Protein 5CTT (pdb70)

Foldseek 3Di:
DLEPDDLVCLLVQLPPPPVVSPLSSLLSLLNLLPDDPDRPLVSNVVSVCLLSLLVQCPVLVCVSSVLSSLSNLLSQLLDALVSVVSNVVSVNLLSLLVQCPPPDLSNVLSSLSSLLSQLLNADVSLQVSVVSPNQVSLVVVCPDPDNVVDDPSSLLSSLSSLLSNQAHPPPGHDPVSCLSCQVVLLVLCPDPDVSSVLSSLSSLLSQLQDAQVSLCSNVVVVCLLSLLVQCPPPDPSNVVSSLSNLLSQLLHALVSVVSNVVSPNLLSLVCQCVPPDQSSVQSSLLSLLSQLLHAQVSLVSCVVSVNLLSLLVQLQDGDVSSVLSSLSSLLSNLVRYDLVSLVVSVVSPNQLSLLVCLPPPDPVSVLSSLSNLVSSCVSCVVVVNLPVSVVVCVVSPSLVSLVVQCPPPDDSSVVSSVVVCVVRVD/DPDDDDDPDPDDDDDD

Organism: Mus musculus (NCBI:txid10090)

Nearest PDB structures (foldseek):
  6p6e-assembly1_A  TM=1.001E+00  e=8.088E-53  Mus musculus
  6d7n-assembly1_B  TM=1.001E+00  e=7.451E-53  Panicum virgatum
  6d7m-assembly1_B  TM=1.001E+00  e=3.265E-52  Mus musculus
  5gxw-assembly1_A  TM=9.998E-01  e=5.568E-52  Mus musculus
  3tpo-assembly1_A  TM=1.001E+00  e=4.903E-51  Mus musculus

Secondary structure (DSSP, 8-state):
--TT--HHHHHHHHTTS-HHHHHHHHHHHHHHHTSSS---HHHHHHTT-HHHHHHHTT-TT-HHHHHHHHHHHHHHHTS-HHHHHHHHHTTHHHHHHHHTT-S-HHHHHHHHHHHHHHHTT-HHHHHHHHHTT-HHHHHHTT-SS-GGGS-HHHHHHHHHHHHHHH---SSPPPHHHHHHHHHHHHHHTT-S-HHHHHHHHHHHHHHTSS-HHHHHHHHTTT-HHHHHHHHT-S-HHHHHHHHHHHHHHTTS-HHHHHHHHHTTGGGGHHHHTT-SSHHHHHHHHHHHHHHTTS-HHHHHHHHHTTHHHHHHHHHHSS-HHHHHHHHHHHHHHHHHS-HHHHHHHHHTT-HHHHHHGGGSS-HHHHHHHHHHHHHHHHHHHHHT-HHHHHHHHHHTT-HHHHHHHTT-SSHHHHHHHHHHIIIII-/---------S------

Radius of gyration: 27.83 Å; Cα contacts (8 Å, |Δi|>4): 670; chains: 2; bounding box: 37×77×73 Å

CATH classification: 1.25.10.10

GO terms:
  GO:0010494 cytoplasmic stress granule (C, IDA)
  GO:0005515 protein binding (F, IPI)
  GO:0061608 nuclear import signal receptor activity (F, IDA)
  GO:0006606 protein import into nucleus (P, IDA)
  GO:1903902 positive regulation of viral life cycle (P, IMP)
  GO:0075506 entry of viral genome into host nucleus through nuclear pore complex via importin (P, IMP)
  GO:0005654 nucleoplasm (C, TAS)
  GO:0005829 cytosol (C, TAS)
  GO:0140297 DNA-binding transcription factor binding (F, IPI)
  GO:0098978 glutamatergic synapse (C, IDA)
  GO:0098978 glutamatergic synapse (C, IMP)
  GO:0014069 postsynaptic density (C, IDA)
  GO:0099527 postsynapse to nucleus signaling pathway (P, IDA)
  GO:0099527 postsynapse to nucleus signaling pathway (P, IMP)
  GO:0014069 postsynaptic density (C, IEP)

B-factor: mean 30.04, std 14.83, range [11.12, 87.08]

Sequence (442 aa):
GTVNWSVEDIVKGINSNNLESQLQATQAARKLLSREKQPPIDNIIRAGLIPKFVSFLGKTDCSPIQFESAWALTNIASGTSEQTKAVVDGGAIPAFISLLASPHAHISEQAVWALGNIAGDGSAFRDLVIKHGAIDPLLALLAVPDLSTLACGYLRNLTWTLSNLCRNKNNPAPPLDAVEQILPTLVRRLLHHNDPEVLADSCWAISYLTDGPNERIEMVVKKGVVPQLVKLLGATELPIVTPALRAIGNIVTGTDEQTQKVIDAGALAVFPSLLTNPKTNIQKEATWTMSNITAGRQDQIQQVVNHGLVPFLVGVLSKADFKTQKEAAWAITNYTSGGTVEQIVYLVHCGIIEPLMNLLSAKDTKIIQVILDAISNIFQAAEKLGETEKLSIMIEECGGLDKIEALQRHENESVYKASLNLIEKYFSSRKRAREQPSKRRRVE

Solvent-accessible surface area: 18714 Å² total; per-residue (Å²): 111,5,99,118,65,55,34,139,75,0,38,158,11,0,91,50,131,77,69,104,40,13,18,65,0,0,44,0,0,29,66,11,0,4,98,129,149,155,29,21,14,66,72,0,46,177,37,45,5,8,84,70,0,20,59,3,3,59,84,109,151,16,24,71,0,10,27,9,0,0,15,0,0,0,0,0,0,20,21,82,66,141,21,0,109,23,0,18,93,24,32,0,2,65,24,0,24,85,9,2,88,21,127,73,66,83,0,3,33,0,0,0,25,0,0,0,0,0,0,4,42,17,16,81,33,0,31,61,1,28,176,79,36,0,5,96,38,0,26,65,40,0,76,43,150,76,11,80,105,37,72,73,33,24,2,72,12,0,0,6,0,0,0,0,1,1,29,56,111,147,81,32,6,44,100,108,2,3,78,71,3,0,78,10,0,30,89,0,0,110,25,141,14,61,91,0,15,11,23,0,0,22,0,0,4,40,10,1,46,27,82,58,128,39,0,55,23,0,15,154,72,49,0,4,84,20,0,14,146,10,3,50,26,136,66,66,82,4,10,4,0,0,0,63,0,0,0,6,0,0,36,5,48,55,113,9,0,31,112,0,10,102,31,30,0,0,71,28,0,40,67,4,3,82,31,116,99,75,62,1,34,46,12,0,0,8,0,0,0,0,0,0,10,8,80,89,73,0,0,68,53,0,22,101,71,30,0,0,67,64,0,20,35,5,2,64,177,27,70,74,132,1,23,49,29,0,0,54,0,0,14,3,0,6,55,14,13,39,28,126,12,10,44,72,0,21,147,34,33,0,4,101,12,0,0,78,15,6,74,19,204,36,46,101,0,6,41,4,0,3,80,0,0,39,31,4,0,92,6,9,82,156,91,49,66,31,91,130,9,15,96,74,0,96,130,32,21,0,44,104,50,0,74,60,14,39,213,44,158,46,100,57,0,89,118,38,0,64,78,7,21,102,122,36,45,121,144,89,34,51,86,101,152,7,72,46,39,65,59,64,68,177

Structure (mmCIF, N/CA/C/O backbone):
data_5CTT
#
_entry.id   5CTT
#
_cell.length_a   79.149
_cell.length_b   89.992
_cell.length_c   97.818
_cell.angle_alpha   90.00
_cell.angle_beta   90.00
_cell.angle_gamma   90.00
#
_symmetry.space_group_name_H-M   'P 21 21 21'
#
loop_
_entity.id
_entity.type
_entity.pdbx_description
1 polymer 'Importin subunit alpha-1'
2 polymer 'Squamous cell carcinoma antigen recognized by T-cells 3'
3 water water
#
loop_
_atom_site.group_PDB
_atom_site.id
_atom_site.type_symbol
_atom_site.label_atom_id
_atom_site.label_alt_id
_atom_site.label_comp_id
_atom_site.label_asym_id
_atom_site.label_entity_id
_atom_site.label_seq_id
_atom_site.pdbx_PDB_ins_code
_atom_site.Cartn_x
_atom_site.Cartn_y
_atom_site.Cartn_z
_atom_site.occupancy
_atom_site.B_iso_or_equiv
_atom_site.auth_seq_id
_atom_site.auth_comp_id
_atom_site.auth_asym_id
_atom_site.auth_atom_id
_atom_site.pdbx_PDB_model_num
ATOM 1 N N . GLY A 1 22 ? -6.109 -18.740 -18.704 1.00 54.15 72 GLY A N 1
ATOM 2 C CA . GLY A 1 22 ? -4.983 -18.123 -19.383 1.00 44.50 72 GLY A CA 1
ATOM 3 C C . GLY A 1 22 ? -3.918 -17.628 -18.418 1.00 42.97 72 GLY A C 1
ATOM 4 O O . GLY A 1 22 ? -3.067 -18.398 -17.965 1.00 36.05 72 GLY A O 1
ATOM 5 N N . THR A 1 23 ? -3.980 -16.340 -18.093 1.00 41.89 73 THR A N 1
ATOM 6 C CA . THR A 1 23 ? -2.935 -15.686 -17.309 1.00 39.73 73 THR A CA 1
ATOM 7 C C . THR A 1 23 ? -3.412 -15.287 -15.908 1.00 42.06 73 THR A C 1
ATOM 8 O O . THR A 1 23 ? -2.788 -14.460 -15.238 1.00 38.02 73 THR A O 1
ATOM 12 N N . VAL A 1 24 ? -4.516 -15.887 -15.467 1.00 43.83 74 VAL A N 1
ATOM 13 C CA . VAL A 1 24 ? -5.073 -15.584 -14.150 1.00 46.05 74 VAL A CA 1
ATOM 14 C C . VAL A 1 24 ? -4.446 -16.458 -13.054 1.00 48.65 74 VAL A C 1
ATOM 15 O O . VAL A 1 24 ? -4.364 -17.685 -13.191 1.00 43.48 74 VAL A O 1
ATOM 19 N N . ASN A 1 25 ? -3.978 -15.805 -11.989 1.00 43.90 75 ASN A N 1
ATOM 20 C CA . ASN A 1 25 ? -3.449 -16.474 -10.800 1.00 42.29 75 ASN A CA 1
ATOM 21 C C . ASN A 1 25 ? -2.275 -17.427 -11.029 1.00 42.23 75 ASN A C 1
ATOM 22 O O . ASN A 1 25 ? -2.210 -18.495 -10.416 1.00 43.07 75 ASN A O 1
ATOM 27 N N . TRP A 1 26 ? -1.349 -17.043 -11.907 1.00 32.61 76 TRP A N 1
ATOM 28 C CA . TRP A 1 26 ? -0.085 -17.761 -12.023 1.00 30.40 76 TRP A CA 1
ATOM 29 C C . TRP A 1 26 ? 0.682 -17.617 -10.725 1.00 33.08 76 TRP A C 1
ATOM 30 O O . TRP A 1 26 ? 0.533 -16.617 -10.013 1.00 35.05 76 TRP A O 1
ATOM 41 N N . SER A 1 27 ? 1.518 -18.603 -10.422 1.00 31.48 77 SER A N 1
ATOM 42 C CA . SER A 1 27 ? 2.468 -18.462 -9.332 1.00 34.04 77 SER A CA 1
ATOM 43 C C . SER A 1 27 ? 3.639 -17.633 -9.845 1.00 31.52 77 SER A C 1
ATOM 44 O O . SER A 1 27 ? 3.859 -17.543 -11.058 1.00 26.62 77 SER A O 1
ATOM 47 N N . VAL A 1 28 ? 4.389 -17.025 -8.932 1.00 30.03 78 VAL A N 1
ATOM 48 C CA . VAL A 1 28 ? 5.578 -16.268 -9.315 1.00 26.84 78 VAL A CA 1
ATOM 49 C C . VAL A 1 28 ? 6.599 -17.188 -9.991 1.00 28.94 78 VAL A C 1
ATOM 50 O O . VAL A 1 28 ? 7.263 -16.812 -10.961 1.00 25.75 78 VAL A O 1
ATOM 54 N N . GLU A 1 29 ? 6.695 -18.413 -9.487 1.00 30.82 79 GLU A N 1
ATOM 55 C CA . GLU A 1 29 ? 7.565 -19.425 -10.068 1.00 29.53 79 GLU A CA 1
ATOM 56 C C . GLU A 1 29 ? 7.279 -19.662 -11.564 1.00 22.78 79 GLU A C 1
ATOM 57 O O . GLU A 1 29 ? 8.203 -19.752 -12.378 1.00 27.25 79 GLU A O 1
ATOM 63 N N . ASP A 1 30 ? 6.000 -19.773 -11.915 1.00 28.59 80 ASP A N 1
ATOM 64 C CA . ASP A 1 30 ? 5.609 -19.956 -13.313 1.00 27.17 80 ASP A CA 1
ATOM 65 C C . ASP A 1 30 ? 5.874 -18.707 -14.148 1.00 25.02 80 ASP A C 1
ATOM 66 O O . ASP A 1 30 ? 6.278 -18.804 -15.307 1.00 24.40 80 ASP A O 1
ATOM 71 N N . ILE A 1 31 ? 5.655 -17.537 -13.555 1.00 24.29 81 ILE A N 1
ATOM 72 C CA . ILE A 1 31 ? 5.979 -16.286 -14.235 1.00 24.02 81 ILE A CA 1
ATOM 73 C C . ILE A 1 31 ? 7.466 -16.260 -14.561 1.00 22.66 81 ILE A C 1
ATOM 74 O O . ILE A 1 31 ? 7.848 -15.928 -15.678 1.00 20.84 81 ILE A O 1
ATOM 79 N N . VAL A 1 32 ? 8.308 -16.623 -13.589 1.00 22.18 82 VAL A N 1
ATOM 80 C CA . VAL A 1 32 ? 9.754 -16.662 -13.817 1.00 23.25 82 VAL A CA 1
ATOM 81 C C . VAL A 1 32 ? 10.116 -17.628 -14.948 1.00 22.41 82 VAL A C 1
ATOM 82 O O . VAL A 1 32 ? 10.942 -17.314 -15.804 1.00 22.09 82 VAL A O 1
ATOM 86 N N . LYS A 1 33 ? 9.490 -18.801 -14.949 1.00 23.01 83 LYS A N 1
ATOM 87 C CA . LYS A 1 33 ? 9.726 -19.784 -16.007 1.00 22.18 83 LYS A CA 1
ATOM 88 C C . LYS A 1 33 ? 9.393 -19.222 -17.401 1.00 20.08 83 LYS A C 1
ATOM 89 O O . LYS A 1 33 ? 10.170 -19.382 -18.357 1.00 21.68 83 LYS A O 1
ATOM 95 N N . GLY A 1 34 ? 8.253 -18.548 -17.523 1.00 21.91 84 GLY A N 1
ATOM 96 C CA . GLY A 1 34 ? 7.853 -17.996 -18.811 1.00 19.95 84 GLY A CA 1
ATOM 97 C C . GLY A 1 34 ? 8.770 -16.866 -19.266 1.00 21.07 84 GLY A C 1
ATOM 98 O O . GLY A 1 34 ? 9.129 -16.766 -20.442 1.00 23.09 84 GLY A O 1
ATOM 99 N N . ILE A 1 35 ? 9.153 -16.011 -18.320 1.00 22.39 85 ILE A N 1
ATOM 100 C CA . ILE A 1 35 ? 10.047 -14.888 -18.607 1.00 22.35 85 ILE A CA 1
ATOM 101 C C . ILE A 1 35 ? 11.441 -15.352 -19.043 1.00 24.70 85 ILE A C 1
ATOM 102 O O . ILE A 1 35 ? 12.082 -14.736 -19.912 1.00 29.31 85 ILE A O 1
ATOM 107 N N . ASN A 1 36 ? 11.903 -16.448 -18.449 1.00 26.49 86 ASN A N 1
ATOM 108 C CA . ASN A 1 36 ? 13.225 -16.993 -18.765 1.00 29.04 86 ASN A CA 1
ATOM 109 C C . ASN A 1 36 ? 13.264 -17.870 -20.020 1.00 28.44 86 ASN A C 1
ATOM 110 O O . ASN A 1 36 ? 14.301 -18.444 -20.347 1.00 30.99 86 ASN A O 1
ATOM 115 N N . SER A 1 37 ? 12.144 -17.955 -20.736 1.00 27.58 87 SER A N 1
ATOM 116 C CA . SER A 1 37 ? 12.022 -18.894 -21.852 1.00 24.89 87 SER A CA 1
ATOM 117 C C . SER A 1 37 ? 12.720 -18.487 -23.164 1.00 26.19 87 SER A C 1
ATOM 118 O O . SER A 1 37 ? 12.919 -19.331 -24.033 1.00 31.16 87 SER A O 1
ATOM 121 N N . ASN A 1 38 ? 13.080 -17.216 -23.325 1.00 30.31 88 ASN A N 1
ATOM 122 C CA . ASN A 1 38 ? 13.615 -16.738 -24.619 1.00 36.68 88 ASN A CA 1
ATOM 123 C C . ASN A 1 38 ? 12.631 -16.944 -25.779 1.00 30.02 88 ASN A C 1
ATOM 124 O O . ASN A 1 38 ? 13.033 -17.023 -26.941 1.00 33.80 88 ASN A O 1
ATOM 129 N N . ASN A 1 39 ? 11.353 -17.068 -25.450 1.00 21.98 89 ASN A N 1
ATOM 130 C CA . ASN A 1 39 ? 10.290 -17.079 -26.447 1.00 20.64 89 ASN A CA 1
ATOM 131 C C . ASN A 1 39 ? 9.459 -15.841 -26.159 1.00 18.36 89 ASN A C 1
ATOM 132 O O . ASN A 1 39 ? 8.817 -15.767 -25.122 1.00 19.92 89 ASN A O 1
ATOM 137 N N . LEU A 1 40 ? 9.482 -14.862 -27.065 1.00 20.94 90 LEU A N 1
ATOM 138 C CA . LEU A 1 40 ? 8.853 -13.567 -26.789 1.00 22.30 90 LEU A CA 1
ATOM 139 C C . LEU A 1 40 ? 7.370 -13.688 -26.442 1.00 20.74 90 LEU A C 1
ATOM 140 O O . LEU A 1 40 ? 6.868 -12.998 -25.548 1.00 19.72 90 LEU A O 1
ATOM 145 N N . GLU A 1 41 ? 6.669 -14.584 -27.128 1.00 19.17 91 GLU A N 1
ATOM 146 C CA . GLU A 1 41 ? 5.245 -14.770 -26.854 1.00 18.18 91 GLU A CA 1
ATOM 147 C C . GLU A 1 41 ? 5.030 -15.400 -25.476 1.00 17.91 91 GLU A C 1
ATOM 148 O O . GLU A 1 41 ? 4.141 -14.973 -24.729 1.00 18.20 91 GLU A O 1
ATOM 154 N N . SER A 1 42 ? 5.856 -16.390 -25.117 1.00 16.57 92 SER A N 1
ATOM 155 C CA . SER A 1 42 ? 5.818 -16.936 -23.753 1.00 16.52 92 SER A CA 1
ATOM 156 C C . SER A 1 42 ? 6.125 -15.850 -22.724 1.00 19.31 92 SER A C 1
ATOM 157 O O . SER A 1 42 ? 5.501 -15.786 -21.649 1.00 18.00 92 SER A O 1
ATOM 160 N N . GLN A 1 43 ? 7.116 -15.021 -23.031 1.00 18.97 93 GLN A N 1
ATOM 161 C CA . GLN A 1 43 ? 7.445 -13.900 -22.146 1.00 19.24 93 GLN A CA 1
ATOM 162 C C . GLN A 1 43 ? 6.280 -12.918 -22.014 1.00 20.03 93 GLN A C 1
ATOM 163 O O . GLN A 1 43 ? 6.019 -12.393 -20.928 1.00 21.36 93 GLN A O 1
ATOM 169 N N . LEU A 1 44 ? 5.583 -12.659 -23.119 1.00 17.60 94 LEU A N 1
ATOM 170 C CA . LEU A 1 44 ? 4.405 -11.792 -23.077 1.00 17.85 94 LEU A CA 1
ATOM 171 C C . LEU A 1 44 ? 3.314 -12.368 -22.177 1.00 22.43 94 LEU A C 1
ATOM 172 O O . LEU A 1 44 ? 2.736 -11.660 -21.336 1.00 18.10 94 LEU A O 1
ATOM 177 N N . GLN A 1 45 ? 3.030 -13.660 -22.323 1.00 20.26 95 GLN A N 1
ATOM 178 C CA . GLN A 1 45 ? 2.011 -14.277 -21.477 1.00 20.41 95 GLN A CA 1
ATOM 179 C C . GLN A 1 45 ? 2.376 -14.182 -20.001 1.00 20.03 95 GLN A C 1
ATOM 180 O O . GLN A 1 45 ? 1.531 -13.881 -19.156 1.00 20.54 95 GLN A O 1
ATOM 186 N N . ALA A 1 46 ? 3.645 -14.425 -19.700 1.00 18.48 96 ALA A N 1
ATOM 187 C CA . ALA A 1 46 ? 4.121 -14.375 -18.321 1.00 20.25 96 ALA A CA 1
ATOM 188 C C . ALA A 1 46 ? 4.111 -12.950 -17.759 1.00 19.95 96 ALA A C 1
ATOM 189 O O . ALA A 1 46 ? 3.849 -12.748 -16.570 1.00 20.00 96 ALA A O 1
ATOM 191 N N . THR A 1 47 ? 4.407 -11.968 -18.607 1.00 19.53 97 THR A N 1
ATOM 192 C CA . THR A 1 47 ? 4.403 -10.567 -18.173 1.00 19.20 97 THR A CA 1
ATOM 193 C C . THR A 1 47 ? 2.972 -10.128 -17.890 1.00 20.14 97 THR A C 1
ATOM 194 O O . THR A 1 47 ? 2.706 -9.445 -16.897 1.00 21.91 97 THR A O 1
ATOM 198 N N . GLN A 1 48 ? 2.046 -10.516 -18.767 1.00 20.05 98 GLN A N 1
ATOM 199 C CA . GLN A 1 48 ? 0.631 -10.274 -18.507 1.00 19.54 98 GLN A CA 1
ATOM 200 C C . GLN A 1 48 ? 0.189 -10.920 -17.199 1.00 23.12 98 GLN A C 1
ATOM 201 O O . GLN A 1 48 ? -0.545 -10.300 -16.424 1.00 23.16 98 GLN A O 1
ATOM 207 N N . ALA A 1 49 ? 0.627 -12.159 -16.955 1.00 19.78 99 ALA A N 1
ATOM 208 C CA . ALA A 1 49 ? 0.304 -12.848 -15.702 1.00 22.10 99 ALA A CA 1
ATOM 209 C C . ALA A 1 49 ? 0.814 -12.066 -14.488 1.00 24.79 99 ALA A C 1
ATOM 210 O O . ALA A 1 49 ? 0.131 -11.978 -13.457 1.00 20.51 99 ALA A O 1
ATOM 212 N N . ALA A 1 50 ? 2.024 -11.524 -14.613 1.00 21.99 100 ALA A N 1
ATOM 213 C CA . ALA A 1 50 ? 2.609 -10.686 -13.567 1.00 20.41 100 ALA A CA 1
ATOM 214 C C . ALA A 1 50 ? 1.790 -9.421 -13.360 1.00 22.63 100 ALA A C 1
ATOM 215 O O . ALA A 1 50 ? 1.569 -8.990 -12.226 1.00 19.50 100 ALA A O 1
ATOM 217 N N . ARG A 1 51 ? 1.348 -8.820 -14.458 1.00 18.86 101 ARG A N 1
ATOM 218 C CA . ARG A 1 51 ? 0.531 -7.614 -14.395 1.00 22.10 101 ARG A CA 1
ATOM 219 C C . ARG A 1 51 ? -0.758 -7.891 -13.627 1.00 22.76 101 ARG A C 1
ATOM 220 O O . ARG A 1 51 ? -1.211 -7.067 -12.838 1.00 19.65 101 ARG A O 1
ATOM 228 N N . LYS A 1 52 ? -1.361 -9.053 -13.866 1.00 22.31 102 LYS A N 1
ATOM 229 C CA . LYS A 1 52 ? -2.597 -9.395 -13.180 1.00 21.50 102 LYS A CA 1
ATOM 230 C C . LYS A 1 52 ? -2.406 -9.621 -11.684 1.00 21.12 102 LYS A C 1
ATOM 231 O O . LYS A 1 52 ? -3.224 -9.160 -10.886 1.00 28.18 102 LYS A O 1
ATOM 237 N N . LEU A 1 53 ? -1.335 -10.311 -11.293 1.00 23.71 103 LEU A N 1
ATOM 238 C CA . LEU A 1 53 ? -0.992 -10.400 -9.868 1.00 22.08 103 LEU A CA 1
ATOM 239 C C . LEU A 1 53 ? -0.824 -9.011 -9.250 1.00 23.32 103 LEU A C 1
ATOM 240 O O . LEU A 1 53 ? -1.298 -8.750 -8.144 1.00 24.52 103 LEU A O 1
ATOM 245 N N . LEU A 1 54 ? -0.142 -8.122 -9.971 1.00 22.93 104 LEU A N 1
ATOM 246 C CA . LEU A 1 54 ? 0.222 -6.810 -9.424 1.00 20.94 104 LEU A CA 1
ATOM 247 C C . LEU A 1 54 ? -0.940 -5.820 -9.421 1.00 24.73 104 LEU A C 1
ATOM 248 O O . LEU A 1 54 ? -0.873 -4.780 -8.768 1.00 24.89 104 LEU A O 1
ATOM 253 N N . SER A 1 55 ? -1.980 -6.143 -10.185 1.00 22.74 105 SER A N 1
ATOM 254 C CA . SER A 1 55 ? -3.170 -5.312 -10.331 1.00 24.01 105 SER A CA 1
ATOM 255 C C . SER A 1 55 ? -4.368 -5.773 -9.525 1.00 30.10 105 SER A C 1
ATOM 256 O O . SER A 1 55 ? -5.421 -5.174 -9.566 1.00 32.52 105 SER A O 1
ATOM 259 N N . ARG A 1 56 ? -4.202 -6.862 -8.814 1.00 30.76 106 ARG A N 1
ATOM 260 C CA . ARG A 1 56 ? -5.309 -7.433 -8.058 1.00 38.28 106 ARG A CA 1
ATOM 261 C C . ARG A 1 56 ? -5.661 -6.521 -6.892 1.00 41.63 106 ARG A C 1
ATOM 262 O O . ARG A 1 56 ? -4.839 -5.717 -6.433 1.00 37.08 106 ARG A O 1
ATOM 270 N N . GLU A 1 57 ? -6.893 -6.651 -6.422 1.00 41.70 107 GLU A N 1
ATOM 271 C CA . GLU A 1 57 ? -7.448 -5.737 -5.436 1.00 46.93 107 GLU A CA 1
ATOM 272 C C . GLU A 1 57 ? -6.679 -5.751 -4.115 1.00 44.24 107 GLU A C 1
ATOM 273 O O . GLU A 1 57 ? -6.442 -4.699 -3.512 1.00 42.43 107 GLU A O 1
ATOM 279 N N . LYS A 1 58 ? -6.272 -6.938 -3.678 1.00 38.55 108 LYS A N 1
ATOM 280 C CA . LYS A 1 58 ? -5.717 -7.094 -2.337 1.00 41.54 108 LYS A CA 1
ATOM 281 C C . LYS A 1 58 ? -4.288 -7.613 -2.306 1.00 42.13 108 LYS A C 1
ATOM 282 O O . LYS A 1 58 ? -3.983 -8.658 -2.884 1.00 42.88 108 LYS A O 1
ATOM 288 N N . GLN A 1 59 ? -3.425 -6.873 -1.605 1.00 39.84 109 GLN A N 1
ATOM 289 C CA . GLN A 1 59 ? -2.041 -7.269 -1.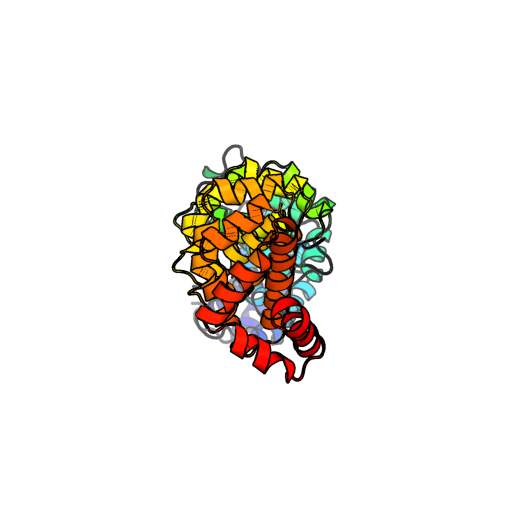306 1.00 35.65 109 GLN A CA 1
ATOM 290 C C . GLN A 1 59 ? -1.115 -7.705 -2.447 1.00 36.11 109 GLN A C 1
ATOM 291 O O . GLN A 1 59 ? -0.510 -8.773 -2.360 1.00 34.44 109 GLN A O 1
ATOM 297 N N . PRO A 1 60 ? -0.999 -6.920 -3.514 1.00 32.90 110 PRO A N 1
ATOM 298 C CA . PRO A 1 60 ? -0.154 -7.368 -4.632 1.00 31.08 110 PRO A CA 1
ATOM 299 C C . PRO A 1 60 ? 1.211 -7.820 -4.128 1.00 28.18 110 PRO A C 1
ATOM 300 O O . PRO A 1 60 ? 1.781 -7.169 -3.242 1.00 27.54 110 PRO A O 1
ATOM 304 N N . PRO A 1 61 ? 1.703 -8.931 -4.667 1.00 27.96 111 PRO A N 1
ATOM 305 C CA . PRO A 1 61 ? 2.974 -9.495 -4.217 1.00 27.00 111 PRO A CA 1
ATOM 306 C C . PRO A 1 61 ? 4.111 -8.776 -4.905 1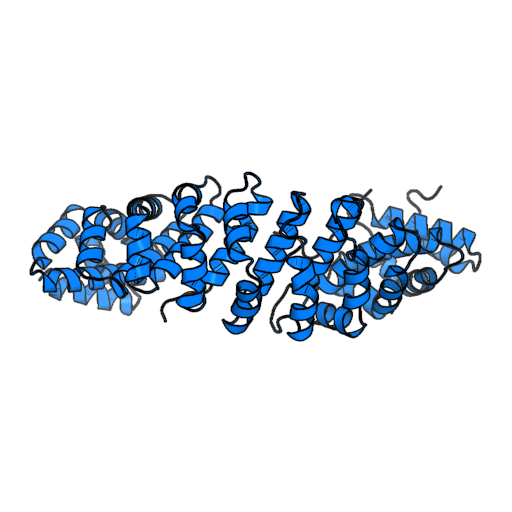.00 26.21 111 PRO A C 1
ATOM 307 O O . PRO A 1 61 ? 4.793 -9.323 -5.772 1.00 24.02 111 PRO A O 1
ATOM 311 N N . ILE A 1 62 ? 4.301 -7.529 -4.496 1.00 26.74 112 ILE A N 1
ATOM 312 C CA . ILE A 1 62 ? 5.359 -6.687 -5.043 1.00 23.00 112 ILE A CA 1
ATOM 313 C C . ILE A 1 62 ? 6.753 -7.158 -4.641 1.00 21.32 112 ILE A C 1
ATOM 314 O O . ILE A 1 62 ? 7.622 -7.314 -5.491 1.00 19.93 112 ILE A O 1
ATOM 319 N N . ASP A 1 63 ? 6.981 -7.387 -3.349 1.00 23.39 113 ASP A N 1
ATOM 320 C CA . ASP A 1 63 ? 8.289 -7.872 -2.904 1.00 22.75 113 ASP A CA 1
ATOM 321 C C . ASP A 1 63 ? 8.664 -9.230 -3.508 1.00 22.62 113 ASP A C 1
ATOM 322 O O . ASP A 1 63 ? 9.811 -9.449 -3.882 1.00 24.01 113 ASP A O 1
ATOM 327 N N . ASN A 1 64 ? 7.698 -10.134 -3.613 1.00 25.52 114 ASN A N 1
ATOM 328 C CA . ASN A 1 64 ? 7.959 -11.429 -4.255 1.00 26.61 114 ASN A CA 1
ATOM 329 C C . ASN A 1 64 ? 8.411 -11.295 -5.711 1.00 24.09 114 ASN A C 1
ATOM 330 O O . ASN A 1 64 ? 9.331 -11.993 -6.153 1.00 21.20 114 ASN A O 1
ATOM 335 N N . ILE A 1 65 ? 7.758 -10.395 -6.444 1.00 22.27 115 ILE A N 1
ATOM 336 C CA . ILE A 1 65 ? 8.122 -10.107 -7.829 1.00 20.82 115 ILE A CA 1
ATOM 337 C C . ILE A 1 65 ? 9.518 -9.489 -7.920 1.00 20.27 115 ILE A C 1
ATOM 338 O O . ILE A 1 65 ? 10.329 -9.879 -8.766 1.00 21.68 115 ILE A O 1
ATOM 343 N N . ILE A 1 66 ? 9.806 -8.525 -7.048 1.00 22.00 116 ILE A N 1
ATOM 344 C CA . ILE A 1 66 ? 11.159 -7.958 -6.987 1.00 19.34 116 ILE A CA 1
ATOM 345 C C . ILE A 1 66 ? 12.215 -9.009 -6.647 1.00 18.89 116 ILE A C 1
ATOM 346 O O . ILE A 1 66 ? 13.267 -9.071 -7.294 1.00 20.34 116 ILE A O 1
ATOM 351 N N . ARG A 1 67 ? 11.941 -9.829 -5.632 1.00 20.89 117 ARG A N 1
ATOM 352 C CA . ARG A 1 67 ? 12.902 -10.859 -5.204 1.00 23.57 117 ARG A CA 1
ATOM 353 C C . ARG A 1 67 ? 13.206 -11.866 -6.301 1.00 24.54 117 ARG A C 1
ATOM 354 O O . ARG A 1 67 ? 14.299 -12.428 -6.350 1.00 27.28 117 ARG A O 1
ATOM 362 N N . ALA A 1 68 ? 12.233 -12.091 -7.178 1.00 25.33 118 ALA A N 1
ATOM 363 C CA . ALA A 1 68 ? 12.401 -13.045 -8.274 1.00 23.68 118 ALA A CA 1
ATOM 364 C C . ALA A 1 68 ? 13.313 -12.502 -9.377 1.00 26.56 118 ALA A C 1
ATOM 365 O O . ALA A 1 68 ? 13.645 -13.220 -10.321 1.00 25.33 118 ALA A O 1
ATOM 367 N N . GLY A 1 69 ? 13.708 -11.231 -9.269 1.00 24.69 119 GLY A N 1
ATOM 368 C CA . GLY A 1 69 ? 14.652 -10.644 -10.206 1.00 20.19 119 GLY A CA 1
ATOM 369 C C . GLY A 1 69 ? 14.016 -10.230 -11.527 1.00 21.75 119 GLY A C 1
ATOM 370 O O . GLY A 1 69 ? 14.696 -10.147 -12.554 1.00 23.95 119 GLY A O 1
ATOM 371 N N . LEU A 1 70 ? 12.718 -9.950 -11.496 1.00 17.56 120 LEU A N 1
ATOM 372 C CA . LEU A 1 70 ? 11.959 -9.721 -12.722 1.00 21.01 120 LEU A CA 1
ATOM 373 C C . LEU A 1 70 ? 12.061 -8.296 -13.266 1.00 21.81 120 LEU A C 1
ATOM 374 O O . LEU A 1 70 ? 11.773 -8.050 -14.436 1.00 18.95 120 LEU A O 1
ATOM 379 N N . ILE A 1 71 ? 12.464 -7.351 -12.426 1.00 19.17 121 ILE A N 1
ATOM 380 C CA . ILE A 1 71 ? 12.507 -5.961 -12.887 1.00 18.66 121 ILE A CA 1
ATOM 381 C C . ILE A 1 71 ? 13.371 -5.718 -14.142 1.00 17.02 121 ILE A C 1
ATOM 382 O O . ILE A 1 71 ? 12.890 -5.092 -15.096 1.00 18.61 121 ILE A O 1
ATOM 387 N N . PRO A 1 72 ? 14.625 -6.215 -14.166 1.00 20.80 122 PRO A N 1
ATOM 388 C CA . PRO A 1 72 ? 15.424 -5.994 -15.381 1.00 20.98 122 PRO A CA 1
ATOM 389 C C . PRO A 1 72 ? 14.790 -6.539 -16.662 1.00 20.26 122 PRO A C 1
ATOM 390 O O . PRO A 1 72 ? 14.938 -5.912 -17.718 1.00 20.15 122 PRO A O 1
ATOM 394 N N . LYS A 1 73 ? 14.117 -7.685 -16.580 1.00 19.80 123 LYS A N 1
ATOM 395 C CA . LYS A 1 73 ? 13.419 -8.231 -17.739 1.00 20.68 123 LYS A CA 1
ATOM 396 C C . LYS A 1 73 ? 12.297 -7.294 -18.176 1.00 17.28 123 LYS A C 1
ATOM 397 O O . LYS A 1 73 ? 12.204 -6.954 -19.355 1.00 17.19 123 LYS A O 1
ATOM 403 N N . PHE A 1 74 ? 11.458 -6.878 -17.226 1.00 19.33 124 PHE A N 1
ATOM 404 C CA . PHE A 1 74 ? 10.388 -5.910 -17.513 1.00 17.44 124 PHE A CA 1
ATOM 405 C C . PHE A 1 74 ? 10.940 -4.656 -18.172 1.00 17.24 124 PHE A C 1
ATOM 406 O O . PHE A 1 74 ? 10.399 -4.183 -19.165 1.00 17.66 124 PHE A O 1
ATOM 414 N N . VAL A 1 75 ? 12.020 -4.110 -17.624 1.00 15.47 125 VAL A N 1
ATOM 415 C CA . VAL A 1 75 ? 12.600 -2.912 -18.213 1.00 16.14 125 VAL A CA 1
ATOM 416 C C . VAL A 1 75 ? 13.079 -3.172 -19.642 1.00 17.53 125 VAL A C 1
ATOM 417 O O . VAL A 1 75 ? 12.866 -2.338 -20.521 1.00 17.34 125 VAL A O 1
ATOM 421 N N . SER A 1 76 ? 13.691 -4.331 -19.890 1.00 18.38 126 SER A N 1
ATOM 422 C CA . SER A 1 76 ? 14.102 -4.660 -21.261 1.00 21.01 126 SER A CA 1
ATOM 423 C C . SER A 1 76 ? 12.892 -4.736 -22.214 1.00 17.74 126 SER A C 1
ATOM 424 O O . SER A 1 76 ? 12.982 -4.319 -23.376 1.00 20.85 126 SER A O 1
ATOM 427 N N . PHE A 1 77 ? 11.759 -5.221 -21.712 1.00 16.66 127 PHE A N 1
ATOM 428 C CA . PHE A 1 77 ? 10.544 -5.356 -22.523 1.00 16.97 127 PHE A CA 1
ATOM 429 C C . PHE A 1 77 ? 9.959 -4.003 -22.933 1.00 21.65 127 PHE A C 1
ATOM 430 O O . PHE A 1 77 ? 9.232 -3.908 -23.922 1.00 18.90 127 PHE A O 1
ATOM 438 N N . LEU A 1 78 ? 10.264 -2.958 -22.163 1.00 19.83 128 LEU A N 1
ATOM 439 C CA . LEU A 1 78 ? 9.808 -1.613 -22.503 1.00 19.14 128 LEU A CA 1
ATOM 440 C C . LEU A 1 78 ? 10.351 -1.173 -23.865 1.00 17.95 128 LEU A C 1
ATOM 441 O O . LEU A 1 78 ? 9.727 -0.359 -24.554 1.00 21.49 128 LEU A O 1
ATOM 446 N N . GLY A 1 79 ? 11.501 -1.715 -24.253 1.00 19.04 129 GLY A N 1
ATOM 447 C CA . GLY A 1 79 ? 12.118 -1.352 -25.522 1.00 26.71 129 GLY A CA 1
ATOM 448 C C . GLY A 1 79 ? 11.713 -2.199 -26.723 1.00 28.81 129 GLY A C 1
ATOM 449 O O . GLY A 1 79 ? 12.213 -1.973 -27.835 1.00 29.81 129 GLY A O 1
ATOM 450 N N . LYS A 1 80 ? 10.809 -3.158 -26.514 1.00 25.19 130 LYS A N 1
ATOM 451 C CA . LYS A 1 80 ? 10.365 -4.065 -27.584 1.00 24.16 130 LYS A CA 1
ATOM 452 C C . LYS A 1 80 ? 9.356 -3.424 -28.531 1.00 22.30 130 LYS A C 1
ATOM 453 O O . LYS A 1 80 ? 8.171 -3.743 -28.470 1.00 25.26 130 LYS A O 1
ATOM 459 N N . THR A 1 81 ? 9.822 -2.561 -29.427 1.00 25.69 131 THR A N 1
ATOM 460 C CA . THR A 1 81 ? 8.935 -1.806 -30.317 1.00 30.46 131 THR A CA 1
ATOM 461 C C . THR A 1 81 ? 8.067 -2.702 -31.219 1.00 32.89 131 THR A C 1
ATOM 462 O O . THR A 1 81 ? 6.941 -2.341 -31.566 1.00 29.85 131 THR A O 1
ATOM 466 N N . ASP A 1 82 ? 8.579 -3.876 -31.580 1.00 30.39 132 ASP A N 1
ATOM 467 C CA . ASP A 1 82 ? 7.821 -4.784 -32.445 1.00 32.54 132 ASP A CA 1
ATOM 468 C C . ASP A 1 82 ? 6.770 -5.575 -31.691 1.00 36.19 132 ASP A C 1
ATOM 469 O O . ASP A 1 82 ? 5.944 -6.255 -32.298 1.00 40.39 132 ASP A O 1
ATOM 474 N N . CYS A 1 83 ? 6.800 -5.495 -30.365 1.00 25.03 133 CYS A N 1
ATOM 475 C CA . CYS A 1 83 ? 5.796 -6.168 -29.560 1.00 26.51 133 CYS A CA 1
ATOM 476 C C . CYS A 1 83 ? 5.167 -5.160 -28.605 1.00 28.94 133 CYS A C 1
ATOM 477 O O . CYS A 1 83 ? 5.462 -5.158 -27.413 1.00 23.44 133 CYS A O 1
ATOM 480 N N . SER A 1 84 ? 4.314 -4.292 -29.138 1.00 26.42 134 SER A N 1
ATOM 481 C CA . SER A 1 84 ? 3.632 -3.315 -28.296 1.00 25.16 134 SER A CA 1
ATOM 482 C C . SER A 1 84 ? 2.842 -3.929 -27.114 1.00 21.80 134 SER A C 1
ATOM 483 O O . SER A 1 84 ? 2.801 -3.328 -26.036 1.00 21.46 134 SER A O 1
ATOM 486 N N . PRO A 1 85 ? 2.239 -5.133 -27.282 1.00 21.83 135 PRO A N 1
ATOM 487 C CA . PRO A 1 85 ? 1.602 -5.706 -26.085 1.00 23.53 135 PRO A CA 1
ATOM 488 C C . PRO A 1 85 ? 2.544 -5.946 -24.891 1.00 21.20 135 PRO A C 1
ATOM 489 O O . PRO A 1 85 ? 2.125 -5.759 -23.751 1.00 21.16 135 PRO A O 1
ATOM 493 N N . ILE A 1 86 ? 3.778 -6.376 -25.128 1.00 18.98 136 ILE A N 1
ATOM 494 C CA . ILE A 1 86 ? 4.667 -6.617 -23.994 1.00 16.53 136 ILE A CA 1
ATOM 495 C C . ILE A 1 86 ? 5.200 -5.297 -23.436 1.00 18.51 136 ILE A C 1
ATOM 496 O O . ILE A 1 86 ? 5.508 -5.202 -22.243 1.00 18.76 136 ILE A O 1
ATOM 501 N N . GLN A 1 87 ? 5.304 -4.282 -24.290 1.00 16.96 137 GLN A N 1
ATOM 502 C CA . GLN A 1 87 ? 5.619 -2.937 -23.804 1.00 17.53 137 GLN A CA 1
ATOM 503 C C . GLN A 1 87 ? 4.555 -2.455 -22.825 1.00 17.98 137 GLN A C 1
ATOM 504 O O . GLN A 1 87 ? 4.873 -1.906 -21.770 1.00 18.67 137 GLN A O 1
ATOM 510 N N . PHE A 1 88 ? 3.293 -2.652 -23.186 1.00 16.75 138 PHE A N 1
ATOM 511 C CA . PHE A 1 88 ? 2.178 -2.237 -22.339 1.00 18.36 138 PHE A CA 1
ATOM 512 C C . PHE A 1 88 ? 2.094 -3.030 -21.038 1.00 19.24 138 PHE A C 1
ATOM 513 O O . PHE A 1 88 ? 1.938 -2.456 -19.949 1.00 18.39 138 PHE A O 1
ATOM 521 N N . GLU A 1 89 ? 2.187 -4.354 -21.142 1.00 17.26 139 GLU A N 1
ATOM 522 C CA . GLU A 1 89 ? 2.107 -5.200 -19.952 1.00 15.45 139 GLU A CA 1
ATOM 523 C C . GLU A 1 89 ? 3.259 -4.929 -18.991 1.00 16.69 139 GLU A C 1
ATOM 524 O O . GLU A 1 89 ? 3.056 -4.871 -17.779 1.00 18.34 139 GLU A O 1
ATOM 530 N N . SER A 1 90 ? 4.466 -4.766 -19.517 1.00 15.86 140 SER A N 1
ATOM 531 C CA . SER A 1 90 ? 5.595 -4.497 -18.628 1.00 18.65 140 SER A CA 1
ATOM 532 C C . SER A 1 90 ? 5.499 -3.088 -18.043 1.00 16.06 140 SER A C 1
ATOM 533 O O . SER A 1 90 ? 5.879 -2.864 -16.892 1.00 16.42 140 SER A O 1
ATOM 536 N N . ALA A 1 91 ? 4.985 -2.143 -18.827 1.00 15.15 141 ALA A N 1
ATOM 537 C CA . ALA A 1 91 ? 4.814 -0.777 -18.330 1.00 17.37 141 ALA A CA 1
ATOM 538 C C . ALA A 1 91 ? 3.828 -0.750 -17.159 1.00 17.23 141 ALA A C 1
ATOM 539 O O . ALA A 1 91 ? 4.027 -0.041 -16.165 1.00 16.64 141 ALA A O 1
ATOM 541 N N . TRP A 1 92 ? 2.760 -1.527 -17.277 1.00 15.71 142 TRP A N 1
ATOM 542 C CA . TRP A 1 92 ? 1.740 -1.598 -16.236 1.00 18.24 142 TRP A CA 1
ATOM 543 C C . TRP A 1 92 ? 2.303 -2.313 -15.004 1.00 19.02 142 TRP A C 1
ATOM 544 O O . TRP A 1 92 ? 2.123 -1.856 -13.857 1.00 16.56 142 TRP A O 1
ATOM 555 N N . ALA A 1 93 ? 2.995 -3.429 -15.230 1.00 15.81 143 ALA A N 1
ATOM 556 C CA . ALA A 1 93 ? 3.619 -4.149 -14.123 1.00 16.66 143 ALA A CA 1
ATOM 557 C C . ALA A 1 93 ? 4.571 -3.231 -13.351 1.00 17.45 143 ALA A C 1
ATOM 558 O O . ALA A 1 93 ? 4.502 -3.146 -12.124 1.00 16.65 143 ALA A O 1
ATOM 560 N N . LEU A 1 94 ? 5.443 -2.533 -14.069 1.00 15.24 144 LEU A N 1
ATOM 561 C CA . LEU A 1 94 ? 6.423 -1.658 -13.418 1.00 16.44 144 LEU A CA 1
ATOM 562 C C . LEU A 1 94 ? 5.785 -0.459 -12.736 1.00 15.64 144 LEU A C 1
ATOM 563 O O . LEU A 1 94 ? 6.263 -0.008 -11.690 1.00 16.32 144 LEU A O 1
ATOM 568 N N . THR A 1 95 ? 4.712 0.066 -13.326 1.00 16.10 145 THR A N 1
ATOM 569 C CA . THR A 1 95 ? 3.969 1.163 -12.708 1.00 14.43 145 THR A CA 1
ATOM 570 C C . THR A 1 95 ? 3.510 0.744 -11.326 1.00 16.38 145 THR A C 1
ATOM 571 O O . THR A 1 95 ? 3.615 1.509 -10.368 1.00 15.30 145 THR A O 1
ATOM 575 N N . ASN A 1 96 ? 2.997 -0.476 -11.225 1.00 15.32 146 ASN A N 1
ATOM 576 C CA . ASN A 1 96 ? 2.441 -0.951 -9.969 1.00 18.02 146 ASN A CA 1
ATOM 577 C C . ASN A 1 96 ? 3.501 -1.283 -8.934 1.00 17.80 146 ASN A C 1
ATOM 578 O O . ASN A 1 96 ? 3.304 -1.028 -7.743 1.00 20.02 146 ASN A O 1
ATOM 583 N N . ILE A 1 97 ? 4.637 -1.808 -9.378 1.00 15.30 147 ILE A N 1
ATOM 584 C CA . ILE A 1 97 ? 5.753 -1.987 -8.449 1.00 18.77 147 ILE A CA 1
ATOM 585 C C . ILE A 1 97 ? 6.185 -0.615 -7.903 1.00 16.90 147 ILE A C 1
ATOM 586 O O . ILE A 1 97 ? 6.419 -0.446 -6.693 1.00 18.17 147 ILE A O 1
ATOM 591 N N . ALA A 1 98 ? 6.267 0.373 -8.789 1.00 15.38 148 ALA A N 1
ATOM 592 C CA . ALA A 1 98 ? 6.704 1.726 -8.408 1.00 16.35 148 ALA A CA 1
ATOM 593 C C . ALA A 1 98 ? 5.676 2.495 -7.576 1.00 17.54 148 ALA A C 1
ATOM 594 O O . ALA A 1 98 ? 5.985 3.561 -7.039 1.00 17.15 148 ALA A O 1
ATOM 596 N N . SER A 1 99 ? 4.458 1.966 -7.481 1.00 15.51 149 SER A N 1
ATOM 597 C CA . SER A 1 99 ? 3.397 2.602 -6.710 1.00 16.85 149 SER A CA 1
ATOM 598 C C . SER A 1 99 ? 3.541 2.306 -5.212 1.00 18.42 149 SER A C 1
ATOM 599 O O . SER A 1 99 ? 2.770 2.822 -4.402 1.00 18.38 149 SER A O 1
ATOM 602 N N . GLY A 1 100 ? 4.511 1.465 -4.861 1.00 20.23 150 GLY A N 1
ATOM 603 C CA . GLY A 1 100 ? 4.631 0.950 -3.503 1.00 20.77 150 GLY A CA 1
ATOM 604 C C . GLY A 1 100 ? 5.516 1.811 -2.615 1.00 23.75 150 GLY A C 1
ATOM 605 O O . GLY A 1 100 ? 5.513 3.039 -2.731 1.00 22.51 150 GLY A O 1
ATOM 606 N N . THR A 1 101 ? 6.273 1.170 -1.725 1.00 19.11 151 THR A N 1
ATOM 607 C CA . THR A 1 101 ? 7.149 1.897 -0.807 1.00 20.01 151 THR A CA 1
ATOM 608 C C . THR A 1 101 ? 8.305 2.557 -1.560 1.00 19.03 151 THR A C 1
ATOM 609 O O . THR A 1 101 ? 8.538 2.268 -2.740 1.00 19.60 151 THR A O 1
ATOM 613 N N . SER A 1 102 ? 9.052 3.420 -0.880 1.00 20.31 152 SER A N 1
ATOM 614 C CA . SER A 1 102 ? 10.242 4.012 -1.490 1.00 20.96 152 SER A CA 1
ATOM 615 C C . SER A 1 102 ? 11.249 2.964 -1.934 1.00 20.27 152 SER A C 1
ATOM 616 O O . SER A 1 102 ? 11.912 3.139 -2.954 1.00 17.31 152 SER A O 1
ATOM 619 N N . GLU A 1 103 ? 11.388 1.880 -1.171 1.00 20.08 153 GLU A N 1
ATOM 620 C CA . GLU A 1 103 ? 12.323 0.821 -1.551 1.00 20.29 153 GLU A CA 1
ATOM 621 C C . GLU A 1 103 ? 11.852 0.137 -2.842 1.00 16.63 153 GLU A C 1
ATOM 622 O O . GLU A 1 103 ? 12.655 -0.229 -3.701 1.00 18.41 153 GLU A O 1
ATOM 628 N N . GLN A 1 104 ? 10.544 -0.031 -2.966 1.00 17.49 154 GLN A N 1
ATOM 629 C CA . GLN A 1 104 ? 9.969 -0.671 -4.150 1.00 18.49 154 GLN A CA 1
ATOM 630 C C . GLN A 1 104 ? 10.127 0.236 -5.365 1.00 17.79 154 GLN A C 1
ATOM 631 O O . GLN A 1 104 ? 10.518 -0.220 -6.438 1.00 14.49 154 GLN A O 1
ATOM 637 N N . THR A 1 105 ? 9.867 1.522 -5.182 1.00 16.27 155 THR A N 1
ATOM 638 C CA . THR A 1 105 ? 10.083 2.494 -6.259 1.00 17.38 155 THR A CA 1
ATOM 639 C C . THR A 1 105 ? 11.557 2.527 -6.675 1.00 14.98 155 THR A C 1
ATOM 640 O O . THR A 1 105 ? 11.895 2.562 -7.877 1.00 14.61 155 THR A O 1
ATOM 644 N N . LYS A 1 106 ? 12.445 2.479 -5.683 1.00 15.68 156 LYS A N 1
ATOM 645 C CA . LYS A 1 106 ? 13.878 2.490 -5.948 1.00 15.72 156 LYS A CA 1
ATOM 646 C C . LYS A 1 106 ? 14.293 1.287 -6.796 1.00 14.06 156 LYS A C 1
ATOM 647 O O . LYS A 1 106 ? 15.141 1.404 -7.675 1.00 16.07 156 LYS A O 1
ATOM 653 N N . ALA A 1 107 ? 13.691 0.131 -6.543 1.00 16.54 157 ALA A N 1
ATOM 654 C CA . ALA A 1 107 ? 14.027 -1.065 -7.323 1.00 16.70 157 ALA A CA 1
ATOM 655 C C . ALA A 1 107 ? 13.750 -0.839 -8.814 1.00 15.94 157 ALA A C 1
ATOM 656 O O . ALA A 1 107 ? 14.529 -1.258 -9.686 1.00 17.44 157 ALA A O 1
ATOM 658 N N . VAL A 1 108 ? 12.635 -0.175 -9.097 1.00 14.98 158 VAL A N 1
ATOM 659 C CA . VAL A 1 108 ? 12.265 0.157 -10.474 1.00 14.82 158 VAL A CA 1
ATOM 660 C C . VAL A 1 108 ? 13.264 1.141 -11.082 1.00 16.09 158 VAL A C 1
ATOM 661 O O . VAL A 1 108 ? 13.744 0.935 -12.194 1.00 15.42 158 VAL A O 1
ATOM 665 N N . VAL A 1 109 ? 13.602 2.200 -10.349 1.00 13.57 159 VAL A N 1
ATOM 666 C CA . VAL A 1 109 ? 14.598 3.148 -10.835 1.00 14.73 159 VAL A CA 1
ATOM 667 C C . VAL A 1 109 ? 15.957 2.465 -11.028 1.00 16.17 159 VAL A C 1
ATOM 668 O O . VAL A 1 109 ? 16.632 2.678 -12.035 1.00 14.58 159 VAL A O 1
ATOM 672 N N . ASP A 1 110 ? 16.346 1.633 -10.072 1.00 16.07 160 ASP A N 1
ATOM 673 C CA . ASP A 1 110 ? 17.638 0.959 -10.144 1.00 17.86 160 ASP A CA 1
ATOM 674 C C . ASP A 1 110 ? 17.743 0.017 -11.337 1.00 20.88 160 ASP A C 1
ATOM 675 O O . ASP A 1 110 ? 18.845 -0.322 -11.759 1.00 19.46 160 ASP A O 1
ATOM 680 N N . GLY A 1 111 ? 16.602 -0.406 -11.872 1.00 20.84 161 GLY A N 1
ATOM 681 C CA . GLY A 1 111 ? 16.580 -1.293 -13.026 1.00 20.67 161 GLY A CA 1
ATOM 682 C C . GLY A 1 111 ? 16.685 -0.556 -14.353 1.00 22.26 161 GLY A C 1
ATOM 683 O O . GLY A 1 111 ? 16.623 -1.176 -15.419 1.00 22.15 161 GLY A O 1
ATOM 684 N N . GLY A 1 112 ? 16.834 0.769 -14.296 1.00 16.44 162 GLY A N 1
ATOM 685 C CA . GLY A 1 112 ? 16.985 1.575 -15.498 1.00 17.55 162 GLY A CA 1
ATOM 686 C C . GLY A 1 112 ? 15.666 2.045 -16.110 1.00 14.35 162 GLY A C 1
ATOM 687 O O . GLY A 1 112 ? 15.627 2.476 -17.263 1.00 17.56 162 GLY A O 1
ATOM 688 N N . ALA A 1 113 ? 14.589 1.997 -15.336 1.00 14.44 163 ALA A N 1
ATOM 689 C CA . ALA A 1 113 ? 13.258 2.308 -15.888 1.00 14.20 163 ALA A CA 1
ATOM 690 C C . ALA A 1 113 ? 13.045 3.754 -16.342 1.00 16.21 163 ALA A C 1
ATOM 691 O O . ALA A 1 113 ? 12.242 4.000 -17.245 1.00 14.82 163 ALA A O 1
ATOM 693 N N . ILE A 1 114 ? 13.711 4.725 -15.713 1.00 12.94 164 ILE A N 1
ATOM 694 C CA . ILE A 1 114 ? 13.413 6.117 -16.043 1.00 13.76 164 ILE A CA 1
ATOM 695 C C . ILE A 1 114 ? 13.617 6.448 -17.540 1.00 15.21 164 ILE A C 1
ATOM 696 O O . ILE A 1 114 ? 12.679 6.940 -18.201 1.00 15.83 164 ILE A O 1
ATOM 701 N N . PRO A 1 115 ? 14.830 6.199 -18.084 1.00 16.38 165 PRO A N 1
ATOM 702 C CA . PRO A 1 115 ? 14.948 6.557 -19.500 1.00 13.04 165 PRO A CA 1
ATOM 703 C C . PRO A 1 115 ? 14.097 5.669 -20.412 1.00 15.45 165 PRO A C 1
ATOM 704 O O . PRO A 1 115 ? 13.653 6.143 -21.462 1.00 16.14 165 PRO A O 1
ATOM 708 N N . ALA A 1 116 ? 13.869 4.416 -20.021 1.00 16.09 166 ALA A N 1
ATOM 709 C CA . ALA A 1 116 ? 13.036 3.537 -20.828 1.00 16.49 166 ALA A CA 1
ATOM 710 C C . ALA A 1 116 ? 11.607 4.070 -20.900 1.00 20.56 166 ALA A C 1
ATOM 711 O O . ALA A 1 116 ? 10.977 4.014 -21.956 1.00 19.52 166 ALA A O 1
ATOM 713 N N . PHE A 1 117 ? 11.089 4.582 -19.781 1.00 14.66 167 PHE A N 1
ATOM 714 C CA . PHE A 1 117 ? 9.733 5.153 -19.780 1.00 16.24 167 PHE A CA 1
ATOM 715 C C . PHE A 1 117 ? 9.649 6.463 -20.555 1.00 16.45 167 PHE A C 1
ATOM 716 O O . PHE A 1 117 ? 8.657 6.720 -21.256 1.00 16.81 167 PHE A O 1
ATOM 724 N N . ILE A 1 118 ? 10.677 7.295 -20.430 1.00 14.43 168 ILE A N 1
ATOM 725 C CA . ILE A 1 118 ? 10.731 8.539 -21.206 1.00 15.89 168 ILE A CA 1
ATOM 726 C C . ILE A 1 118 ? 10.705 8.257 -22.720 1.00 19.34 168 ILE A C 1
ATOM 727 O O . ILE A 1 118 ? 10.006 8.948 -23.484 1.00 18.13 168 ILE A O 1
ATOM 732 N N . SER A 1 119 ? 11.414 7.219 -23.153 1.00 18.36 169 SER A N 1
ATOM 733 C CA . SER A 1 119 ? 11.369 6.830 -24.563 1.00 21.49 169 SER A CA 1
ATOM 734 C C . SER A 1 119 ? 9.964 6.408 -24.990 1.00 21.13 169 SER A C 1
ATOM 735 O O . SER A 1 119 ? 9.550 6.646 -26.127 1.00 24.07 169 SER A O 1
ATOM 738 N N . LEU A 1 120 ? 9.229 5.787 -24.076 1.00 17.50 170 LEU A N 1
ATOM 739 C CA . LEU A 1 120 ? 7.870 5.334 -24.376 1.00 20.13 170 LEU A CA 1
ATOM 740 C C . LEU A 1 120 ? 6.843 6.467 -24.469 1.00 20.97 170 LEU A C 1
ATOM 741 O O . LEU A 1 120 ? 5.713 6.242 -24.915 1.00 23.08 170 LEU A O 1
ATOM 746 N N . LEU A 1 121 ? 7.207 7.666 -24.030 1.00 17.82 171 LEU A N 1
ATOM 747 C CA . LEU A 1 121 ? 6.284 8.805 -24.133 1.00 20.51 171 LEU A CA 1
ATOM 748 C C . LEU A 1 121 ? 5.965 9.111 -25.599 1.00 27.49 171 LEU A C 1
ATOM 749 O O . LEU A 1 121 ? 4.911 9.670 -25.910 1.00 23.61 171 LEU A O 1
ATOM 754 N N . ALA A 1 122 ? 6.883 8.722 -26.484 1.00 27.40 172 ALA A N 1
ATOM 755 C CA . ALA A 1 122 ? 6.754 8.952 -27.926 1.00 32.86 172 ALA A CA 1
ATOM 756 C C . ALA A 1 122 ? 6.037 7.817 -28.666 1.00 31.19 172 ALA A C 1
ATOM 757 O O . ALA A 1 122 ? 5.933 7.842 -29.897 1.00 31.14 172 ALA A O 1
ATOM 759 N N . SER A 1 123 ? 5.549 6.826 -27.926 1.00 26.88 173 SER A N 1
ATOM 760 C CA . SER A 1 123 ? 4.866 5.696 -28.545 1.00 27.12 173 SER A CA 1
ATOM 761 C C . SER A 1 123 ? 3.628 6.132 -29.333 1.00 29.95 173 SER A C 1
ATOM 762 O O . SER A 1 123 ? 2.868 6.999 -28.888 1.00 25.41 173 SER A O 1
ATOM 765 N N . PRO A 1 124 ? 3.427 5.524 -30.512 1.00 28.69 174 PRO A N 1
ATOM 766 C CA . PRO A 1 124 ? 2.271 5.800 -31.372 1.00 26.52 174 PRO A CA 1
ATOM 767 C C . PRO A 1 124 ? 0.998 5.295 -30.728 1.00 29.49 174 PRO A C 1
ATOM 768 O O . PRO A 1 124 ? -0.098 5.655 -31.165 1.00 32.17 174 PRO A O 1
ATOM 772 N N . HIS A 1 125 ? 1.147 4.439 -29.717 1.00 25.34 175 HIS A N 1
ATOM 773 C CA . HIS A 1 125 ? 0.011 3.834 -29.032 1.00 26.18 175 HIS A CA 1
ATOM 774 C C . HIS A 1 125 ? -0.332 4.636 -27.788 1.00 28.41 175 HIS A C 1
ATOM 775 O O . HIS A 1 125 ? 0.462 4.683 -26.845 1.00 24.03 175 HIS A O 1
ATOM 782 N N . ALA A 1 126 ? -1.505 5.262 -27.784 1.00 25.02 176 ALA A N 1
ATOM 783 C CA . ALA A 1 126 ? -1.896 6.139 -26.684 1.00 26.86 176 ALA A CA 1
ATOM 784 C C . ALA A 1 126 ? -1.878 5.416 -25.339 1.00 24.22 176 ALA A C 1
ATOM 785 O O . ALA A 1 126 ? -1.464 5.991 -24.325 1.00 23.90 176 ALA A O 1
ATOM 787 N N . HIS A 1 127 ? -2.317 4.160 -25.322 1.00 22.01 177 HIS A N 1
ATOM 788 C CA . HIS A 1 127 ? -2.443 3.455 -24.050 1.00 23.65 177 HIS A CA 1
ATOM 789 C C . HIS A 1 127 ? -1.070 3.141 -23.454 1.00 23.01 177 HIS A C 1
ATOM 790 O O . HIS A 1 127 ? -0.926 3.018 -22.239 1.00 22.21 177 HIS A O 1
ATOM 797 N N . ILE A 1 128 ? -0.064 3.046 -24.314 1.00 19.15 178 ILE A N 1
ATOM 798 C CA . ILE A 1 128 ? 1.309 2.822 -23.876 1.00 21.28 178 ILE A CA 1
ATOM 799 C C . ILE A 1 128 ? 1.972 4.112 -23.410 1.00 21.47 178 ILE A C 1
ATOM 800 O O . ILE A 1 128 ? 2.617 4.130 -22.370 1.00 17.55 178 ILE A O 1
ATOM 805 N N . SER A 1 129 ? 1.814 5.194 -24.163 1.00 18.36 179 SER A N 1
ATOM 806 C CA . SER A 1 129 ? 2.394 6.459 -23.739 1.00 19.04 179 SER A CA 1
ATOM 807 C C . SER A 1 129 ? 1.741 6.867 -22.423 1.00 17.81 179 SER A C 1
ATOM 808 O O . SER A 1 129 ? 2.415 7.356 -21.514 1.00 19.51 179 SER A O 1
ATOM 811 N N . GLU A 1 130 ? 0.436 6.635 -22.312 1.00 17.64 180 GLU A N 1
ATOM 812 C CA . GLU A 1 130 ? -0.285 6.918 -21.072 1.00 19.44 180 GLU A CA 1
ATOM 813 C C . GLU A 1 130 ? 0.265 6.135 -19.874 1.00 17.38 180 GLU A C 1
ATOM 814 O O . GLU A 1 130 ? 0.425 6.684 -18.781 1.00 17.45 180 GLU A O 1
ATOM 820 N N . GLN A 1 131 ? 0.554 4.849 -20.072 1.00 15.55 181 GLN A N 1
ATOM 821 C CA . GLN A 1 131 ? 1.118 4.049 -18.981 1.00 16.34 181 GLN A CA 1
ATOM 822 C C . GLN A 1 131 ? 2.503 4.548 -18.560 1.00 15.68 181 GLN A C 1
ATOM 823 O O . GLN A 1 131 ? 2.830 4.548 -17.372 1.00 17.11 181 GLN A O 1
ATOM 829 N N . ALA A 1 132 ? 3.300 4.996 -19.526 1.00 14.95 182 ALA A N 1
ATOM 830 C CA . ALA A 1 132 ? 4.611 5.564 -19.234 1.00 14.12 182 ALA A CA 1
ATOM 831 C C . ALA A 1 132 ? 4.473 6.865 -18.437 1.00 17.80 182 ALA A C 1
ATOM 832 O O . ALA A 1 132 ? 5.246 7.109 -17.504 1.00 14.77 182 ALA A O 1
ATOM 834 N N . VAL A 1 133 ? 3.504 7.700 -18.813 1.00 12.90 183 VAL A N 1
ATOM 835 C CA . VAL A 1 133 ? 3.214 8.939 -18.063 1.00 15.56 183 VAL A CA 1
ATOM 836 C C . VAL A 1 133 ? 2.929 8.592 -16.602 1.00 13.73 183 VAL A C 1
ATOM 837 O O . VAL A 1 133 ? 3.480 9.203 -15.676 1.00 15.24 183 VAL A O 1
ATOM 841 N N . TRP A 1 134 ? 2.073 7.594 -16.408 1.00 14.96 184 TRP A N 1
ATOM 842 C CA . TRP A 1 134 ? 1.675 7.156 -15.075 1.00 14.30 184 TRP A CA 1
ATOM 843 C C . TRP A 1 134 ? 2.869 6.639 -14.264 1.00 16.11 184 TRP A C 1
ATOM 844 O O . TRP A 1 134 ? 3.058 7.032 -13.107 1.00 15.03 184 TRP A O 1
ATOM 855 N N . ALA A 1 135 ? 3.682 5.766 -14.866 1.00 14.33 185 ALA A N 1
ATOM 856 C CA . ALA A 1 135 ? 4.853 5.227 -14.174 1.00 14.91 185 ALA A CA 1
ATOM 857 C C . ALA A 1 135 ? 5.807 6.338 -13.744 1.00 15.45 185 ALA A C 1
ATOM 858 O O . ALA A 1 135 ? 6.347 6.316 -12.635 1.00 13.83 185 ALA A O 1
ATOM 860 N N . LEU A 1 136 ? 6.046 7.302 -14.626 1.00 13.50 186 LEU A N 1
ATOM 861 C CA . LEU A 1 136 ? 6.948 8.407 -14.274 1.00 12.62 186 LEU A CA 1
ATOM 862 C C . LEU A 1 136 ? 6.356 9.249 -13.144 1.00 14.59 186 LEU A C 1
ATOM 863 O O . LEU A 1 136 ? 7.091 9.765 -12.295 1.00 13.08 186 LEU A O 1
ATOM 868 N N . GLY A 1 137 ? 5.032 9.382 -13.121 1.00 12.17 187 GLY A N 1
ATOM 869 C CA . GLY A 1 137 ? 4.361 10.058 -12.014 1.00 14.22 187 GLY A CA 1
ATOM 870 C C . GLY A 1 137 ? 4.618 9.357 -10.679 1.00 15.30 187 GLY A C 1
ATOM 871 O O . GLY A 1 137 ? 4.866 10.012 -9.667 1.00 14.95 187 GLY A O 1
ATOM 872 N N . ASN A 1 138 ? 4.528 8.031 -10.658 1.00 12.22 188 ASN A N 1
ATOM 873 C CA . ASN A 1 138 ? 4.809 7.284 -9.424 1.00 12.98 188 ASN A CA 1
ATOM 874 C C . ASN A 1 138 ? 6.260 7.460 -8.989 1.00 15.37 188 ASN A C 1
ATOM 875 O O . ASN A 1 138 ? 6.555 7.583 -7.801 1.00 15.31 188 ASN A O 1
ATOM 880 N N . ILE A 1 139 ? 7.175 7.459 -9.949 1.00 11.21 189 ILE A N 1
ATOM 881 C CA . ILE A 1 139 ? 8.587 7.601 -9.599 1.00 12.85 189 ILE A CA 1
ATOM 882 C C . ILE A 1 139 ? 8.868 9.004 -9.046 1.00 15.05 189 ILE A C 1
ATOM 883 O O . ILE A 1 139 ? 9.469 9.147 -7.968 1.00 15.18 189 ILE A O 1
ATOM 888 N N . ALA A 1 140 ? 8.435 10.040 -9.769 1.00 11.12 190 ALA A N 1
ATOM 889 C CA . ALA A 1 140 ? 8.576 11.416 -9.270 1.00 12.13 190 ALA A CA 1
ATOM 890 C C . ALA A 1 140 ? 7.850 11.627 -7.940 1.00 15.98 190 ALA A C 1
ATOM 891 O O . ALA A 1 140 ? 8.330 12.385 -7.086 1.00 16.42 190 ALA A O 1
ATOM 893 N N . GLY A 1 141 ? 6.714 10.953 -7.747 1.00 16.24 191 GLY A N 1
ATOM 894 C CA . GLY A 1 141 ? 5.960 11.086 -6.501 1.00 16.56 191 GLY A CA 1
ATOM 895 C C . GLY A 1 141 ? 6.677 10.570 -5.264 1.00 19.06 191 GLY A C 1
ATOM 896 O O . GLY A 1 141 ? 6.235 10.792 -4.122 1.00 18.59 191 GLY A O 1
ATOM 897 N N . ASP A 1 142 ? 7.779 9.858 -5.461 1.00 15.59 192 ASP A N 1
ATOM 898 C CA . ASP A 1 142 ? 8.482 9.318 -4.305 1.00 17.00 192 ASP A CA 1
ATOM 899 C C . ASP A 1 142 ? 9.078 10.409 -3.402 1.00 18.74 192 ASP A C 1
ATOM 900 O O . ASP A 1 142 ? 9.138 10.251 -2.180 1.00 20.09 192 ASP A O 1
ATOM 905 N N . GLY A 1 143 ? 9.527 11.506 -3.995 1.00 16.81 193 GLY A N 1
ATOM 906 C CA . GLY A 1 143 ? 10.181 12.552 -3.224 1.00 16.67 193 GLY A CA 1
ATOM 907 C C . GLY A 1 143 ? 11.050 13.402 -4.122 1.00 19.48 193 GLY A C 1
ATOM 908 O O . GLY A 1 143 ? 11.121 13.157 -5.322 1.00 15.19 193 GLY A O 1
ATOM 909 N N . SER A 1 144 ? 11.726 14.384 -3.544 1.00 14.42 194 SER A N 1
ATOM 910 C CA . SER A 1 144 ? 12.474 15.356 -4.326 1.00 15.41 194 SER A CA 1
ATOM 911 C C . SER A 1 144 ? 13.577 14.737 -5.174 1.00 15.37 194 SER A C 1
ATOM 912 O O . SER A 1 144 ? 13.818 15.177 -6.299 1.00 15.71 194 SER A O 1
ATOM 915 N N . ALA A 1 145 ? 14.261 13.734 -4.638 1.00 14.90 195 ALA A N 1
ATOM 916 C CA . ALA A 1 145 ? 15.419 13.165 -5.341 1.00 16.84 195 ALA A CA 1
ATOM 917 C C . ALA A 1 145 ? 14.997 12.491 -6.647 1.00 15.08 195 ALA A C 1
ATOM 918 O O . ALA A 1 145 ? 15.569 12.770 -7.713 1.00 14.36 195 ALA A O 1
ATOM 920 N N . PHE A 1 146 ? 13.987 11.628 -6.579 1.00 14.76 196 PHE A N 1
ATOM 921 C CA . PHE A 1 146 ? 13.521 10.956 -7.799 1.00 13.88 196 PHE A CA 1
ATOM 922 C C . PHE A 1 146 ? 12.781 11.909 -8.739 1.00 14.12 196 PHE A C 1
ATOM 923 O O . PHE A 1 146 ? 12.844 11.748 -9.957 1.00 14.54 196 PHE A O 1
ATOM 931 N N . ARG A 1 147 ? 12.063 12.885 -8.179 1.00 14.99 197 ARG A N 1
ATOM 932 C CA . ARG A 1 147 ? 11.468 13.949 -8.984 1.00 13.33 197 ARG A CA 1
ATOM 933 C C . ARG A 1 147 ? 12.551 14.614 -9.828 1.00 13.49 197 ARG A C 1
ATOM 934 O O . ARG A 1 147 ? 12.437 14.756 -11.044 1.00 12.56 197 ARG A O 1
ATOM 942 N N . ASP A 1 148 ? 13.623 15.023 -9.175 1.00 12.17 198 ASP A N 1
ATOM 943 C CA . ASP A 1 148 ? 14.674 15.752 -9.873 1.00 13.88 198 ASP A CA 1
ATOM 944 C C . ASP A 1 148 ? 15.432 14.830 -10.829 1.00 13.52 198 ASP A C 1
ATOM 945 O O . ASP A 1 148 ? 15.910 15.268 -11.872 1.00 15.75 198 ASP A O 1
ATOM 950 N N . LEU A 1 149 ? 15.510 13.545 -10.501 1.00 13.06 199 LEU A N 1
ATOM 951 C CA . LEU A 1 149 ? 16.176 12.605 -11.416 1.00 12.97 199 LEU A CA 1
ATOM 952 C C . LEU A 1 149 ? 15.359 12.384 -12.693 1.00 14.55 199 LEU A C 1
ATOM 953 O O . LEU A 1 149 ? 15.903 12.299 -13.797 1.00 14.37 199 LEU A O 1
ATOM 958 N N . VAL A 1 150 ? 14.048 12.281 -12.536 1.00 14.60 200 VAL A N 1
ATOM 959 C CA . VAL A 1 150 ? 13.148 12.202 -13.689 1.00 13.51 200 VAL A CA 1
ATOM 960 C C . VAL A 1 150 ? 13.306 13.454 -14.564 1.00 15.42 200 VAL A C 1
ATOM 961 O O . VAL A 1 150 ? 13.358 13.366 -15.791 1.00 14.12 200 VAL A O 1
ATOM 965 N N . ILE A 1 151 ? 13.424 14.612 -13.930 1.00 13.01 201 ILE A N 1
ATOM 966 C CA . ILE A 1 151 ? 13.654 15.851 -14.658 1.00 14.81 201 ILE A CA 1
ATOM 967 C C . ILE A 1 151 ? 15.008 15.852 -15.382 1.00 15.44 201 ILE A C 1
ATOM 968 O O . ILE A 1 151 ? 15.096 16.273 -16.541 1.00 16.08 201 ILE A O 1
ATOM 973 N N . LYS A 1 152 ? 16.063 15.382 -14.713 1.00 14.45 202 LYS A N 1
ATOM 974 C CA . LYS A 1 152 ? 17.382 15.336 -15.356 1.00 15.32 202 LYS A CA 1
ATOM 975 C C . LYS A 1 152 ? 17.434 14.427 -16.589 1.00 15.00 202 LYS A C 1
ATOM 976 O O . LYS A 1 152 ? 18.186 14.704 -17.535 1.00 18.25 202 LYS A O 1
ATOM 982 N N . HIS A 1 153 ? 16.659 13.343 -16.576 1.00 14.51 203 HIS A N 1
ATOM 983 C CA . HIS A 1 153 ? 16.621 12.412 -17.705 1.00 16.01 203 HIS A CA 1
ATOM 984 C C . HIS A 1 153 ? 15.817 13.006 -18.864 1.00 17.50 203 HIS A C 1
ATOM 985 O O . HIS A 1 153 ? 15.687 12.382 -19.919 1.00 19.45 203 HIS A O 1
ATOM 992 N N . GLY A 1 154 ? 15.259 14.196 -18.662 1.00 15.96 204 GLY A N 1
ATOM 993 C CA . GLY A 1 154 ? 14.604 14.927 -19.738 1.00 19.23 204 GLY A CA 1
ATOM 994 C C . GLY A 1 154 ? 13.136 14.609 -19.959 1.00 19.36 204 GLY A C 1
ATOM 995 O O . GLY A 1 154 ? 12.656 14.649 -21.091 1.00 18.74 204 GLY A O 1
ATOM 996 N N . ALA A 1 155 ? 12.403 14.322 -18.888 1.00 12.81 205 ALA A N 1
ATOM 997 C CA . ALA A 1 155 ? 10.985 13.955 -19.016 1.00 15.45 205 ALA A CA 1
ATOM 998 C C . ALA A 1 155 ? 10.048 15.120 -19.407 1.00 15.28 205 ALA A C 1
ATOM 999 O O . ALA A 1 155 ? 8.979 14.898 -19.975 1.00 16.16 205 ALA A O 1
ATOM 1001 N N . ILE A 1 156 ? 10.417 16.346 -19.061 1.00 14.84 206 ILE A N 1
ATOM 1002 C CA . ILE A 1 156 ? 9.476 17.460 -19.187 1.00 14.68 206 ILE A CA 1
ATOM 1003 C C . ILE A 1 156 ? 9.127 17.771 -20.642 1.00 17.62 206 ILE A C 1
ATOM 1004 O O . ILE A 1 156 ? 7.941 17.892 -20.973 1.00 19.85 206 ILE A O 1
ATOM 1009 N N . ASP A 1 157 ? 10.126 17.847 -21.512 1.00 20.28 207 ASP A N 1
ATOM 1010 C CA . ASP A 1 157 ? 9.841 18.184 -22.903 1.00 19.38 207 ASP A CA 1
ATOM 1011 C C . ASP A 1 157 ? 8.890 17.202 -23.587 1.00 19.50 207 ASP A C 1
ATOM 1012 O O . ASP A 1 157 ? 7.916 17.637 -24.163 1.00 21.18 207 ASP A O 1
ATOM 1017 N N . PRO A 1 158 ? 9.108 15.895 -23.490 1.00 20.39 208 PRO A N 1
ATOM 1018 C CA . PRO A 1 158 ? 8.129 14.997 -24.117 1.00 19.19 208 PRO A CA 1
ATOM 1019 C C . PRO A 1 158 ? 6.777 14.942 -23.398 1.00 18.90 208 PRO A C 1
ATOM 1020 O O . PRO A 1 158 ? 5.770 14.703 -24.063 1.00 23.52 208 PRO A O 1
ATOM 1024 N N . LEU A 1 159 ? 6.743 15.148 -22.083 1.00 17.64 209 LEU A N 1
ATOM 1025 C CA . LEU A 1 159 ? 5.455 15.234 -21.382 1.00 20.19 209 LEU A CA 1
ATOM 1026 C C . LEU A 1 159 ? 4.642 16.434 -21.889 1.00 18.74 209 LEU A C 1
ATOM 1027 O O . LEU A 1 159 ? 3.453 16.308 -22.199 1.00 19.52 209 LEU A O 1
ATOM 1032 N N . LEU A 1 160 ? 5.285 17.596 -21.973 1.00 16.44 210 LEU A N 1
ATOM 1033 C CA . LEU A 1 160 ? 4.588 18.803 -22.396 1.00 19.94 210 LEU A CA 1
ATOM 1034 C C . LEU A 1 160 ? 4.169 18.693 -23.859 1.00 23.29 210 LEU A C 1
ATOM 1035 O O . LEU A 1 160 ? 3.138 19.230 -24.260 1.00 23.03 210 LEU A O 1
ATOM 1040 N N . ALA A 1 161 ? 4.965 17.985 -24.652 1.00 19.71 211 ALA A N 1
ATOM 1041 C CA . ALA A 1 161 ? 4.662 17.804 -26.071 1.00 20.38 211 ALA A CA 1
ATOM 1042 C C . ALA A 1 161 ? 3.342 17.059 -26.279 1.00 23.53 211 ALA A C 1
ATOM 1043 O O . ALA A 1 161 ? 2.629 17.302 -27.256 1.00 21.49 211 ALA A O 1
ATOM 1045 N N . LEU A 1 162 ? 3.006 16.157 -25.360 1.00 17.82 212 LEU A N 1
ATOM 1046 C CA . LEU A 1 162 ? 1.743 15.428 -25.447 1.00 19.72 212 LEU A CA 1
ATOM 1047 C C . LEU A 1 162 ? 0.526 16.334 -25.269 1.00 22.71 212 LEU A C 1
ATOM 1048 O O . LEU A 1 162 ? -0.582 15.961 -25.649 1.00 24.29 212 LEU A O 1
ATOM 1053 N N . LEU A 1 163 ? 0.737 17.515 -24.690 1.00 19.23 213 LEU A N 1
ATOM 1054 C CA . LEU A 1 163 ? -0.371 18.437 -24.407 1.00 23.18 213 LEU A CA 1
ATOM 1055 C C . LEU A 1 163 ? -0.371 19.616 -25.367 1.00 24.38 213 LEU A C 1
ATOM 1056 O O . LEU A 1 163 ? -1.164 20.553 -25.218 1.00 24.62 213 LEU A O 1
ATOM 1061 N N . ALA A 1 164 ? 0.534 19.582 -26.340 1.00 24.23 214 ALA A N 1
ATOM 1062 C CA . ALA A 1 164 ? 0.662 20.685 -27.291 1.00 30.77 214 ALA A CA 1
ATOM 1063 C C . ALA A 1 164 ? -0.363 20.551 -28.414 1.00 34.00 214 ALA A C 1
ATOM 1064 O O . ALA A 1 164 ? -0.014 20.275 -29.567 1.00 31.04 214 ALA A O 1
ATOM 1066 N N . VAL A 1 165 ? -1.633 20.729 -28.057 1.00 28.56 215 VAL A N 1
ATOM 1067 C CA . VAL A 1 165 ? -2.728 20.687 -29.016 1.00 27.06 215 VAL A CA 1
ATOM 1068 C C . VAL A 1 165 ? -3.505 21.996 -28.886 1.00 22.74 215 VAL A C 1
ATOM 1069 O O . VAL A 1 165 ? -3.491 22.618 -27.820 1.00 22.43 215 VAL A O 1
ATOM 1073 N N . PRO A 1 166 ? -4.178 22.428 -29.971 1.00 22.35 216 PRO A N 1
ATOM 1074 C CA . PRO A 1 166 ? -4.904 23.704 -29.885 1.00 22.98 216 PRO A CA 1
ATOM 1075 C C . PRO A 1 166 ? -6.027 23.669 -28.853 1.00 20.56 216 PRO A C 1
ATOM 1076 O O . PRO A 1 166 ? -6.323 24.699 -28.233 1.00 20.14 216 PRO A O 1
ATOM 1080 N N . ASP A 1 167 ? -6.664 22.513 -28.683 1.00 19.08 217 ASP A N 1
ATOM 1081 C CA . ASP A 1 167 ? -7.744 22.398 -27.700 1.00 19.81 217 ASP A CA 1
ATOM 1082 C C . ASP A 1 167 ? -7.623 21.099 -26.905 1.00 21.27 217 ASP A C 1
ATOM 1083 O O . ASP A 1 167 ? -7.703 20.005 -27.471 1.00 21.44 217 ASP A O 1
ATOM 1088 N N . LEU A 1 168 ? -7.455 21.229 -25.590 1.00 19.12 218 LEU A N 1
ATOM 1089 C CA . LEU A 1 168 ? -7.278 20.067 -24.713 1.00 22.56 218 LEU A CA 1
ATOM 1090 C C . LEU A 1 168 ? -8.451 19.093 -24.794 1.00 24.16 218 LEU A C 1
ATOM 1091 O O . LEU A 1 168 ? -8.302 17.906 -24.512 1.00 23.34 218 LEU A O 1
ATOM 1096 N N . SER A 1 169 ? -9.615 19.605 -25.180 1.00 22.72 219 SER A N 1
ATOM 1097 C CA . SER A 1 169 ? -10.823 18.794 -25.284 1.00 23.39 219 SER A CA 1
ATOM 1098 C C . SER A 1 169 ? -10.736 17.668 -26.314 1.00 27.03 219 SER A C 1
ATOM 1099 O O . SER A 1 169 ? -11.542 16.734 -26.282 1.00 27.06 219 SER A O 1
ATOM 1102 N N . THR A 1 170 ? -9.764 17.746 -27.217 1.00 22.08 220 THR A N 1
ATOM 1103 C CA . THR A 1 170 ? -9.589 16.691 -28.218 1.00 29.10 220 THR A CA 1
ATOM 1104 C C . THR A 1 170 ? -8.882 15.454 -27.663 1.00 29.17 220 THR A C 1
ATOM 1105 O O . THR A 1 170 ? -8.912 14.384 -28.276 1.00 26.76 220 THR A O 1
ATOM 1109 N N . LEU A 1 171 ? -8.246 15.600 -26.505 1.00 22.67 221 LEU A N 1
ATOM 1110 C CA . LEU A 1 171 ? -7.571 14.467 -25.858 1.00 22.55 221 LEU A CA 1
ATOM 1111 C C . LEU A 1 171 ? -8.547 13.605 -25.050 1.00 19.59 221 LEU A C 1
ATOM 1112 O O . LEU A 1 171 ? -9.532 14.105 -24.509 1.00 20.03 221 LEU A O 1
ATOM 1117 N N . ALA A 1 172 ? -8.281 12.300 -24.968 1.00 21.57 222 ALA A N 1
ATOM 1118 C CA . ALA A 1 172 ? -9.103 11.428 -24.136 1.00 23.92 222 ALA A CA 1
ATOM 1119 C C . ALA A 1 172 ? -9.020 11.912 -22.686 1.00 20.46 222 ALA A C 1
ATOM 1120 O O . ALA A 1 172 ? -7.932 12.261 -22.217 1.00 21.11 222 ALA A O 1
ATOM 1122 N N . CYS A 1 173 ? -10.143 11.931 -21.968 1.00 23.27 223 CYS A N 1
ATOM 1123 C CA . CYS A 1 173 ? -10.123 12.522 -20.626 1.00 24.95 223 CYS A CA 1
ATOM 1124 C C . CYS A 1 173 ? -9.253 11.748 -19.630 1.00 25.11 223 CYS A C 1
ATOM 1125 O O . CYS A 1 173 ? -8.572 12.362 -18.809 1.00 20.68 223 CYS A O 1
ATOM 1128 N N . GLY A 1 174 ? -9.271 10.416 -19.696 1.00 23.94 224 GLY A N 1
ATOM 1129 C CA . GLY A 1 174 ? -8.416 9.622 -18.822 1.00 23.53 224 GLY A CA 1
ATOM 1130 C C . GLY A 1 174 ? -6.945 9.925 -19.063 1.00 21.34 224 GLY A C 1
ATOM 1131 O O . GLY A 1 174 ? -6.144 10.036 -18.123 1.00 21.12 224 GLY A O 1
ATOM 1132 N N . TYR A 1 175 ? -6.597 10.071 -20.338 1.00 18.76 225 TYR A N 1
ATOM 1133 C CA . TYR A 1 175 ? -5.243 10.394 -20.770 1.00 20.14 225 TYR A CA 1
ATOM 1134 C C . TYR A 1 175 ? -4.822 11.754 -20.206 1.00 18.85 225 TYR A C 1
ATOM 1135 O O . TYR A 1 175 ? -3.733 11.915 -19.639 1.00 16.80 225 TYR A O 1
ATOM 1144 N N . LEU A 1 176 ? -5.698 12.739 -20.368 1.00 15.32 226 LEU A N 1
ATOM 1145 C CA . LEU A 1 176 ? -5.423 14.088 -19.878 1.00 17.37 226 LEU A CA 1
ATOM 1146 C C . LEU A 1 176 ? -5.281 14.137 -18.347 1.00 17.24 226 LEU A C 1
ATOM 1147 O O . LEU A 1 176 ? -4.456 14.889 -17.804 1.00 17.73 226 LEU A O 1
ATOM 1152 N N . ARG A 1 177 ? -6.090 13.347 -17.648 1.00 17.51 227 ARG A N 1
ATOM 1153 C CA . ARG A 1 177 ? -6.028 13.314 -16.187 1.00 17.85 227 ARG A CA 1
ATOM 1154 C C . ARG A 1 177 ? -4.705 12.733 -15.696 1.00 17.94 227 ARG A C 1
ATOM 1155 O O . ARG A 1 177 ? -4.127 13.221 -14.716 1.00 15.45 227 ARG A O 1
ATOM 1163 N N . ASN A 1 178 ? -4.227 11.685 -16.363 1.00 16.04 228 ASN A N 1
ATOM 1164 C CA . ASN A 1 178 ? -2.944 11.092 -15.982 1.00 15.52 228 ASN A CA 1
ATOM 1165 C C . ASN A 1 178 ? -1.791 12.052 -16.244 1.00 18.24 228 ASN A C 1
ATOM 1166 O O . ASN A 1 178 ? -0.879 12.184 -15.422 1.00 15.79 228 ASN A O 1
ATOM 1171 N N . LEU A 1 179 ? -1.823 12.743 -17.381 1.00 15.04 229 LEU A N 1
ATOM 1172 C CA . LEU A 1 179 ? -0.786 13.738 -17.651 1.00 15.63 229 LEU A CA 1
ATOM 1173 C C . LEU A 1 179 ? -0.781 14.861 -16.619 1.00 17.23 229 LEU A C 1
ATOM 1174 O O . LEU A 1 179 ? 0.279 15.309 -16.177 1.00 16.03 229 LEU A O 1
ATOM 1179 N N . THR A 1 180 ? -1.969 15.335 -16.248 1.00 14.91 230 THR A N 1
ATOM 1180 C CA . THR A 1 180 ? -2.066 16.416 -15.266 1.00 15.40 230 THR A CA 1
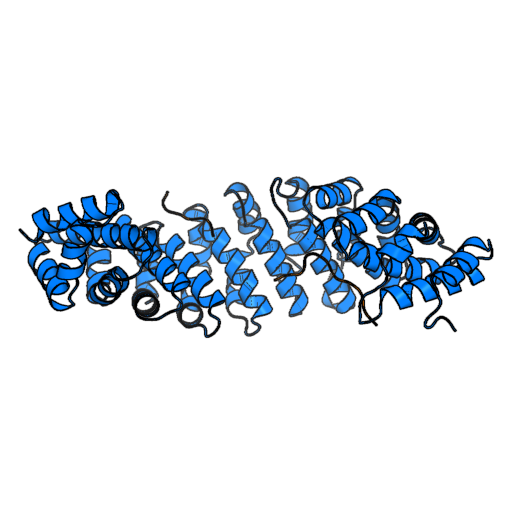ATOM 1181 C C . THR A 1 180 ? -1.525 15.968 -13.902 1.00 16.60 230 THR A C 1
ATOM 1182 O O . THR A 1 180 ? -0.811 16.718 -13.216 1.00 13.68 230 THR A O 1
ATOM 1186 N N . TRP A 1 181 ? -1.872 14.748 -13.505 1.00 15.31 231 TRP A N 1
ATOM 1187 C CA . TRP A 1 181 ? -1.415 14.224 -12.224 1.00 16.44 231 TRP A CA 1
ATOM 1188 C C . TRP A 1 181 ? 0.108 14.077 -12.189 1.00 14.91 231 TRP A C 1
ATOM 1189 O O . TRP A 1 181 ? 0.774 14.470 -11.214 1.00 15.64 231 TRP A O 1
ATOM 1200 N N . THR A 1 182 ? 0.671 13.511 -13.247 1.00 14.15 232 THR A N 1
ATOM 1201 C CA . THR A 1 182 ? 2.129 13.379 -13.325 1.00 14.19 232 THR A CA 1
ATOM 1202 C C . THR A 1 182 ? 2.833 14.741 -13.305 1.00 15.97 232 THR A C 1
ATOM 1203 O O . THR A 1 182 ? 3.825 14.932 -12.588 1.00 14.89 232 THR A O 1
ATOM 1207 N N . LEU A 1 183 ? 2.318 15.707 -14.064 1.00 14.11 233 LEU A N 1
ATOM 1208 C CA . LEU A 1 183 ? 2.880 17.054 -14.003 1.00 14.67 233 LEU A CA 1
ATOM 1209 C C . LEU A 1 183 ? 2.797 17.627 -12.587 1.00 14.43 233 LEU A C 1
ATOM 1210 O O . LEU A 1 183 ? 3.729 18.290 -12.144 1.00 16.35 233 LEU A O 1
ATOM 1215 N N . SER A 1 184 ? 1.708 17.357 -11.867 1.00 16.87 234 SER A N 1
ATOM 1216 C CA . SER A 1 184 ? 1.597 17.869 -10.495 1.00 14.20 234 SER A CA 1
ATOM 1217 C C . SER A 1 184 ? 2.671 17.270 -9.573 1.00 16.06 234 SER A C 1
ATOM 1218 O O . SER A 1 184 ? 3.187 17.963 -8.697 1.00 13.07 234 SER A O 1
ATOM 1221 N N . ASN A 1 185 ? 3.027 16.003 -9.773 1.00 16.29 235 ASN A N 1
ATOM 1222 C CA . ASN A 1 185 ? 4.131 15.417 -8.999 1.00 14.54 235 ASN A CA 1
ATOM 1223 C C . ASN A 1 185 ? 5.491 16.027 -9.323 1.00 14.19 235 ASN A C 1
ATOM 1224 O O . ASN A 1 185 ? 6.384 16.061 -8.471 1.00 15.82 235 ASN A O 1
ATOM 1229 N N . LEU A 1 186 ? 5.664 16.520 -10.545 1.00 14.23 236 LEU A N 1
ATOM 1230 C CA . LEU A 1 186 ? 6.904 17.239 -10.867 1.00 13.85 236 LEU A CA 1
ATOM 1231 C C . LEU A 1 186 ? 6.973 18.602 -10.153 1.00 17.12 236 LEU A C 1
ATOM 1232 O O . LEU A 1 186 ? 8.047 19.146 -9.944 1.00 15.99 236 LEU A O 1
ATOM 1237 N N . CYS A 1 187 ? 5.819 19.117 -9.744 1.00 14.55 237 CYS A N 1
ATOM 1238 C CA . CYS A 1 187 ? 5.732 20.372 -9.000 1.00 16.04 237 CYS A CA 1
ATOM 1239 C C . CYS A 1 187 ? 5.762 20.201 -7.489 1.00 16.26 237 CYS A C 1
ATOM 1240 O O . CYS A 1 187 ? 5.858 21.165 -6.763 1.00 18.07 237 CYS A O 1
ATOM 1243 N N . ARG A 1 188 ? 5.631 18.962 -7.049 1.00 14.98 238 ARG A N 1
ATOM 1244 C CA . ARG A 1 188 ? 5.530 18.611 -5.639 1.00 16.56 238 ARG A CA 1
ATOM 1245 C C . ARG A 1 188 ? 6.834 18.446 -4.873 1.00 18.48 238 ARG A C 1
ATOM 1246 O O . ARG A 1 188 ? 7.873 18.211 -5.442 1.00 15.97 238 ARG A O 1
ATOM 1254 N N . ASN A 1 189 ? 6.731 18.596 -3.563 1.00 30.00 239 ASN A N 1
ATOM 1255 C CA . ASN A 1 189 ? 7.814 18.338 -2.637 1.00 30.00 239 ASN A CA 1
ATOM 1256 C C . ASN A 1 189 ? 8.780 19.501 -2.457 1.00 30.00 239 ASN A C 1
ATOM 1257 O O . ASN A 1 189 ? 8.903 20.354 -3.312 1.00 30.00 239 ASN A O 1
ATOM 1262 N N . LYS A 1 190 ? 9.476 19.474 -1.332 1.00 22.36 240 LYS A N 1
ATOM 1263 C CA . LYS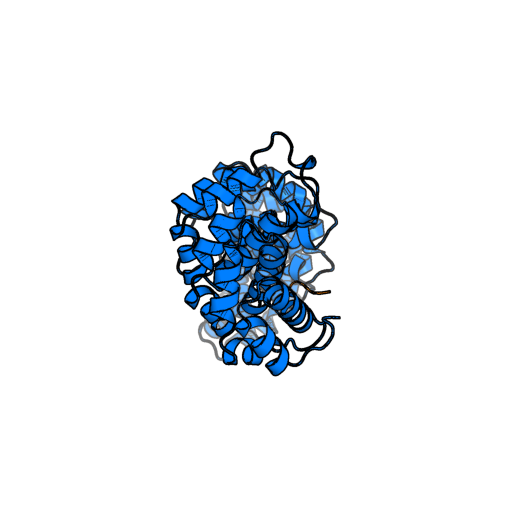 A 1 190 ? 10.373 20.530 -0.903 1.00 27.59 240 LYS A CA 1
ATOM 1264 C C . LYS A 1 190 ? 11.688 19.971 -0.385 1.00 25.18 240 LYS A C 1
ATOM 1265 O O . LYS A 1 190 ? 11.888 18.776 -0.354 1.00 26.35 240 LYS A O 1
ATOM 1271 N N . ASN A 1 191 ? 12.618 20.855 -0.070 1.00 26.69 241 ASN A N 1
ATOM 1272 C CA A ASN A 1 191 ? 13.923 20.430 0.445 0.48 27.65 241 ASN A CA 1
ATOM 1273 C CA B ASN A 1 191 ? 13.924 20.446 0.430 0.52 27.64 241 ASN A CA 1
ATOM 1274 C C . ASN A 1 191 ? 14.652 19.471 -0.505 1.00 25.03 241 ASN A C 1
ATOM 1275 O O . ASN A 1 191 ? 15.007 18.363 -0.115 1.00 23.81 241 ASN A O 1
ATOM 1284 N N . PRO A 1 192 ? 14.902 19.900 -1.759 1.00 19.88 242 PRO A N 1
ATOM 1285 C CA . PRO A 1 192 ? 14.606 21.223 -2.329 1.00 21.09 242 PRO A CA 1
ATOM 1286 C C . PRO A 1 192 ? 13.278 21.258 -3.067 1.00 19.16 242 PRO A C 1
ATOM 1287 O O . PRO A 1 192 ? 12.720 20.207 -3.391 1.00 18.62 242 PRO A O 1
ATOM 1291 N N . ALA A 1 193 ? 12.795 22.466 -3.340 1.00 18.71 243 ALA A N 1
ATOM 1292 C CA . ALA A 1 193 ? 11.685 22.665 -4.260 1.00 20.25 243 ALA A CA 1
ATOM 1293 C C . ALA A 1 193 ? 12.174 22.289 -5.655 1.00 18.40 243 ALA A C 1
ATOM 1294 O O . ALA A 1 193 ? 13.396 22.178 -5.880 1.00 17.78 243 ALA A O 1
ATOM 1296 N N . PRO A 1 194 ? 11.242 22.114 -6.612 1.00 19.04 244 PRO A N 1
ATOM 1297 C CA . PRO A 1 194 ? 11.673 21.754 -7.965 1.00 15.63 244 PRO A CA 1
ATOM 1298 C C . PRO A 1 194 ? 12.562 22.833 -8.586 1.00 20.03 244 PRO A C 1
ATOM 1299 O O . PRO A 1 194 ? 12.486 24.014 -8.184 1.00 18.81 244 PRO A O 1
ATOM 1303 N N . PRO A 1 195 ? 13.402 22.441 -9.559 1.00 18.12 245 PRO A N 1
ATOM 1304 C CA . PRO A 1 195 ? 14.303 23.406 -10.194 1.00 21.21 245 PRO A CA 1
ATOM 1305 C C . PRO A 1 195 ? 13.506 24.575 -10.775 1.00 21.50 245 PRO A C 1
ATOM 1306 O O . PRO A 1 195 ? 12.454 24.366 -11.393 1.00 17.17 245 PRO A O 1
ATOM 1310 N N . LEU A 1 196 ? 14.000 25.792 -10.578 1.00 21.37 246 LEU A N 1
ATOM 1311 C CA . LEU A 1 196 ? 13.309 26.976 -11.074 1.00 22.00 246 LEU A CA 1
ATOM 1312 C C . LEU A 1 196 ? 13.032 26.889 -12.566 1.00 17.13 246 LEU A C 1
ATOM 1313 O O . LEU A 1 196 ? 11.948 27.256 -13.019 1.00 22.50 246 LEU A O 1
ATOM 1318 N N . ASP A 1 197 ? 14.000 26.398 -13.339 1.00 18.94 247 ASP A N 1
ATOM 1319 C CA . ASP A 1 197 ? 13.813 26.342 -14.785 1.00 21.78 247 ASP A CA 1
ATOM 1320 C C . ASP A 1 197 ? 12.759 25.325 -15.170 1.00 23.39 247 ASP A C 1
ATOM 1321 O O . ASP A 1 197 ? 12.048 25.516 -16.156 1.00 20.66 247 ASP A O 1
ATOM 1326 N N . ALA A 1 198 ? 12.666 24.239 -14.402 1.00 18.10 248 ALA A N 1
ATOM 1327 C CA . ALA A 1 198 ? 11.627 23.239 -14.639 1.00 17.54 248 ALA A CA 1
ATOM 1328 C C . ALA A 1 198 ? 10.249 23.833 -14.350 1.00 17.39 248 ALA A C 1
ATOM 1329 O O . ALA A 1 198 ? 9.292 23.599 -15.095 1.00 19.57 248 ALA A O 1
ATOM 1331 N N . VAL A 1 199 ? 10.146 24.587 -13.260 1.00 17.26 249 VAL A N 1
ATOM 1332 C CA . VAL A 1 199 ? 8.880 25.243 -12.934 1.00 19.39 249 VAL A CA 1
ATOM 1333 C C . VAL A 1 199 ? 8.458 26.211 -14.041 1.00 18.30 249 VAL A C 1
ATOM 1334 O O . VAL A 1 199 ? 7.303 26.205 -14.473 1.00 17.55 249 VAL A O 1
ATOM 1338 N N . GLU A 1 200 ? 9.384 27.020 -14.530 1.00 19.49 250 GLU A N 1
ATOM 1339 C CA . GLU A 1 200 ? 9.053 27.961 -15.587 1.00 20.72 250 GLU A CA 1
ATOM 1340 C C . GLU A 1 200 ? 8.608 27.247 -16.853 1.00 21.92 250 GLU A C 1
ATOM 1341 O O . GLU A 1 200 ? 7.751 27.716 -17.560 1.00 20.25 250 GLU A O 1
ATOM 1347 N N . GLN A 1 201 ? 9.241 26.121 -17.137 1.00 19.73 251 GLN A N 1
ATOM 1348 C CA . GLN A 1 201 ? 8.936 25.334 -18.322 1.00 17.90 251 GLN A CA 1
ATOM 1349 C C . GLN A 1 201 ? 7.528 24.743 -18.248 1.00 16.90 251 GLN A C 1
ATOM 1350 O O . GLN A 1 201 ? 6.792 24.718 -19.246 1.00 18.85 251 GLN A O 1
ATOM 1356 N N . ILE A 1 202 ? 7.150 24.274 -17.060 1.00 16.85 252 ILE A N 1
ATOM 1357 C CA . ILE A 1 202 ? 5.845 23.638 -16.846 1.00 16.22 252 ILE A CA 1
ATOM 1358 C C . ILE A 1 202 ? 4.686 24.647 -16.752 1.00 20.15 252 ILE A C 1
ATOM 1359 O O . ILE A 1 202 ? 3.571 24.357 -17.193 1.00 17.60 252 ILE A O 1
ATOM 1364 N N . LEU A 1 203 ? 4.953 25.826 -16.187 1.00 17.81 253 LEU A N 1
ATOM 1365 C CA . LEU A 1 203 ? 3.867 26.747 -15.814 1.00 21.50 253 LEU A CA 1
ATOM 1366 C C . LEU A 1 203 ? 2.840 27.078 -16.907 1.00 21.44 253 LEU A C 1
ATOM 1367 O O . LEU A 1 203 ? 1.642 27.041 -16.632 1.00 21.26 253 LEU A O 1
ATOM 1372 N N . PRO A 1 204 ? 3.290 27.376 -18.146 1.00 20.24 254 PRO A N 1
ATOM 1373 C CA . PRO A 1 204 ? 2.278 27.735 -19.156 1.00 23.90 254 PRO A CA 1
ATOM 1374 C C . PRO A 1 204 ? 1.277 26.614 -19.459 1.00 24.13 254 PRO A C 1
ATOM 1375 O O . PRO A 1 204 ? 0.093 26.885 -19.671 1.00 19.60 254 PRO A O 1
ATOM 1379 N N . THR A 1 205 ? 1.738 25.365 -19.468 1.00 22.42 255 THR A N 1
ATOM 1380 C CA . THR A 1 205 ? 0.835 24.237 -19.679 1.00 19.01 255 THR A CA 1
ATOM 1381 C C . THR A 1 205 ? -0.064 24.041 -18.465 1.00 19.69 255 THR A C 1
ATOM 1382 O O . THR A 1 205 ? -1.244 23.741 -18.597 1.00 19.71 255 THR A O 1
ATOM 1386 N N . LEU A 1 206 ? 0.495 24.211 -17.274 1.00 19.16 256 LEU A N 1
ATOM 1387 C CA . LEU A 1 206 ? -0.294 24.117 -16.053 1.00 17.25 256 LEU A CA 1
ATOM 1388 C C . LEU A 1 206 ? -1.420 25.166 -16.033 1.00 20.00 256 LEU A C 1
ATOM 1389 O O . LEU A 1 206 ? -2.553 24.855 -15.662 1.00 20.18 256 LEU A O 1
ATOM 1394 N N . VAL A 1 207 ? -1.113 26.398 -16.436 1.00 18.50 257 VAL A N 1
ATOM 1395 C CA . VAL A 1 207 ? -2.135 27.453 -16.518 1.00 18.74 257 VAL A CA 1
ATOM 1396 C C . VAL A 1 207 ? -3.278 27.049 -17.457 1.00 19.87 257 VAL A C 1
ATOM 1397 O O . VAL A 1 207 ? -4.446 27.293 -17.178 1.00 21.46 257 VAL A O 1
ATOM 1401 N N A ARG A 1 208 ? -2.932 26.401 -18.563 0.57 19.45 258 ARG A N 1
ATOM 1402 N N B ARG A 1 208 ? -2.921 26.417 -18.576 0.43 19.33 258 ARG A N 1
ATOM 1403 C CA A ARG A 1 208 ? -3.919 25.917 -19.520 0.57 20.41 258 ARG A CA 1
ATOM 1404 C CA B ARG A 1 208 ? -3.903 25.880 -19.516 0.43 20.33 258 ARG A CA 1
ATOM 1405 C C A ARG A 1 208 ? -4.802 24.807 -18.940 0.57 20.44 258 ARG A C 1
ATOM 1406 C C B ARG A 1 208 ? -4.811 24.867 -18.853 0.43 20.51 258 ARG A C 1
ATOM 1407 O O A ARG A 1 208 ? -6.011 24.770 -19.177 0.57 19.26 258 ARG A O 1
ATOM 1408 O O B ARG A 1 208 ? -6.034 24.940 -18.970 0.43 19.24 258 ARG A O 1
ATOM 1423 N N . LEU A 1 209 ? -4.195 23.910 -18.168 1.00 17.19 259 LEU A N 1
ATOM 1424 C CA . LEU A 1 209 ? -4.928 22.846 -17.498 1.00 17.40 259 LEU A CA 1
ATOM 1425 C C . LEU A 1 209 ? -5.849 23.411 -16.425 1.00 17.79 259 LEU A C 1
ATOM 1426 O O . LEU A 1 209 ? -6.930 22.886 -16.191 1.00 17.45 259 LEU A O 1
ATOM 1431 N N . LEU A 1 210 ? -5.413 24.493 -15.784 1.00 18.51 260 LEU A N 1
ATOM 1432 C CA . LEU A 1 210 ? -6.192 25.146 -14.728 1.00 16.38 260 LEU A CA 1
ATOM 1433 C C . LEU A 1 210 ? -7.458 25.790 -15.278 1.00 17.08 260 LEU A C 1
ATOM 1434 O O . LEU A 1 210 ? -8.368 26.129 -14.526 1.00 17.61 260 LEU A O 1
ATOM 1439 N N . HIS A 1 211 ? -7.523 25.953 -16.596 1.00 15.10 261 HIS A N 1
ATOM 1440 C CA . HIS A 1 211 ? -8.731 26.474 -17.248 1.00 16.46 261 HIS A CA 1
ATOM 1441 C C . HIS A 1 211 ? -9.539 25.408 -17.984 1.00 19.70 261 HIS A C 1
ATOM 1442 O O . HIS A 1 211 ? -10.500 25.734 -18.695 1.00 20.13 261 HIS A O 1
ATOM 1449 N N . HIS A 1 212 ? -9.164 24.143 -17.820 1.00 17.05 262 HIS A N 1
ATOM 1450 C CA . HIS A 1 212 ? -9.822 23.057 -18.543 1.00 16.91 262 HIS A CA 1
ATOM 1451 C C . HIS A 1 212 ? -11.041 22.567 -17.784 1.00 26.31 262 HIS A C 1
ATOM 1452 O O . HIS A 1 212 ? -11.000 22.416 -16.571 1.00 31.52 262 HIS A O 1
ATOM 1459 N N . ASN A 1 213 ? -12.124 22.277 -18.489 1.00 21.43 263 ASN A N 1
ATOM 1460 C CA . ASN A 1 213 ? -13.354 21.919 -17.795 1.00 24.45 263 ASN A CA 1
ATOM 1461 C C . ASN A 1 213 ? -13.540 20.418 -17.559 1.00 29.20 263 ASN A C 1
ATOM 1462 O O . ASN A 1 213 ? -14.445 19.800 -18.120 1.00 39.41 263 ASN A O 1
ATOM 1467 N N . ASP A 1 214 ? -12.672 19.843 -16.737 1.00 23.68 264 ASP A N 1
ATOM 1468 C CA . ASP A 1 214 ? -12.867 18.499 -16.206 1.00 18.97 264 ASP A CA 1
ATOM 1469 C C . ASP A 1 214 ? -12.512 18.596 -14.735 1.00 20.17 264 ASP A C 1
ATOM 1470 O O . ASP A 1 214 ? -11.450 19.124 -14.403 1.00 19.96 264 ASP A O 1
ATOM 1475 N N . PRO A 1 215 ? -13.402 18.119 -13.846 1.00 20.11 265 PRO A N 1
ATOM 1476 C CA . PRO A 1 215 ? -13.208 18.282 -12.398 1.00 21.10 265 PRO A CA 1
ATOM 1477 C C . PRO A 1 215 ? -11.911 17.672 -11.863 1.00 22.30 265 PRO A C 1
ATOM 1478 O O . PRO A 1 215 ? -11.297 18.266 -10.981 1.00 18.93 265 PRO A O 1
ATOM 1482 N N . GLU A 1 216 ? -11.502 16.514 -12.369 1.00 19.70 266 GLU A N 1
ATOM 1483 C CA . GLU A 1 216 ? -10.256 15.905 -11.912 1.00 20.51 266 GLU A CA 1
ATOM 1484 C C . GLU A 1 216 ? -9.010 16.642 -12.397 1.00 18.87 266 GLU A C 1
ATOM 1485 O O . GLU A 1 216 ? -8.046 16.788 -11.645 1.00 19.09 266 GLU A O 1
ATOM 1491 N N . VAL A 1 217 ? -9.017 17.093 -13.648 1.00 18.23 267 VAL A N 1
ATOM 1492 C CA . VAL A 1 217 ? -7.918 17.907 -14.162 1.00 19.82 267 VAL A CA 1
ATOM 1493 C C . VAL A 1 217 ? -7.803 19.196 -13.345 1.00 17.75 267 VAL A C 1
ATOM 1494 O O . VAL A 1 217 ? -6.702 19.623 -12.985 1.00 16.27 267 VAL A O 1
ATOM 1498 N N . LEU A 1 218 ? -8.945 19.809 -13.042 1.00 19.02 268 LEU A N 1
ATOM 1499 C CA . LEU A 1 218 ? -8.950 21.039 -12.254 1.00 17.62 268 LEU A CA 1
ATOM 1500 C C . LEU A 1 218 ? -8.408 20.790 -10.852 1.00 16.08 268 LEU A C 1
ATOM 1501 O O . LEU A 1 218 ? -7.600 21.573 -10.356 1.00 17.35 268 LEU A O 1
ATOM 1506 N N . ALA A 1 219 ? -8.852 19.710 -10.210 1.00 15.58 269 ALA A N 1
ATOM 1507 C CA . ALA A 1 219 ? -8.353 19.394 -8.872 1.00 14.66 269 ALA A CA 1
ATOM 1508 C C . ALA A 1 219 ? -6.833 19.218 -8.864 1.00 18.38 269 ALA A C 1
ATOM 1509 O O . ALA A 1 219 ? -6.142 19.822 -8.041 1.00 15.37 269 ALA A O 1
ATOM 1511 N N . ASP A 1 220 ? -6.312 18.387 -9.766 1.00 16.08 270 ASP A N 1
ATOM 1512 C CA . ASP A 1 220 ? -4.873 18.126 -9.789 1.00 15.87 270 ASP A CA 1
ATOM 1513 C C . ASP A 1 220 ? -4.057 19.334 -10.233 1.00 14.69 270 ASP A C 1
ATOM 1514 O O . ASP A 1 220 ? -2.907 19.480 -9.833 1.00 16.69 270 ASP A O 1
ATOM 1519 N N . SER A 1 221 ? -4.631 20.175 -11.087 1.00 16.10 271 SER A N 1
ATOM 1520 C CA . SER A 1 221 ? -3.982 21.433 -11.460 1.00 17.09 271 SER A CA 1
ATOM 1521 C C . SER A 1 221 ? -3.890 22.351 -10.257 1.00 16.75 271 SER A C 1
ATOM 1522 O O . SER A 1 221 ? -2.862 22.992 -10.025 1.00 15.83 271 SER A O 1
ATOM 1525 N N . CYS A 1 222 ? -4.974 22.428 -9.488 1.00 17.06 272 CYS A N 1
ATOM 1526 C CA . CYS A 1 222 ? -4.961 23.245 -8.276 1.00 18.36 272 CYS A CA 1
ATOM 1527 C C . CYS A 1 222 ? -3.953 22.722 -7.272 1.00 15.44 272 CYS A C 1
ATOM 1528 O O . CYS A 1 222 ? -3.288 23.505 -6.595 1.00 15.99 272 CYS A O 1
ATOM 1531 N N . TRP A 1 223 ? -3.844 21.399 -7.167 1.00 13.58 273 TRP A N 1
ATOM 1532 C CA . TRP A 1 223 ? -2.857 20.819 -6.258 1.00 15.18 273 TRP A CA 1
ATOM 1533 C C . TRP A 1 223 ? -1.465 21.260 -6.677 1.00 15.64 273 TRP A C 1
ATOM 1534 O O . TRP A 1 223 ? -0.661 21.692 -5.842 1.00 14.42 273 TRP A O 1
ATOM 1545 N N . ALA A 1 224 ? -1.188 21.181 -7.975 1.00 14.38 274 ALA A N 1
ATOM 1546 C CA . ALA A 1 224 ? 0.124 21.593 -8.486 1.00 14.32 274 ALA A CA 1
ATOM 1547 C C . ALA A 1 224 ? 0.444 23.052 -8.151 1.00 14.40 274 ALA A C 1
ATOM 1548 O O . ALA A 1 224 ? 1.542 23.379 -7.680 1.00 15.36 274 ALA A O 1
ATOM 1550 N N . ILE A 1 225 ? -0.497 23.940 -8.438 1.00 13.91 275 ILE A N 1
ATOM 1551 C CA . ILE A 1 225 ? -0.346 25.347 -8.082 1.00 15.42 275 ILE A CA 1
ATOM 1552 C C . ILE A 1 225 ? -0.146 25.513 -6.566 1.00 12.85 275 ILE A C 1
ATOM 1553 O O . ILE A 1 225 ? 0.629 26.358 -6.118 1.00 14.52 275 ILE A O 1
ATOM 1558 N N . SER A 1 226 ? -0.846 24.721 -5.760 1.00 13.63 276 SER A N 1
ATOM 1559 C CA . SER A 1 226 ? -0.655 24.821 -4.311 1.00 15.27 276 SER A CA 1
ATOM 1560 C C . SER A 1 226 ? 0.768 24.429 -3.893 1.00 16.81 276 SER A C 1
ATOM 1561 O O . SER A 1 226 ? 1.352 25.026 -2.974 1.00 16.49 276 SER A O 1
ATOM 1564 N N . TYR A 1 227 ? 1.348 23.437 -4.570 1.00 14.92 277 TYR A N 1
ATOM 1565 C CA . TYR A 1 227 ? 2.743 23.087 -4.293 1.00 16.08 277 TYR A CA 1
ATOM 1566 C C . TYR A 1 227 ? 3.686 24.203 -4.728 1.00 14.93 277 TYR A C 1
ATOM 1567 O O . TYR A 1 227 ? 4.622 24.542 -4.008 1.00 15.50 277 TYR A O 1
ATOM 1576 N N . LEU A 1 228 ? 3.456 24.771 -5.910 1.00 14.89 278 LEU A N 1
ATOM 1577 C CA . LEU A 1 228 ? 4.367 25.801 -6.423 1.00 15.21 278 LEU A CA 1
ATOM 1578 C C . LEU A 1 228 ? 4.345 27.067 -5.559 1.00 20.67 278 LEU A C 1
ATOM 1579 O O . LEU A 1 228 ? 5.329 27.803 -5.505 1.00 19.76 278 LEU A O 1
ATOM 1584 N N . THR A 1 229 ? 3.225 27.309 -4.883 1.00 16.65 279 THR A N 1
ATOM 1585 C CA . THR A 1 229 ? 3.096 28.493 -4.027 1.00 15.49 279 THR A CA 1
ATOM 1586 C C . THR A 1 229 ? 3.462 28.219 -2.573 1.00 18.56 279 THR A C 1
ATOM 1587 O O . THR A 1 229 ? 3.438 29.126 -1.737 1.00 19.98 279 THR A O 1
ATOM 1591 N N . ASP A 1 230 ? 3.803 26.971 -2.267 1.00 16.79 280 ASP A N 1
ATOM 1592 C CA . ASP A 1 230 ? 4.207 26.611 -0.910 1.00 16.55 280 ASP A CA 1
ATOM 1593 C C . ASP A 1 230 ? 5.721 26.811 -0.782 1.00 25.87 280 ASP A C 1
ATOM 1594 O O . ASP A 1 230 ? 6.502 25.853 -0.842 1.00 24.98 280 ASP A O 1
ATOM 1599 N N . GLY A 1 231 ? 6.132 28.064 -0.615 1.00 24.96 281 GLY A N 1
ATOM 1600 C CA . GLY A 1 231 ? 7.547 28.385 -0.553 1.00 27.53 281 GLY A CA 1
ATOM 1601 C C . GLY A 1 231 ? 7.792 29.872 -0.370 1.00 27.26 281 GLY A C 1
ATOM 1602 O O . GLY A 1 231 ? 6.877 30.613 -0.001 1.00 23.48 281 GLY A O 1
ATOM 1603 N N . PRO A 1 232 ? 9.033 30.314 -0.633 1.00 30.64 282 PRO A N 1
ATOM 1604 C CA . PRO A 1 232 ? 9.461 31.717 -0.488 1.00 27.40 282 PRO A CA 1
ATOM 1605 C C . PRO A 1 232 ? 8.703 32.647 -1.431 1.00 26.66 282 PRO A C 1
ATOM 1606 O O . PRO A 1 232 ? 8.147 32.177 -2.421 1.00 24.88 282 PRO A O 1
ATOM 1610 N N . ASN A 1 233 ? 8.699 33.950 -1.150 1.00 27.13 283 ASN A N 1
ATOM 1611 C CA . ASN A 1 233 ? 7.939 34.889 -1.972 1.00 24.11 283 ASN A CA 1
ATOM 1612 C C . ASN A 1 233 ? 8.321 34.853 -3.446 1.00 21.26 283 ASN A C 1
ATOM 1613 O O . ASN A 1 233 ? 7.502 35.160 -4.307 1.00 22.43 283 ASN A O 1
ATOM 1618 N N . GLU A 1 234 ? 9.570 34.490 -3.737 1.00 24.75 284 GLU A N 1
ATOM 1619 C CA . GLU A 1 234 ? 10.043 34.416 -5.119 1.00 25.32 284 GLU A CA 1
ATOM 1620 C C . GLU A 1 234 ? 9.313 33.327 -5.920 1.00 21.13 284 GLU A C 1
ATOM 1621 O O . GLU A 1 234 ? 9.039 33.490 -7.119 1.00 21.68 284 GLU A O 1
ATOM 1627 N N . ARG A 1 235 ? 9.000 32.224 -5.246 1.00 22.22 285 ARG A N 1
ATOM 1628 C CA . ARG A 1 235 ? 8.237 31.122 -5.842 1.00 21.29 285 ARG A CA 1
ATOM 1629 C C . ARG A 1 235 ? 6.772 31.509 -6.050 1.00 21.63 285 ARG A C 1
ATOM 1630 O O . ARG A 1 235 ? 6.171 31.226 -7.087 1.00 20.50 285 ARG A O 1
ATOM 1638 N N . ILE A 1 236 ? 6.194 32.158 -5.046 1.00 20.22 286 ILE A N 1
ATOM 1639 C CA . ILE A 1 236 ? 4.830 32.663 -5.165 1.00 18.78 286 ILE A CA 1
ATOM 1640 C C . ILE A 1 236 ? 4.710 33.615 -6.349 1.00 19.34 286 ILE A C 1
ATOM 1641 O O . ILE A 1 236 ? 3.760 33.539 -7.131 1.00 20.62 286 ILE A O 1
ATOM 1646 N N . GLU A 1 237 ? 5.702 34.490 -6.497 1.00 21.77 287 GLU A N 1
ATOM 1647 C CA . GLU A 1 237 ? 5.687 35.500 -7.543 1.00 20.24 287 GLU A CA 1
ATOM 1648 C C . GLU A 1 237 ? 5.648 34.878 -8.932 1.00 20.14 287 GLU A C 1
ATOM 1649 O O . GLU A 1 237 ? 4.924 35.352 -9.801 1.00 22.16 287 GLU A O 1
ATOM 1655 N N . MET A 1 238 ? 6.429 33.817 -9.135 1.00 19.86 288 MET A N 1
ATOM 1656 C CA . MET A 1 238 ? 6.446 33.098 -10.410 1.00 24.07 288 MET A CA 1
ATOM 1657 C C . MET A 1 238 ? 5.049 32.664 -10.839 1.00 21.31 288 MET A C 1
ATOM 1658 O O . MET A 1 238 ? 4.703 32.686 -12.017 1.00 23.14 288 MET A O 1
ATOM 1663 N N . VAL A 1 239 ? 4.246 32.266 -9.862 1.00 20.34 289 VAL A N 1
ATOM 1664 C CA . VAL A 1 239 ? 2.882 31.815 -10.135 1.00 21.14 289 VAL A CA 1
ATOM 1665 C C . VAL A 1 239 ? 1.927 32.999 -10.313 1.00 21.08 289 VAL A C 1
ATOM 1666 O O . VAL A 1 239 ? 1.135 33.049 -11.259 1.00 22.27 289 VAL A O 1
ATOM 1670 N N . VAL A 1 240 ? 1.998 33.946 -9.391 1.00 20.12 290 VAL A N 1
ATOM 1671 C CA . VAL A 1 240 ? 1.096 35.095 -9.415 1.00 22.17 290 VAL A CA 1
ATOM 1672 C C . VAL A 1 240 ? 1.256 35.897 -10.709 1.00 23.35 290 VAL A C 1
ATOM 1673 O O . VAL A 1 240 ? 0.281 36.351 -11.300 1.00 22.66 290 VAL A O 1
ATOM 1677 N N . LYS A 1 241 ? 2.493 35.984 -11.173 1.00 25.15 291 LYS A N 1
ATOM 1678 C CA . LYS A 1 241 ? 2.859 36.711 -12.382 1.00 26.74 291 LYS A CA 1
ATOM 1679 C C . LYS A 1 241 ? 2.209 36.099 -13.629 1.00 26.81 291 LYS A C 1
ATOM 1680 O O . LYS A 1 241 ? 2.050 36.753 -14.641 1.00 31.22 291 LYS A O 1
ATOM 1686 N N . LYS A 1 242 ? 1.867 34.822 -13.548 1.00 23.44 292 LYS A N 1
ATOM 1687 C CA . LYS A 1 242 ? 1.224 34.098 -14.647 1.00 23.26 292 LYS A CA 1
ATOM 1688 C C . LYS A 1 242 ? -0.263 34.422 -14.715 1.00 26.63 292 LYS A C 1
ATOM 1689 O O . LYS A 1 242 ? -0.977 33.938 -15.603 1.00 27.72 292 LYS A O 1
ATOM 1695 N N . GLY A 1 243 ? -0.729 35.223 -13.762 1.00 26.51 293 GLY A N 1
ATOM 1696 C CA . GLY A 1 243 ? -2.086 35.739 -13.797 1.00 28.38 293 GLY A CA 1
ATOM 1697 C C . GLY A 1 243 ? -3.166 34.750 -13.400 1.00 26.00 293 GLY A C 1
ATOM 1698 O O . GLY A 1 243 ? -4.319 34.932 -13.789 1.00 24.21 293 GLY A O 1
ATOM 1699 N N . VAL A 1 244 ? -2.811 33.721 -12.624 1.00 20.98 294 VAL A N 1
ATOM 1700 C CA . VAL A 1 244 ? -3.761 32.655 -12.283 1.00 21.58 294 VAL A CA 1
ATOM 1701 C C . VAL A 1 244 ? -4.679 32.979 -11.103 1.00 20.13 294 VAL A C 1
ATOM 1702 O O . VAL A 1 244 ? -5.593 32.213 -10.815 1.00 17.14 294 VAL A O 1
ATOM 1706 N N . VAL A 1 245 ? -4.435 34.081 -10.404 1.00 18.96 295 VAL A N 1
ATOM 1707 C CA . VAL A 1 245 ? -5.226 34.334 -9.189 1.00 20.11 295 VAL A CA 1
ATOM 1708 C C . VAL A 1 245 ? -6.754 34.424 -9.449 1.00 17.89 295 VAL A C 1
ATOM 1709 O O . VAL A 1 245 ? -7.537 33.776 -8.744 1.00 18.11 295 VAL A O 1
ATOM 1713 N N . PRO A 1 246 ? -7.178 35.178 -10.483 1.00 20.91 296 PRO A N 1
ATOM 1714 C CA . PRO A 1 246 ? -8.621 35.194 -10.770 1.00 21.19 296 PRO A CA 1
ATOM 1715 C C . PRO A 1 246 ? -9.232 33.804 -10.993 1.00 22.49 296 PRO A C 1
ATOM 1716 O O . PRO A 1 246 ? -10.340 33.540 -10.522 1.00 19.39 296 PRO A O 1
ATOM 1720 N N . GLN A 1 247 ? -8.521 32.917 -11.684 1.00 22.75 297 GLN A N 1
ATOM 1721 C CA . GLN A 1 247 ? -9.028 31.570 -11.892 1.00 16.74 297 GLN A CA 1
ATOM 1722 C C . GLN A 1 247 ? -9.049 30.761 -10.584 1.00 15.18 297 GLN A C 1
ATOM 1723 O O . GLN A 1 247 ? -9.978 29.993 -10.343 1.00 16.74 297 GLN A O 1
ATOM 1729 N N . LEU A 1 248 ? -8.047 30.947 -9.725 1.00 19.01 298 LEU A N 1
ATOM 1730 C CA . LEU A 1 248 ? -8.082 30.279 -8.423 1.00 16.31 298 LEU A CA 1
ATOM 1731 C C . LEU A 1 248 ? -9.294 30.725 -7.610 1.00 15.40 298 LEU A C 1
ATOM 1732 O O . LEU A 1 248 ? -9.949 29.902 -6.952 1.00 19.22 298 LEU A O 1
ATOM 1737 N N . VAL A 1 249 ? -9.577 32.025 -7.639 1.00 16.32 299 VAL A N 1
ATOM 1738 C CA . VAL A 1 249 ? -10.726 32.553 -6.903 1.00 18.31 299 VAL A CA 1
ATOM 1739 C C . VAL A 1 249 ? -12.029 31.960 -7.432 1.00 19.52 299 VAL A C 1
ATOM 1740 O O . VAL A 1 249 ? -12.948 31.626 -6.668 1.00 19.61 299 VAL A O 1
ATOM 1744 N N . LYS A 1 250 ? -12.106 31.798 -8.745 1.00 17.83 300 LYS A N 1
ATOM 1745 C CA . LYS A 1 250 ? -13.260 31.152 -9.349 1.00 20.76 300 LYS A CA 1
ATOM 1746 C C . LYS A 1 250 ? -13.430 29.709 -8.871 1.00 21.47 300 LYS A C 1
ATOM 1747 O O . LYS A 1 250 ? -14.532 29.286 -8.531 1.00 18.88 300 LYS A O 1
ATOM 1753 N N . LEU A 1 251 ? -12.328 28.961 -8.825 1.00 17.68 301 LEU A N 1
ATOM 1754 C CA . LEU A 1 251 ? -12.378 27.560 -8.445 1.00 20.24 301 LEU A CA 1
ATOM 1755 C C . LEU A 1 251 ? -12.667 27.424 -6.957 1.00 19.49 301 LEU A C 1
ATOM 1756 O O . LEU A 1 251 ? -13.186 26.404 -6.494 1.00 20.69 301 LEU A O 1
ATOM 1761 N N . LEU A 1 252 ? -12.328 28.473 -6.214 1.00 19.25 302 LEU A N 1
ATOM 1762 C CA . LEU A 1 252 ? -12.645 28.572 -4.792 1.00 23.13 302 LEU A CA 1
ATOM 1763 C C . LEU A 1 252 ? -14.154 28.459 -4.567 1.00 23.70 302 LEU A C 1
ATOM 1764 O O . LEU A 1 252 ? -14.620 27.975 -3.521 1.00 25.54 302 LEU A O 1
ATOM 1769 N N . GLY A 1 253 ? -14.923 28.887 -5.566 1.00 27.83 303 GLY A N 1
ATOM 1770 C CA . GLY A 1 253 ? -16.366 28.781 -5.498 1.00 25.51 303 GLY A CA 1
ATOM 1771 C C . GLY A 1 253 ? -16.949 27.513 -6.096 1.00 30.11 303 GLY A C 1
ATOM 1772 O O . GLY A 1 253 ? -18.167 27.402 -6.224 1.00 31.28 303 GLY A O 1
ATOM 1773 N N . ALA A 1 254 ? -16.101 26.552 -6.461 1.00 25.96 304 ALA A N 1
ATOM 1774 C CA . ALA A 1 254 ? -16.589 25.314 -7.075 1.00 26.06 304 ALA A CA 1
ATOM 1775 C C . ALA A 1 254 ? -17.477 24.538 -6.104 1.00 28.85 304 ALA A C 1
ATOM 1776 O O . ALA A 1 254 ? -17.360 24.688 -4.887 1.00 27.71 304 ALA A O 1
ATOM 1778 N N . THR A 1 255 ? -18.353 23.691 -6.634 1.00 28.96 305 THR A N 1
ATOM 1779 C CA . THR A 1 255 ? -19.202 22.879 -5.774 1.00 33.17 305 THR A CA 1
ATOM 1780 C C . THR A 1 255 ? -18.475 21.602 -5.370 1.00 34.44 305 THR A C 1
ATOM 1781 O O . THR A 1 255 ? -18.813 20.981 -4.365 1.00 32.00 305 THR A O 1
ATOM 1785 N N . GLU A 1 256 ? -17.474 21.211 -6.156 1.00 28.78 306 GLU A N 1
ATOM 1786 C CA . GLU A 1 256 ? -16.693 20.014 -5.847 1.00 26.53 306 GLU A CA 1
ATOM 1787 C C . GLU A 1 256 ? -15.653 20.301 -4.771 1.00 25.11 306 GLU A C 1
ATOM 1788 O O . GLU A 1 256 ? -14.719 21.072 -5.001 1.00 22.75 306 GLU A O 1
ATOM 1794 N N . LEU A 1 257 ? -15.793 19.656 -3.614 1.00 23.51 307 LEU A N 1
ATOM 1795 C CA . LEU A 1 257 ? -14.792 19.751 -2.548 1.00 26.46 307 LEU A CA 1
ATOM 1796 C C . LEU A 1 257 ? -13.348 19.407 -2.975 1.00 25.14 307 LEU A C 1
ATOM 1797 O O . LEU A 1 257 ? -12.400 20.040 -2.479 1.00 22.15 307 LEU A O 1
ATOM 1802 N N . PRO A 1 258 ? -13.167 18.409 -3.878 1.00 20.43 308 PRO A N 1
ATOM 1803 C CA . PRO A 1 258 ? -11.785 18.134 -4.295 1.00 20.25 308 PRO A CA 1
ATOM 1804 C C . PRO A 1 258 ? -11.159 19.265 -5.103 1.00 17.87 308 PRO A C 1
ATOM 1805 O O . PRO A 1 258 ? -9.947 19.247 -5.310 1.00 17.78 308 PRO A O 1
ATOM 1809 N N . ILE A 1 259 ? -11.964 20.209 -5.589 1.00 16.61 309 ILE A N 1
ATOM 1810 C CA . ILE A 1 259 ? -11.409 21.374 -6.258 1.00 15.94 309 ILE A CA 1
ATOM 1811 C C . ILE A 1 259 ? -11.204 22.501 -5.251 1.00 20.70 309 ILE A C 1
ATOM 1812 O O . ILE A 1 259 ? -10.161 23.158 -5.255 1.00 19.08 309 ILE A O 1
ATOM 1817 N N . VAL A 1 260 ? -12.198 22.727 -4.395 1.00 18.65 310 VAL A N 1
ATOM 1818 C CA . VAL A 1 260 ? -12.126 23.808 -3.412 1.00 16.49 310 VAL A CA 1
ATOM 1819 C C . VAL A 1 260 ? -10.942 23.632 -2.476 1.00 20.06 310 VAL A C 1
ATOM 1820 O O . VAL A 1 260 ? -10.258 24.601 -2.147 1.00 17.52 310 VAL A O 1
ATOM 1824 N N . THR A 1 261 ? -10.690 22.397 -2.054 1.00 15.34 311 THR A N 1
ATOM 1825 C CA . THR A 1 261 ? -9.605 22.146 -1.109 1.00 17.39 311 THR A CA 1
ATOM 1826 C C . THR A 1 261 ? -8.215 22.655 -1.582 1.00 17.91 311 THR A C 1
ATOM 1827 O O . THR A 1 261 ? -7.595 23.480 -0.892 1.00 16.77 311 THR A O 1
ATOM 1831 N N . PRO A 1 262 ? -7.733 22.198 -2.758 1.00 16.85 312 PRO A N 1
ATOM 1832 C CA . PRO A 1 262 ? -6.429 22.728 -3.196 1.00 16.42 312 PRO A CA 1
ATOM 1833 C C . PRO A 1 262 ? -6.479 24.188 -3.678 1.00 16.30 312 PRO A C 1
ATOM 1834 O O . PRO A 1 262 ? -5.473 24.902 -3.536 1.00 15.08 312 PRO A O 1
ATOM 1838 N N . ALA A 1 263 ? -7.601 24.628 -4.252 1.00 15.99 313 ALA A N 1
ATOM 1839 C CA . ALA A 1 263 ? -7.727 26.036 -4.628 1.00 13.90 313 ALA A CA 1
ATOM 1840 C C . ALA A 1 263 ? -7.548 26.920 -3.399 1.00 15.67 313 ALA A C 1
ATOM 1841 O O . ALA A 1 263 ? -6.848 27.934 -3.444 1.00 15.86 313 ALA A O 1
ATOM 1843 N N . LEU A 1 264 ? -8.182 26.535 -2.299 1.00 15.21 314 LEU A N 1
ATOM 1844 C CA . LEU A 1 264 ? -8.044 27.293 -1.058 1.00 16.11 314 LEU A CA 1
ATOM 1845 C C . LEU A 1 264 ? -6.627 27.211 -0.491 1.00 20.28 314 LEU A C 1
ATOM 1846 O O . LEU A 1 264 ? -6.106 28.198 0.032 1.00 17.74 314 LEU A O 1
ATOM 1851 N N . ARG A 1 265 ? -5.988 26.052 -0.598 1.00 16.99 315 ARG A N 1
ATOM 1852 C CA . ARG A 1 265 ? -4.597 25.951 -0.135 1.00 17.69 315 ARG A CA 1
ATOM 1853 C C . ARG A 1 265 ? -3.686 26.884 -0.926 1.00 17.66 315 ARG A C 1
ATOM 1854 O O . ARG A 1 265 ? -2.835 27.551 -0.339 1.00 18.03 315 ARG A O 1
ATOM 1862 N N . ALA A 1 266 ? -3.887 26.965 -2.242 1.00 15.24 316 ALA A N 1
ATOM 1863 C CA . ALA A 1 266 ? -3.052 27.835 -3.082 1.00 15.49 316 ALA A CA 1
ATOM 1864 C C . ALA A 1 266 ? -3.262 29.304 -2.739 1.00 17.26 316 ALA A C 1
ATOM 1865 O O . ALA A 1 266 ? -2.310 30.079 -2.670 1.00 15.31 316 ALA A O 1
ATOM 1867 N N . ILE A 1 267 ? -4.520 29.690 -2.541 1.00 16.33 317 ILE A N 1
ATOM 1868 C CA . ILE A 1 267 ? -4.842 31.073 -2.169 1.00 16.25 317 ILE A CA 1
ATOM 1869 C C . ILE A 1 267 ? -4.230 31.395 -0.807 1.00 14.92 317 ILE A C 1
ATOM 1870 O O . ILE A 1 267 ? -3.641 32.465 -0.619 1.00 16.68 317 ILE A O 1
ATOM 1875 N N . GLY A 1 268 ? -4.367 30.459 0.135 1.00 15.25 318 GLY A N 1
ATOM 1876 C CA . GLY A 1 268 ? -3.768 30.596 1.452 1.00 16.45 318 GLY A CA 1
ATOM 1877 C C . GLY A 1 268 ? -2.256 30.772 1.393 1.00 19.87 318 GLY A C 1
ATOM 1878 O O . GLY A 1 268 ? -1.683 31.627 2.085 1.00 18.86 318 GLY A O 1
ATOM 1879 N N . ASN A 1 269 ? -1.605 29.948 0.580 1.00 14.86 319 ASN A N 1
ATOM 1880 C CA . ASN A 1 269 ? -0.167 30.065 0.365 1.00 16.48 319 ASN A CA 1
ATOM 1881 C C . ASN A 1 269 ? 0.219 31.437 -0.176 1.00 19.09 319 ASN A C 1
ATOM 1882 O O . ASN A 1 269 ? 1.169 32.060 0.304 1.00 18.59 319 ASN A O 1
ATOM 1887 N N . ILE A 1 270 ? -0.516 31.914 -1.175 1.00 19.00 320 ILE A N 1
ATOM 1888 C CA . ILE A 1 270 ? -0.197 33.203 -1.783 1.00 16.55 320 ILE A CA 1
ATOM 1889 C C . ILE A 1 270 ? -0.255 34.352 -0.765 1.00 18.14 320 ILE A C 1
ATOM 1890 O O . ILE A 1 270 ? 0.592 35.249 -0.785 1.00 18.22 320 ILE A O 1
ATOM 1895 N N . VAL A 1 271 ? -1.225 34.315 0.146 1.00 17.60 321 VAL A N 1
ATOM 1896 C CA . VAL A 1 271 ? -1.334 35.406 1.124 1.00 18.44 321 VAL A CA 1
ATOM 1897 C C . VAL A 1 271 ? -0.324 35.286 2.285 1.00 18.61 321 VAL A C 1
ATOM 1898 O O . VAL A 1 271 ? -0.279 36.155 3.153 1.00 18.24 321 VAL A O 1
ATOM 1902 N N . THR A 1 272 ? 0.512 34.244 2.281 1.00 19.44 322 THR A N 1
ATOM 1903 C CA . THR A 1 272 ? 1.663 34.226 3.187 1.00 21.85 322 THR A CA 1
ATOM 1904 C C . THR A 1 272 ? 2.796 35.085 2.610 1.00 20.93 322 THR A C 1
ATOM 1905 O O . THR A 1 272 ? 3.830 35.254 3.249 1.00 21.74 322 THR A O 1
ATOM 1909 N N . GLY A 1 273 ? 2.596 35.603 1.398 1.00 19.68 323 GLY A N 1
ATOM 1910 C CA . GLY A 1 273 ? 3.628 36.334 0.675 1.00 21.35 323 GLY A CA 1
ATOM 1911 C C . GLY A 1 273 ? 3.695 37.813 1.022 1.00 22.80 323 GLY A C 1
ATOM 1912 O O . GLY A 1 273 ? 3.419 38.205 2.153 1.00 22.61 323 GLY A O 1
ATOM 1913 N N . THR A 1 274 ? 4.065 38.637 0.046 1.00 22.96 324 THR A N 1
ATOM 1914 C CA . THR A 1 274 ? 4.177 40.076 0.264 1.00 24.56 324 THR A CA 1
ATOM 1915 C C . THR A 1 274 ? 2.805 40.724 0.378 1.00 26.44 324 THR A C 1
ATOM 1916 O O . THR A 1 274 ? 1.792 40.114 0.020 1.00 19.57 324 THR A O 1
ATOM 1920 N N . ASP A 1 275 ? 2.764 41.966 0.859 1.00 25.04 325 ASP A N 1
ATOM 1921 C CA . ASP A 1 275 ? 1.494 42.696 0.879 1.00 26.21 325 ASP A CA 1
ATOM 1922 C C . ASP A 1 275 ? 0.936 42.864 -0.525 1.00 22.00 325 ASP A C 1
ATOM 1923 O O . ASP A 1 275 ? -0.276 42.876 -0.717 1.00 23.50 325 ASP A O 1
ATOM 1928 N N . GLU A 1 276 ? 1.820 42.991 -1.513 1.00 23.50 326 GLU A N 1
ATOM 1929 C CA . GLU A 1 276 ? 1.383 43.172 -2.897 1.00 22.21 326 GLU A CA 1
ATOM 1930 C C . GLU A 1 276 ? 0.800 41.878 -3.486 1.00 22.25 326 GLU A C 1
ATOM 1931 O O . GLU A 1 276 ? -0.169 41.904 -4.262 1.00 21.00 326 GLU A O 1
ATOM 1937 N N . GLN A 1 277 ? 1.398 40.746 -3.125 1.00 20.87 327 GLN A N 1
ATOM 1938 C CA . GLN A 1 277 ? 0.872 39.451 -3.558 1.00 21.23 327 GLN A CA 1
ATOM 1939 C C . GLN A 1 277 ? -0.485 39.188 -2.904 1.00 17.98 327 GLN A C 1
ATOM 1940 O O . GLN A 1 277 ? -1.417 38.703 -3.553 1.00 18.88 327 GLN A O 1
ATOM 1946 N N . THR A 1 278 ? -0.587 39.505 -1.617 1.00 21.38 328 THR A N 1
ATOM 1947 C CA . THR A 1 278 ? -1.863 39.421 -0.895 1.00 21.29 328 THR A CA 1
ATOM 1948 C C . THR A 1 278 ? -2.933 40.286 -1.561 1.00 23.17 328 THR A C 1
ATOM 1949 O O . THR A 1 278 ? -4.100 39.891 -1.662 1.00 18.23 328 THR A O 1
ATOM 1953 N N . GLN A 1 279 ? -2.541 41.461 -2.045 1.00 20.63 329 GLN A N 1
ATOM 1954 C CA . GLN A 1 279 ? -3.502 42.377 -2.647 1.00 17.89 329 GLN A CA 1
ATOM 1955 C C . GLN A 1 279 ? -4.093 41.816 -3.939 1.00 19.23 329 GLN A C 1
ATOM 1956 O O . GLN A 1 279 ? -5.249 42.084 -4.258 1.00 19.32 329 GLN A O 1
ATOM 1962 N N . LYS A 1 280 ? -3.328 41.006 -4.658 1.00 19.31 330 LYS A N 1
ATOM 1963 C CA . LYS A 1 280 ? -3.842 40.402 -5.883 1.00 18.65 330 LYS A CA 1
ATOM 1964 C C . LYS A 1 280 ? -5.013 39.489 -5.564 1.00 16.58 330 LYS A C 1
ATOM 1965 O O . LYS A 1 280 ? -5.975 39.409 -6.295 1.00 19.66 330 LYS A O 1
ATOM 1971 N N . VAL A 1 281 ? -4.895 38.777 -4.462 1.00 17.83 331 VAL A N 1
ATOM 1972 C CA . VAL A 1 281 ? -5.971 37.890 -4.010 1.00 17.12 331 VAL A CA 1
ATOM 1973 C C . VAL A 1 281 ? -7.235 38.692 -3.673 1.00 19.12 331 VAL A C 1
ATOM 1974 O O . VAL A 1 281 ? -8.350 38.335 -4.082 1.00 18.75 331 VAL A O 1
ATOM 1978 N N . ILE A 1 282 ? -7.058 39.791 -2.948 1.00 18.13 332 ILE A N 1
ATOM 1979 C CA . ILE A 1 282 ? -8.187 40.665 -2.627 1.00 20.03 332 ILE A CA 1
ATOM 1980 C C . ILE A 1 282 ? -8.801 41.300 -3.883 1.00 21.88 332 ILE A C 1
ATOM 1981 O O . ILE A 1 282 ? -10.030 41.293 -4.041 1.00 21.18 332 ILE A O 1
ATOM 1986 N N . ASP A 1 283 ? -7.971 41.793 -4.791 1.00 22.82 333 ASP A N 1
ATOM 1987 C CA . ASP A 1 283 ? -8.461 42.430 -6.007 1.00 23.98 333 ASP A CA 1
ATOM 1988 C C . ASP A 1 283 ? -9.273 41.458 -6.855 1.00 24.11 333 ASP A C 1
ATOM 1989 O O . ASP A 1 283 ? -10.158 41.855 -7.582 1.00 20.78 333 ASP A O 1
ATOM 1994 N N . ALA A 1 284 ? -8.915 40.184 -6.792 1.00 21.44 334 ALA A N 1
ATOM 1995 C CA . ALA A 1 284 ? -9.583 39.159 -7.591 1.00 22.98 334 ALA A CA 1
ATOM 1996 C C . ALA A 1 284 ? -10.947 38.759 -7.035 1.00 25.12 334 ALA A C 1
ATOM 1997 O O . ALA A 1 284 ? -11.675 37.995 -7.670 1.00 25.90 334 ALA A O 1
ATOM 1999 N N . GLY A 1 285 ? -11.279 39.237 -5.837 1.00 22.84 335 GLY A N 1
ATOM 2000 C CA . GLY A 1 285 ? -12.607 39.007 -5.283 1.00 23.50 335 GLY A CA 1
ATOM 2001 C C . GLY A 1 285 ? -12.698 37.864 -4.285 1.00 23.14 335 GLY A C 1
ATOM 2002 O O . GLY A 1 285 ? -13.795 37.394 -3.982 1.00 21.06 335 GLY A O 1
ATOM 2003 N N . ALA A 1 286 ? -11.557 37.419 -3.765 1.00 17.88 336 ALA A N 1
ATOM 2004 C CA . ALA A 1 286 ? -11.536 36.245 -2.894 1.00 17.54 336 ALA A CA 1
ATOM 2005 C C . ALA A 1 286 ? -12.362 36.439 -1.637 1.00 18.43 336 ALA A C 1
ATOM 2006 O O . ALA A 1 286 ? -12.938 35.480 -1.122 1.00 19.58 336 ALA A O 1
ATOM 2008 N N . LEU A 1 287 ? -12.406 37.667 -1.130 1.00 17.47 337 LEU A N 1
ATOM 2009 C CA . LEU A 1 287 ? -13.011 37.886 0.184 1.00 17.82 337 LEU A CA 1
ATOM 2010 C C . LEU A 1 287 ? -14.506 37.606 0.151 1.00 18.84 337 LEU A C 1
ATOM 2011 O O . LEU A 1 287 ? -15.094 37.241 1.164 1.00 18.96 337 LEU A O 1
ATOM 2016 N N . ALA A 1 288 ? -15.118 37.767 -1.018 1.00 16.17 338 ALA A N 1
ATOM 2017 C CA . ALA A 1 288 ? -16.562 37.551 -1.146 1.00 21.58 338 ALA A CA 1
ATOM 2018 C C . ALA A 1 288 ? -16.960 36.077 -0.980 1.00 20.95 338 ALA A C 1
ATOM 2019 O O . ALA A 1 288 ? -18.134 35.774 -0.746 1.00 20.24 338 ALA A O 1
ATOM 2021 N N . VAL A 1 289 ? -15.993 35.171 -1.127 1.00 17.79 339 VAL A N 1
ATOM 2022 C CA . VAL A 1 289 ? -16.251 33.738 -0.981 1.00 18.20 339 VAL A CA 1
ATOM 2023 C C . VAL A 1 289 ? -16.167 33.316 0.476 1.00 16.99 339 VAL A C 1
ATOM 2024 O O . VAL A 1 289 ? -16.618 32.229 0.848 1.00 18.56 339 VAL A O 1
ATOM 2028 N N . PHE A 1 290 ? -15.579 34.164 1.315 1.00 16.79 340 PHE A N 1
ATOM 2029 C CA . PHE A 1 290 ? -15.292 33.736 2.684 1.00 15.79 340 PHE A CA 1
ATOM 2030 C C . PHE A 1 290 ? -16.466 33.570 3.660 1.00 15.81 340 PHE A C 1
ATOM 2031 O O . PHE A 1 290 ? -16.343 32.789 4.596 1.00 16.51 340 PHE A O 1
ATOM 2039 N N . PRO A 1 291 ? -17.588 34.286 3.458 1.00 17.30 341 PRO A N 1
ATOM 2040 C CA . PRO A 1 291 ? -18.712 33.942 4.345 1.00 14.47 341 PRO A CA 1
ATOM 2041 C C . PRO A 1 291 ? -19.077 32.465 4.261 1.00 17.70 341 PRO A C 1
ATOM 2042 O O . PRO A 1 291 ? -19.397 31.825 5.280 1.00 17.78 341 PRO A O 1
ATOM 2046 N N . SER A 1 292 ? -19.027 31.904 3.060 1.00 16.49 342 SER A N 1
ATOM 2047 C CA . SER A 1 292 ? -19.342 30.482 2.917 1.00 16.58 342 SER A CA 1
ATOM 2048 C C . SER A 1 292 ? -18.188 29.582 3.372 1.00 17.93 342 SER A C 1
ATOM 2049 O O . SER A 1 292 ? -18.417 28.534 3.963 1.00 18.41 342 SER A O 1
ATOM 2052 N N . LEU A 1 293 ? -16.947 29.988 3.109 1.00 17.05 343 LEU A N 1
ATOM 2053 C CA . LEU A 1 293 ? -15.799 29.178 3.525 1.00 15.37 343 LEU A CA 1
ATOM 2054 C C . LEU A 1 293 ? -15.688 29.113 5.045 1.00 15.30 343 LEU A C 1
ATOM 2055 O O . LEU A 1 293 ? -15.358 28.064 5.617 1.00 15.66 343 LEU A O 1
ATOM 2060 N N . LEU A 1 294 ? -15.975 30.234 5.702 1.00 14.21 344 LEU A N 1
ATOM 2061 C CA . LEU A 1 294 ? -15.824 30.314 7.165 1.00 15.71 344 LEU A CA 1
ATOM 2062 C C . LEU A 1 294 ? -16.977 29.640 7.917 1.00 19.04 344 LEU A C 1
ATOM 2063 O O . LEU A 1 294 ? -16.920 29.489 9.143 1.00 19.00 344 LEU A O 1
ATOM 2068 N N . THR A 1 295 ? -18.012 29.237 7.179 1.00 16.52 345 THR A N 1
ATOM 2069 C CA . THR A 1 295 ? -19.118 28.453 7.739 1.00 15.99 345 THR A CA 1
ATOM 2070 C C . THR A 1 295 ? -19.236 27.083 7.079 1.00 18.85 345 THR A C 1
ATOM 2071 O O . THR A 1 295 ? -20.255 26.394 7.219 1.00 19.12 345 THR A O 1
ATOM 2075 N N . ASN A 1 296 ? -18.187 26.674 6.373 1.00 18.28 346 ASN A N 1
ATOM 2076 C CA . ASN A 1 296 ? -18.242 25.431 5.600 1.00 17.92 346 ASN A CA 1
ATOM 2077 C C . ASN A 1 296 ? -18.402 24.212 6.508 1.00 19.52 346 ASN A C 1
ATOM 2078 O O . ASN A 1 296 ? -17.782 24.130 7.568 1.00 19.52 346 ASN A O 1
ATOM 2083 N N . PRO A 1 297 ? -19.256 23.267 6.102 1.00 22.57 347 PRO A N 1
ATOM 2084 C CA . PRO A 1 297 ? -19.465 22.089 6.947 1.00 26.95 347 PRO A CA 1
ATOM 2085 C C . PRO A 1 297 ? -18.229 21.190 7.018 1.00 26.58 347 PRO A C 1
ATOM 2086 O O . PRO A 1 297 ? -18.146 20.373 7.933 1.00 27.27 347 PRO A O 1
ATOM 2090 N N . LYS A 1 298 ? -17.286 21.337 6.089 1.00 21.28 348 LYS A N 1
ATOM 2091 C CA . LYS A 1 298 ? -16.019 20.609 6.205 1.00 25.09 348 LYS A CA 1
ATOM 2092 C C . LYS A 1 298 ? -15.059 21.340 7.124 1.00 25.44 348 LYS A C 1
ATOM 2093 O O . LYS A 1 298 ? -14.623 22.454 6.820 1.00 21.41 348 LYS A O 1
ATOM 2099 N N . THR A 1 299 ? -14.731 20.702 8.244 1.00 22.11 349 THR A N 1
ATOM 2100 C CA . THR A 1 299 ? -13.840 21.267 9.252 1.00 22.79 349 THR A CA 1
ATOM 2101 C C . THR A 1 299 ? -12.512 21.765 8.667 1.00 24.68 349 THR A C 1
ATOM 2102 O O . THR A 1 299 ? -12.026 22.843 9.025 1.00 21.95 349 THR A O 1
ATOM 2106 N N . ASN A 1 300 ? -11.932 20.982 7.762 1.00 21.57 350 ASN A N 1
ATOM 2107 C CA . ASN A 1 300 ? -10.655 21.352 7.160 1.00 26.21 350 ASN A CA 1
ATOM 2108 C C . ASN A 1 300 ? -10.738 22.633 6.326 1.00 21.22 350 ASN A C 1
ATOM 2109 O O . ASN A 1 300 ? -9.807 23.431 6.314 1.00 18.36 350 ASN A O 1
ATOM 2114 N N . ILE A 1 301 ? -11.853 22.822 5.625 1.00 18.66 351 ILE A N 1
ATOM 2115 C CA . ILE A 1 301 ? -12.083 24.058 4.873 1.00 18.59 351 ILE A CA 1
ATOM 2116 C C . ILE A 1 301 ? -12.195 25.270 5.806 1.00 19.17 351 ILE A C 1
ATOM 2117 O O . ILE A 1 301 ? -11.584 26.318 5.551 1.00 17.68 351 ILE A O 1
ATOM 2122 N N . GLN A 1 302 ? -12.969 25.139 6.884 1.00 18.03 352 GLN A N 1
ATOM 2123 C CA . GLN A 1 302 ? -13.089 26.236 7.845 1.00 18.65 352 GLN A CA 1
ATOM 2124 C C . GLN A 1 302 ? -11.733 26.583 8.411 1.00 16.87 352 GLN A C 1
ATOM 2125 O O . GLN A 1 302 ? -11.387 27.757 8.547 1.00 16.51 352 GLN A O 1
ATOM 2131 N N . LYS A 1 303 ? -10.957 25.563 8.774 1.00 16.29 353 LYS A N 1
ATOM 2132 C CA . LYS A 1 303 ? -9.641 25.813 9.351 1.00 17.50 353 LYS A CA 1
ATOM 2133 C C . LYS A 1 303 ? -8.688 26.514 8.387 1.00 16.66 353 LYS A C 1
ATOM 2134 O O . LYS A 1 303 ? -8.098 27.513 8.727 1.00 17.29 353 LYS A O 1
ATOM 2140 N N . GLU A 1 304 ? -8.594 26.006 7.166 1.00 17.54 354 GLU A N 1
ATOM 2141 C CA . GLU A 1 304 ? -7.764 26.632 6.140 1.00 20.87 354 GLU A CA 1
ATOM 2142 C C . GLU A 1 304 ? -8.218 28.047 5.785 1.00 19.51 354 GLU A C 1
ATOM 2143 O O . GLU A 1 304 ? -7.394 28.927 5.535 1.00 16.57 354 GLU A O 1
ATOM 2149 N N . ALA A 1 305 ? -9.529 28.263 5.740 1.00 16.67 355 ALA A N 1
ATOM 2150 C CA . ALA A 1 305 ? -10.052 29.595 5.448 1.00 15.16 355 ALA A CA 1
ATOM 2151 C C . ALA A 1 305 ? -9.747 30.561 6.599 1.00 16.67 355 ALA A C 1
ATOM 2152 O O . ALA A 1 305 ? -9.473 31.733 6.380 1.00 15.87 355 ALA A O 1
ATOM 2154 N N . THR A 1 306 ? -9.796 30.071 7.829 1.00 15.00 356 THR A N 1
ATOM 2155 C CA . THR A 1 306 ? -9.513 30.947 8.968 1.00 17.95 356 THR A CA 1
ATOM 2156 C C . THR A 1 306 ? -8.012 31.257 9.057 1.00 17.99 356 THR A C 1
ATOM 2157 O O . THR A 1 306 ? -7.617 32.382 9.351 1.00 18.04 356 THR A O 1
ATOM 2161 N N . TRP A 1 307 ? -7.179 30.258 8.783 1.00 18.22 357 TRP A N 1
ATOM 2162 C CA . TRP A 1 307 ? -5.739 30.485 8.679 1.00 17.82 357 TRP A CA 1
ATOM 2163 C C . TRP A 1 307 ? -5.449 31.562 7.629 1.00 18.31 357 TRP A C 1
ATOM 2164 O O . TRP A 1 307 ? -4.668 32.492 7.872 1.00 19.66 357 TRP A O 1
ATOM 2175 N N . THR A 1 308 ? -6.111 31.453 6.481 1.00 16.66 358 THR A N 1
ATOM 2176 C CA . THR A 1 308 ? -5.957 32.416 5.394 1.00 13.88 358 THR A CA 1
ATOM 2177 C C . THR A 1 308 ? -6.352 33.810 5.871 1.00 18.66 358 THR A C 1
ATOM 2178 O O . THR A 1 308 ? -5.623 34.780 5.653 1.00 17.76 358 THR A O 1
ATOM 2182 N N . MET A 1 309 ? -7.488 33.903 6.554 1.00 16.45 359 MET A N 1
ATOM 2183 C CA . MET A 1 309 ? -7.933 35.197 7.080 1.00 17.47 359 MET A CA 1
ATOM 2184 C C . MET A 1 309 ? -6.895 35.783 8.031 1.00 16.54 359 MET A C 1
ATOM 2185 O O . MET A 1 309 ? -6.676 36.993 8.038 1.00 18.86 359 MET A O 1
ATOM 2190 N N . SER A 1 310 ? -6.267 34.930 8.838 1.00 20.59 360 SER A N 1
ATOM 2191 C CA . SER A 1 310 ? -5.279 35.405 9.814 1.00 19.63 360 SER A CA 1
ATOM 2192 C C . SER A 1 310 ? -4.074 36.053 9.125 1.00 21.23 360 SER A C 1
ATOM 2193 O O . SER A 1 310 ? -3.477 36.999 9.652 1.00 20.89 360 SER A O 1
ATOM 2196 N N . ASN A 1 311 ? -3.731 35.566 7.936 1.00 20.80 361 ASN A N 1
ATOM 2197 C CA . ASN A 1 311 ? -2.629 36.157 7.174 1.00 20.88 361 ASN A CA 1
ATOM 2198 C C . ASN A 1 311 ? -3.041 37.411 6.425 1.00 22.05 361 ASN A C 1
ATOM 2199 O O . ASN A 1 311 ? -2.211 38.263 6.110 1.00 24.19 361 ASN A O 1
ATOM 2204 N N . ILE A 1 312 ? -4.326 37.524 6.126 1.00 19.25 362 ILE A N 1
ATOM 2205 C CA . ILE A 1 312 ? -4.826 38.751 5.548 1.00 16.47 362 ILE A CA 1
ATOM 2206 C C . ILE A 1 312 ? -4.911 39.842 6.622 1.00 19.80 362 ILE A C 1
ATOM 2207 O O . ILE A 1 312 ? -4.561 40.997 6.363 1.00 21.98 362 ILE A O 1
ATOM 2212 N N . THR A 1 313 ? -5.327 39.489 7.837 1.00 19.48 363 THR A N 1
ATOM 2213 C CA . THR A 1 313 ? -5.387 40.508 8.891 1.00 22.98 363 THR A CA 1
ATOM 2214 C C . THR A 1 313 ? -3.998 40.841 9.431 1.00 26.59 363 THR A C 1
ATOM 2215 O O . THR A 1 313 ? -3.845 41.759 10.240 1.00 24.96 363 THR A O 1
ATOM 2219 N N . ALA A 1 314 ? -2.990 40.094 8.982 1.00 21.99 364 ALA A N 1
ATOM 2220 C CA . ALA A 1 314 ? -1.597 40.437 9.273 1.00 24.38 364 ALA A CA 1
ATOM 2221 C C . ALA A 1 314 ? -1.083 41.439 8.247 1.00 24.46 364 ALA A C 1
ATOM 2222 O O . ALA A 1 314 ? 0.098 41.809 8.268 1.00 26.88 364 ALA A O 1
ATOM 2224 N N . GLY A 1 315 ? -1.967 41.889 7.353 1.00 22.24 365 GLY A N 1
ATOM 2225 C CA . GLY A 1 315 ? -1.581 42.756 6.250 1.00 21.88 365 GLY A CA 1
ATOM 2226 C C . GLY A 1 315 ? -1.647 44.244 6.559 1.00 21.90 365 GLY A C 1
ATOM 2227 O O . GLY A 1 315 ? -1.609 44.646 7.726 1.00 23.12 365 GLY A O 1
ATOM 2228 N N . ARG A 1 316 ? -1.749 45.059 5.515 1.00 24.00 366 ARG A N 1
ATOM 2229 C CA . ARG A 1 316 ? -1.814 46.512 5.679 1.00 24.62 366 ARG A CA 1
ATOM 2230 C C . ARG A 1 316 ? -3.148 46.933 6.288 1.00 27.05 366 ARG A C 1
ATOM 2231 O O . ARG A 1 316 ? -4.119 46.172 6.279 1.00 21.09 366 ARG A O 1
ATOM 2239 N N . GLN A 1 317 ? -3.218 48.164 6.779 1.00 23.63 367 GLN A N 1
ATOM 2240 C CA . GLN A 1 317 ? -4.480 48.678 7.304 1.00 23.88 367 GLN A CA 1
ATOM 2241 C C . GLN A 1 317 ? -5.595 48.772 6.254 1.00 20.68 367 GLN A C 1
ATOM 2242 O O . GLN A 1 317 ? -6.767 48.586 6.584 1.00 24.42 367 GLN A O 1
ATOM 2248 N N . ASP A 1 318 ? -5.248 49.047 4.997 1.00 19.74 368 ASP A N 1
ATOM 2249 C CA . ASP A 1 318 ? -6.255 49.070 3.928 1.00 22.74 368 ASP A CA 1
ATOM 2250 C C . ASP A 1 318 ? -6.775 47.666 3.584 1.00 22.13 368 ASP A C 1
ATOM 2251 O O . ASP A 1 318 ? -7.885 47.520 3.055 1.00 21.02 368 ASP A O 1
ATOM 2256 N N . GLN A 1 319 ? -5.971 46.646 3.874 1.00 22.74 369 GLN A N 1
ATOM 2257 C CA . GLN A 1 319 ? -6.385 45.254 3.635 1.00 20.53 369 GLN A CA 1
ATOM 2258 C C . GLN A 1 319 ? -7.267 44.781 4.787 1.00 22.03 369 GLN A C 1
ATOM 2259 O O . GLN A 1 319 ? -8.268 44.094 4.573 1.00 20.07 369 GLN A O 1
ATOM 2265 N N . ILE A 1 320 ? -6.904 45.158 6.007 1.00 19.95 370 ILE A N 1
ATOM 2266 C CA . ILE A 1 320 ? -7.809 44.959 7.144 1.00 20.96 370 ILE A CA 1
ATOM 2267 C C . ILE A 1 320 ? -9.168 45.635 6.878 1.00 21.07 370 ILE A C 1
ATOM 2268 O O . ILE A 1 320 ? -10.238 45.080 7.191 1.00 19.46 370 ILE A O 1
ATOM 2273 N N . GLN A 1 321 ? -9.135 46.823 6.275 1.00 21.96 371 GLN A N 1
ATOM 2274 C CA . GLN A 1 321 ? -10.368 47.555 5.986 1.00 20.07 371 GLN A CA 1
ATOM 2275 C C . GLN A 1 321 ? -11.267 46.813 4.986 1.00 20.75 371 GLN A C 1
ATOM 2276 O O . GLN A 1 321 ? -12.501 46.839 5.086 1.00 19.12 371 GLN A O 1
ATOM 2282 N N . GLN A 1 322 ? -10.655 46.144 4.027 1.00 20.87 372 GLN A N 1
ATOM 2283 C CA . GLN A 1 322 ? -11.393 45.317 3.090 1.00 19.14 372 GLN A CA 1
ATOM 2284 C C . GLN A 1 322 ? -12.082 44.135 3.763 1.00 17.50 372 GLN A C 1
ATOM 2285 O O . GLN A 1 322 ? -13.160 43.746 3.364 1.00 19.27 372 GLN A O 1
ATOM 2291 N N . VAL A 1 323 ? -11.405 43.544 4.743 1.00 20.14 373 VAL A N 1
ATOM 2292 C CA . VAL A 1 323 ? -11.968 42.464 5.559 1.00 17.21 373 VAL A CA 1
ATOM 2293 C C . VAL A 1 323 ? -13.202 42.988 6.295 1.00 20.89 373 VAL A C 1
ATOM 2294 O O . VAL A 1 323 ? -14.275 42.360 6.288 1.00 18.76 373 VAL A O 1
ATOM 2298 N N . VAL A 1 324 ? -13.057 44.167 6.901 1.00 16.30 374 VAL A N 1
ATOM 2299 C CA . VAL A 1 324 ? -14.198 44.857 7.494 1.00 19.01 374 VAL A CA 1
ATOM 2300 C C . VAL A 1 324 ? -15.328 45.101 6.494 1.00 18.43 374 VAL A C 1
ATOM 2301 O O . VAL A 1 324 ? -16.482 44.727 6.755 1.00 18.86 374 VAL A O 1
ATOM 2305 N N . ASN A 1 325 ? -15.010 45.715 5.354 1.00 18.70 375 ASN A N 1
ATOM 2306 C CA . ASN A 1 325 ? -16.025 46.059 4.353 1.00 19.14 375 ASN A CA 1
ATOM 2307 C C . ASN A 1 325 ? -16.765 44.860 3.781 1.00 20.75 375 ASN A C 1
ATOM 2308 O O . ASN A 1 325 ? -17.930 44.971 3.409 1.00 19.05 375 ASN A O 1
ATOM 2313 N N . HIS A 1 326 ? -16.089 43.718 3.693 1.00 16.72 376 HIS A N 1
ATOM 2314 C CA . HIS A 1 326 ? -16.746 42.510 3.202 1.00 19.06 376 HIS A CA 1
ATOM 2315 C C . HIS A 1 326 ? -17.595 41.827 4.271 1.00 21.74 376 HIS A C 1
ATOM 2316 O O . HIS A 1 326 ? -18.153 40.758 4.030 1.00 21.76 376 HIS A O 1
ATOM 2323 N N . GLY A 1 327 ? -17.683 42.443 5.448 1.00 18.31 377 GLY A N 1
ATOM 2324 C CA . GLY A 1 327 ? -18.522 41.926 6.514 1.00 19.28 377 GLY A CA 1
ATOM 2325 C C . GLY A 1 327 ? -17.969 40.674 7.159 1.00 19.09 377 GLY A C 1
ATOM 2326 O O . GLY A 1 327 ? -18.717 39.871 7.716 1.00 17.28 377 GLY A O 1
ATOM 2327 N N . LEU A 1 328 ? -16.650 40.506 7.107 1.00 15.35 378 LEU A N 1
ATOM 2328 C CA . LEU A 1 328 ? -16.039 39.265 7.563 1.00 17.32 378 LEU A CA 1
ATOM 2329 C C . LEU A 1 328 ? -15.735 39.237 9.050 1.00 16.07 378 LEU A C 1
ATOM 2330 O O . LEU A 1 328 ? -15.464 38.181 9.596 1.00 16.71 378 LEU A O 1
ATOM 2335 N N . VAL A 1 329 ? -15.770 40.390 9.712 1.00 16.86 379 VAL A N 1
ATOM 2336 C CA . VAL A 1 329 ? -15.496 40.390 11.142 1.00 15.92 379 VAL A CA 1
ATOM 2337 C C . VAL A 1 329 ? -16.542 39.587 11.940 1.00 15.37 379 VAL A C 1
ATOM 2338 O O . VAL A 1 329 ? -16.163 38.780 12.781 1.00 14.70 379 VAL A O 1
ATOM 2342 N N . PRO A 1 330 ? -17.849 39.773 11.660 1.00 15.63 380 PRO A N 1
ATOM 2343 C CA . PRO A 1 330 ? -18.809 38.875 12.327 1.00 15.10 380 PRO A CA 1
ATOM 2344 C C . PRO A 1 330 ? -18.553 37.380 12.083 1.00 13.82 380 PRO A C 1
ATOM 2345 O O . PRO A 1 330 ? -18.815 36.553 12.958 1.00 15.05 380 PRO A O 1
ATOM 2349 N N . PHE A 1 331 ? -18.056 37.019 10.905 1.00 14.73 381 PHE A N 1
ATOM 2350 C CA . PHE A 1 331 ? -17.723 35.622 10.663 1.00 15.74 381 PHE A CA 1
ATOM 2351 C C . PHE A 1 331 ? -16.556 35.135 11.507 1.00 16.19 381 PHE A C 1
ATOM 2352 O O . PHE A 1 331 ? -16.554 34.002 11.968 1.00 17.35 381 PHE A O 1
ATOM 2360 N N . LEU A 1 332 ? -15.578 36.003 11.738 1.00 17.16 382 LEU A N 1
ATOM 2361 C CA . LEU A 1 332 ? -14.493 35.675 12.659 1.00 17.77 382 LEU A CA 1
ATOM 2362 C C . LEU A 1 332 ? -14.985 35.520 14.101 1.00 16.87 382 LEU A C 1
ATOM 2363 O O . LEU A 1 332 ? -14.538 34.611 14.818 1.00 17.78 382 LEU A O 1
ATOM 2368 N N . VAL A 1 333 ? -15.902 36.395 14.525 1.00 16.39 383 VAL A N 1
ATOM 2369 C CA . VAL A 1 333 ? -16.523 36.269 15.852 1.00 17.16 383 VAL A CA 1
ATOM 2370 C C . VAL A 1 333 ? -17.238 34.924 15.949 1.00 18.55 383 VAL A C 1
ATOM 2371 O O . VAL A 1 333 ? -17.169 34.240 16.974 1.00 17.43 383 VAL A O 1
ATOM 2375 N N . GLY A 1 334 ? -17.907 34.532 14.864 1.00 17.47 384 GLY A N 1
ATOM 2376 C CA . GLY A 1 334 ? -18.582 33.247 14.823 1.00 15.42 384 GLY A CA 1
ATOM 2377 C C . GLY A 1 334 ? -17.648 32.052 14.964 1.00 18.46 384 GLY A C 1
ATOM 2378 O O . GLY A 1 334 ? -17.910 31.148 15.762 1.00 19.45 384 GLY A O 1
ATOM 2379 N N . VAL A 1 335 ? -16.571 32.027 14.181 1.00 15.90 385 VAL A N 1
ATOM 2380 C CA . VAL A 1 335 ? -15.608 30.939 14.272 1.00 18.86 385 VAL A CA 1
ATOM 2381 C C . VAL A 1 335 ? -14.962 30.862 15.662 1.00 21.17 385 VAL A C 1
ATOM 2382 O O . VAL A 1 335 ? -14.739 29.769 16.203 1.00 23.82 385 VAL A O 1
ATOM 2386 N N . LEU A 1 336 ? -14.689 32.020 16.250 1.00 20.97 386 LEU A N 1
ATOM 2387 C CA . LEU A 1 336 ? -14.118 32.080 17.594 1.00 21.33 386 LEU A CA 1
ATOM 2388 C C . LEU A 1 336 ? -15.110 31.529 18.623 1.00 25.84 386 LEU A C 1
ATOM 2389 O O . LEU A 1 336 ? -14.725 30.859 19.590 1.00 23.72 386 LEU A O 1
ATOM 2394 N N . SER A 1 337 ? -16.392 31.800 18.402 1.00 21.34 387 SER A N 1
ATOM 2395 C CA . SER A 1 337 ? -17.432 31.375 19.335 1.00 22.38 387 SER A CA 1
ATOM 2396 C C . SER A 1 337 ? -17.651 29.866 19.281 1.00 23.05 387 SER A C 1
ATOM 2397 O O . SER A 1 337 ? -17.864 29.215 20.302 1.00 21.62 387 SER A O 1
ATOM 2400 N N . LYS A 1 338 ? -17.601 29.302 18.083 1.00 23.08 388 LYS A N 1
ATOM 2401 C CA . LYS A 1 338 ? -17.914 27.892 17.925 1.00 18.31 388 LYS A CA 1
ATOM 2402 C C . LYS A 1 338 ? -17.293 27.346 16.653 1.00 23.09 388 LYS A C 1
ATOM 2403 O O . LYS A 1 338 ? -17.653 27.761 15.544 1.00 19.98 388 LYS A O 1
ATOM 2409 N N . ALA A 1 339 ? -16.360 26.416 16.825 1.00 23.56 389 ALA A N 1
ATOM 2410 C CA . ALA A 1 339 ? -15.683 25.744 15.720 1.00 23.30 389 ALA A CA 1
ATOM 2411 C C . ALA A 1 339 ? -14.834 24.632 16.316 1.00 26.21 389 ALA A C 1
ATOM 2412 O O . ALA A 1 339 ? -14.689 24.549 17.537 1.00 27.21 389 ALA A O 1
ATOM 2414 N N . ASP A 1 340 ? -14.267 23.786 15.462 1.00 28.47 390 ASP A N 1
ATOM 2415 C CA . ASP A 1 340 ? -13.267 22.829 15.914 1.00 31.52 390 ASP A CA 1
ATOM 2416 C C . ASP A 1 340 ? -12.162 23.635 16.587 1.00 27.59 390 ASP A C 1
ATOM 2417 O O . ASP A 1 340 ? -11.898 24.767 16.179 1.00 24.94 390 ASP A O 1
ATOM 2422 N N . PHE A 1 341 ? -11.532 23.097 17.629 1.00 31.19 391 PHE A N 1
ATOM 2423 C CA . PHE A 1 341 ? -10.562 23.895 18.380 1.00 27.69 391 PHE A CA 1
ATOM 2424 C C . PHE A 1 341 ? -9.397 24.421 17.535 1.00 27.87 391 PHE A C 1
ATOM 2425 O O . PHE A 1 341 ? -8.917 25.536 17.762 1.00 25.57 391 PHE A O 1
ATOM 2433 N N . LYS A 1 342 ? -8.959 23.640 16.558 1.00 29.55 392 LYS A N 1
ATOM 2434 C CA . LYS A 1 342 ? -7.866 24.049 15.694 1.00 31.92 392 LYS A CA 1
ATOM 2435 C C . LYS A 1 342 ? -8.250 25.304 14.913 1.00 26.72 392 LYS A C 1
ATOM 2436 O O . LYS A 1 342 ? -7.451 26.195 14.720 1.00 27.73 392 LYS A O 1
ATOM 2442 N N . THR A 1 343 ? -9.493 25.352 14.472 1.00 26.43 393 THR A N 1
ATOM 2443 C CA . THR A 1 343 ? -10.031 26.515 13.765 1.00 24.69 393 THR A CA 1
ATOM 2444 C C . THR A 1 343 ? -10.154 27.712 14.713 1.00 22.38 393 THR A C 1
ATOM 2445 O O . THR A 1 343 ? -9.873 28.852 14.332 1.00 21.26 393 THR A O 1
ATOM 2449 N N . GLN A 1 344 ? -10.572 27.457 15.950 1.00 22.22 394 GLN A N 1
ATOM 2450 C CA . GLN A 1 344 ? -10.674 28.530 16.929 1.00 22.65 394 GLN A CA 1
ATOM 2451 C C . GLN A 1 344 ? -9.309 29.172 17.172 1.00 23.05 394 GLN A C 1
ATOM 2452 O O . GLN A 1 344 ? -9.209 30.382 17.375 1.00 24.23 394 GLN A O 1
ATOM 2458 N N . LYS A 1 345 ? -8.255 28.360 17.128 1.00 25.35 395 LYS A N 1
ATOM 2459 C CA . LYS A 1 345 ? -6.907 28.883 17.313 1.00 25.44 395 LYS A CA 1
ATOM 2460 C C . LYS A 1 345 ? -6.470 29.761 16.142 1.00 24.17 395 LYS A C 1
ATOM 2461 O O . LYS A 1 345 ? -5.850 30.805 16.349 1.00 24.82 395 LYS A O 1
ATOM 2467 N N . GLU A 1 346 ? -6.806 29.363 14.915 1.00 25.30 396 GLU A N 1
ATOM 2468 C CA . GLU A 1 346 ? -6.571 30.240 13.768 1.00 23.75 396 GLU A CA 1
ATOM 2469 C C . GLU A 1 346 ? -7.340 31.547 13.901 1.00 19.44 396 GLU A C 1
ATOM 2470 O O . GLU A 1 346 ? -6.857 32.599 13.487 1.00 21.03 396 GLU A O 1
ATOM 2476 N N . ALA A 1 347 ? -8.538 31.488 14.486 1.00 19.83 397 ALA A N 1
ATOM 2477 C CA . ALA A 1 347 ? -9.337 32.698 14.643 1.00 19.27 397 ALA A CA 1
ATOM 2478 C C . ALA A 1 347 ? -8.691 33.620 15.677 1.00 18.94 397 ALA A C 1
ATOM 2479 O O . ALA A 1 347 ? -8.670 34.837 15.511 1.00 21.43 397 ALA A O 1
ATOM 2481 N N . ALA A 1 348 ? -8.151 33.028 16.734 1.00 23.60 398 ALA A N 1
ATOM 2482 C CA . ALA A 1 348 ? -7.469 33.799 17.767 1.00 23.55 398 ALA A CA 1
ATOM 2483 C C . ALA A 1 348 ? -6.287 34.536 17.153 1.00 22.73 398 ALA A C 1
ATOM 2484 O O . ALA A 1 348 ? -6.082 35.722 17.413 1.00 25.18 398 ALA A O 1
ATOM 2486 N N . TRP A 1 349 ? -5.521 33.827 16.327 1.00 23.56 399 TRP A N 1
ATOM 2487 C CA . TRP A 1 349 ? -4.441 34.439 15.558 1.00 25.31 399 TRP A CA 1
ATOM 2488 C C . TRP A 1 349 ? -4.939 35.559 14.665 1.00 23.43 399 TRP A C 1
ATOM 2489 O O . TRP A 1 349 ? -4.324 36.621 14.600 1.00 19.70 399 TRP A O 1
ATOM 2500 N N . ALA A 1 350 ? -6.051 35.331 13.963 1.00 19.49 400 ALA A N 1
ATOM 2501 C CA . ALA A 1 350 ? -6.588 36.359 13.082 1.00 19.00 400 ALA A CA 1
ATOM 2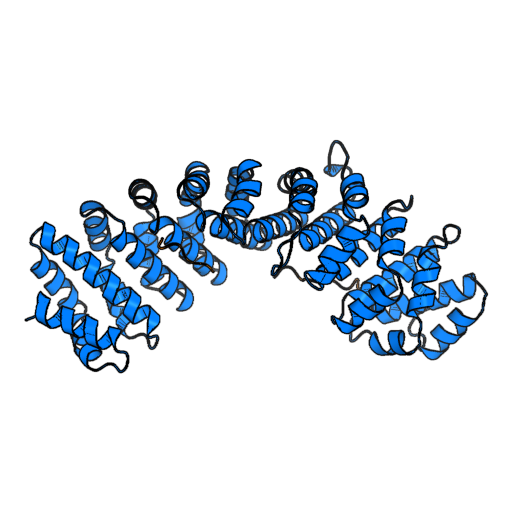502 C C . ALA A 1 350 ? -6.890 37.635 13.865 1.00 21.99 400 ALA A C 1
ATOM 2503 O O . ALA A 1 350 ? -6.627 38.745 13.390 1.00 22.79 400 ALA A O 1
ATOM 2505 N N . ILE A 1 351 ? -7.434 37.469 15.069 1.00 20.98 401 ILE A N 1
ATOM 2506 C CA . ILE A 1 351 ? -7.767 38.616 15.926 1.00 22.14 401 ILE A CA 1
ATOM 2507 C C . ILE A 1 351 ? -6.506 39.334 16.446 1.00 22.99 401 ILE A C 1
ATOM 2508 O O . ILE A 1 351 ? -6.408 40.563 16.381 1.00 24.99 401 ILE A O 1
ATOM 2513 N N . THR A 1 352 ? -5.550 38.574 16.970 1.00 26.67 402 THR A N 1
ATOM 2514 C CA . THR A 1 352 ? -4.299 39.179 17.433 1.00 26.94 402 THR A CA 1
ATOM 2515 C C . THR A 1 352 ? -3.590 39.953 16.322 1.00 26.21 402 THR A C 1
ATOM 2516 O O . THR A 1 352 ? -3.135 41.075 16.545 1.00 27.81 402 THR A O 1
ATOM 2520 N N . ASN A 1 353 ? -3.530 39.379 15.123 1.00 24.48 403 ASN A N 1
ATOM 2521 C CA . ASN A 1 353 ? -2.975 40.101 13.978 1.00 23.73 403 ASN A CA 1
ATOM 2522 C C . ASN A 1 353 ? -3.750 41.374 13.640 1.00 25.38 403 ASN A C 1
ATOM 2523 O O . ASN A 1 353 ? -3.162 42.418 13.332 1.00 24.20 403 ASN A O 1
ATOM 2528 N N . TYR A 1 354 ? -5.074 41.273 13.663 1.00 21.31 404 TYR A N 1
ATOM 2529 C CA . TYR A 1 354 ? -5.949 42.412 13.400 1.00 23.30 404 TYR A CA 1
ATOM 2530 C C . TYR A 1 354 ? -5.653 43.519 14.415 1.00 22.62 404 TYR A C 1
ATOM 2531 O O . TYR A 1 354 ? -5.492 44.684 14.053 1.00 23.79 404 TYR A O 1
ATOM 2540 N N . THR A 1 355 ? -5.568 43.143 15.686 1.00 25.31 405 THR A N 1
ATOM 2541 C CA . THR A 1 355 ? -5.396 44.148 16.732 1.00 27.83 405 THR A CA 1
ATOM 2542 C C . THR A 1 355 ? -3.978 44.726 16.750 1.00 31.53 405 THR A C 1
ATOM 2543 O O . THR A 1 355 ? -3.770 45.838 17.245 1.00 29.08 405 THR A O 1
ATOM 2547 N N . SER A 1 356 ? -3.030 43.951 16.258 1.00 28.59 406 SER A N 1
ATOM 2548 C CA . SER A 1 356 ? -1.654 44.389 16.135 1.00 31.86 406 SER A CA 1
ATOM 2549 C C . SER A 1 356 ? -1.412 45.424 15.020 1.00 32.61 406 SER A C 1
ATOM 2550 O O . SER A 1 356 ? -0.659 46.361 15.198 1.00 33.10 406 SER A O 1
ATOM 2553 N N . GLY A 1 357 ? -2.058 45.239 13.870 1.00 29.19 407 GLY A N 1
ATOM 2554 C CA . GLY A 1 357 ? -1.864 46.096 12.720 1.00 27.23 407 GLY A CA 1
ATOM 2555 C C . GLY A 1 357 ? -2.961 47.108 12.456 1.00 29.52 407 GLY A C 1
ATOM 2556 O O . GLY A 1 357 ? -2.773 48.033 11.667 1.00 30.46 407 GLY A O 1
ATOM 2557 N N . GLY A 1 358 ? -4.109 46.942 13.105 1.00 27.50 408 GLY A N 1
ATOM 2558 C CA . GLY A 1 358 ? -5.263 47.767 12.792 1.00 24.54 408 GLY A CA 1
ATOM 2559 C C . GLY A 1 358 ? -5.216 49.169 13.383 1.00 28.48 408 GLY A C 1
ATOM 2560 O O . GLY A 1 358 ? -4.425 49.446 14.287 1.00 29.13 408 GLY A O 1
ATOM 2561 N N . THR A 1 359 ? -6.058 50.052 12.858 1.00 26.06 409 THR A N 1
ATOM 2562 C CA . THR A 1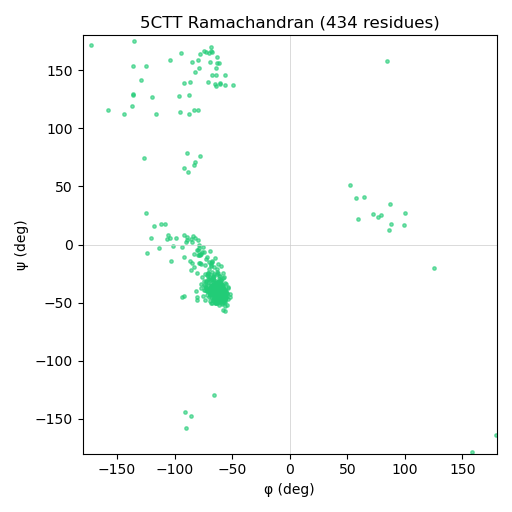 359 ? -6.246 51.381 13.447 1.00 27.60 409 THR A CA 1
ATOM 2563 C C . THR A 1 359 ? -7.076 51.299 14.719 1.00 31.62 409 THR A C 1
ATOM 2564 O O . THR A 1 359 ? -7.724 50.284 14.997 1.00 26.28 409 THR A O 1
ATOM 2568 N N . VAL A 1 360 ? -7.080 52.379 15.493 1.00 28.20 410 VAL A N 1
ATOM 2569 C CA . VAL A 1 360 ? -7.951 52.435 16.663 1.00 27.92 410 VAL A CA 1
ATOM 2570 C C . VAL A 1 360 ? -9.411 52.185 16.268 1.00 22.55 410 VAL A C 1
ATOM 2571 O O . VAL A 1 360 ? -10.109 51.396 16.906 1.00 25.50 410 VAL A O 1
ATOM 2575 N N . GLU A 1 361 ? -9.847 52.852 15.206 1.00 23.47 411 GLU A N 1
ATOM 2576 C CA . GLU A 1 361 ? -11.220 52.751 14.704 1.00 28.78 411 GLU A CA 1
ATOM 2577 C C . GLU A 1 361 ? -11.574 51.317 14.299 1.00 29.15 411 GLU A C 1
ATOM 2578 O O . GLU A 1 361 ? -12.675 50.828 14.569 1.00 23.51 411 GLU A O 1
ATOM 2584 N N . GLN A 1 362 ? -10.639 50.648 13.637 1.00 24.26 412 GLN A N 1
ATOM 2585 C CA . GLN A 1 362 ? -10.827 49.245 13.268 1.00 23.35 412 GLN A CA 1
ATOM 2586 C C . GLN A 1 362 ? -10.937 48.365 14.503 1.00 25.39 412 GLN A C 1
ATOM 2587 O O . GLN A 1 362 ? -11.738 47.421 14.543 1.00 24.69 412 GLN A O 1
ATOM 2593 N N . ILE A 1 363 ? -10.136 48.666 15.520 1.00 23.72 413 ILE A N 1
ATOM 2594 C CA . ILE A 1 363 ? -10.169 47.885 16.756 1.00 22.26 413 ILE A CA 1
ATOM 2595 C C . ILE A 1 363 ? -11.468 48.102 17.554 1.00 26.62 413 ILE A C 1
ATOM 2596 O O . ILE A 1 363 ? -12.018 47.152 18.131 1.00 26.80 413 ILE A O 1
ATOM 2601 N N . VAL A 1 364 ? -11.959 49.341 17.562 1.00 28.22 414 VAL A N 1
ATOM 2602 C CA . VAL A 1 364 ? -13.242 49.670 18.177 1.00 31.08 414 VAL A CA 1
ATOM 2603 C C . VAL A 1 364 ? -14.353 48.854 17.517 1.00 29.29 414 VAL A C 1
ATOM 2604 O O . VAL A 1 364 ? -15.196 48.258 18.195 1.00 28.75 414 VAL A O 1
ATOM 2608 N N . TYR A 1 365 ? -14.340 48.846 16.187 1.00 26.65 415 TYR A N 1
ATOM 2609 C CA . TYR A 1 365 ? -15.303 48.090 15.394 1.00 27.79 415 TYR A CA 1
ATOM 2610 C C . TYR A 1 365 ? -15.309 46.606 15.774 1.00 25.04 415 TYR A C 1
ATOM 2611 O O . TYR A 1 365 ? -16.373 45.984 15.893 1.00 24.16 415 TYR A O 1
ATOM 2620 N N . LEU A 1 366 ? -14.121 46.051 15.983 1.00 23.45 416 LEU A N 1
ATOM 2621 C CA . LEU A 1 366 ? -13.976 44.655 16.372 1.00 22.01 416 LEU A CA 1
ATOM 2622 C C . LEU A 1 366 ? -14.689 44.364 17.697 1.00 26.21 416 LEU A C 1
ATOM 2623 O O . LEU A 1 366 ? -15.404 43.366 17.827 1.00 23.31 416 LEU A O 1
ATOM 2628 N N . VAL A 1 367 ? -14.506 45.237 18.686 1.00 24.15 417 VAL A N 1
ATOM 2629 C CA . VAL A 1 367 ? -15.179 45.048 19.972 1.00 24.33 417 VAL A CA 1
ATOM 2630 C C . VAL A 1 367 ? -16.707 45.171 19.842 1.00 18.36 417 VAL A C 1
ATOM 2631 O O . VAL A 1 367 ? -17.462 44.410 20.449 1.00 23.48 417 VAL A O 1
ATOM 2635 N N . HIS A 1 368 ? -17.158 46.120 19.031 1.00 22.74 418 HIS A N 1
ATOM 2636 C CA . HIS A 1 368 ? -18.588 46.297 18.794 1.00 23.56 418 HIS A CA 1
ATOM 2637 C C . HIS A 1 368 ? -19.213 45.067 18.121 1.00 23.48 418 HIS A C 1
ATOM 2638 O O . HIS A 1 368 ? -20.410 44.829 18.258 1.00 23.91 418 HIS A O 1
ATOM 2645 N N . CYS A 1 369 ? -18.403 44.293 17.399 1.00 23.46 419 CYS A N 1
ATOM 2646 C CA . CYS A 1 369 ? -18.897 43.077 16.743 1.00 21.74 419 CYS A CA 1
ATOM 2647 C C . CYS A 1 369 ? -19.037 41.916 17.703 1.00 19.09 419 CYS A C 1
ATOM 2648 O O . CYS A 1 369 ? -19.581 40.867 17.343 1.00 18.81 419 CYS A O 1
ATOM 2651 N N . GLY A 1 370 ? -18.537 42.093 18.922 1.00 20.20 420 GLY A N 1
ATOM 2652 C CA . GLY A 1 370 ? -18.707 41.088 19.957 1.00 19.36 420 GLY A CA 1
ATOM 2653 C C . GLY A 1 370 ? -17.514 40.173 20.186 1.00 19.35 420 GLY A C 1
ATOM 2654 O O . GLY A 1 370 ? -17.686 39.053 20.651 1.00 20.54 420 GLY A O 1
ATOM 2655 N N . ILE A 1 371 ? -16.301 40.633 19.893 1.00 21.75 421 ILE A N 1
ATOM 2656 C CA . ILE A 1 371 ? -15.138 39.754 20.024 1.00 20.18 421 ILE A CA 1
ATOM 2657 C C . ILE A 1 371 ? -14.777 39.383 21.476 1.00 23.97 421 ILE A C 1
ATOM 2658 O O . ILE A 1 371 ? -14.215 38.317 21.734 1.00 22.96 421 ILE A O 1
ATOM 2663 N N . ILE A 1 372 ? -15.105 40.246 22.431 1.00 27.10 422 ILE A N 1
ATOM 2664 C CA . ILE A 1 372 ? -14.572 40.070 23.789 1.00 26.85 422 ILE A CA 1
ATOM 2665 C C . ILE A 1 372 ? -15.005 38.774 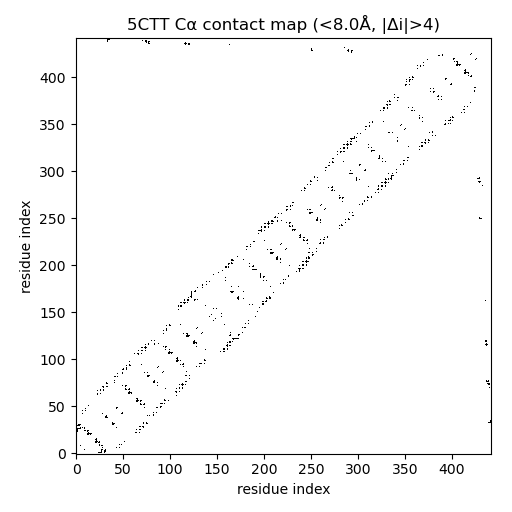24.485 1.00 27.43 422 ILE A C 1
ATOM 2666 O O . ILE A 1 372 ? -14.173 38.034 25.008 1.00 26.96 422 ILE A O 1
ATOM 2671 N N . GLU A 1 373 ? -16.301 38.489 24.486 1.00 27.92 423 GLU A N 1
ATOM 2672 C CA . GLU A 1 373 ? -16.788 37.299 25.172 1.00 27.81 423 GLU A CA 1
ATOM 2673 C C . GLU A 1 373 ? -16.230 35.970 24.618 1.00 27.40 423 GLU A C 1
ATOM 2674 O O . GLU A 1 373 ? -15.780 35.125 25.399 1.00 29.68 423 GLU A O 1
ATOM 2680 N N . PRO A 1 374 ? -16.255 35.767 23.278 1.00 25.76 424 PRO A N 1
ATOM 2681 C CA . PRO A 1 374 ? -15.680 34.493 22.819 1.00 23.80 424 PRO A CA 1
ATOM 2682 C C . PRO A 1 374 ? -14.166 34.397 23.042 1.00 26.33 424 PRO A C 1
ATOM 2683 O O . PRO A 1 374 ? -13.646 33.297 23.213 1.00 28.53 424 PRO A O 1
ATOM 2687 N N . LEU A 1 375 ? -13.479 35.532 23.019 1.00 24.46 425 LEU A N 1
ATOM 2688 C CA . LEU A 1 375 ? -12.054 35.586 23.324 1.00 28.04 425 LEU A CA 1
ATOM 2689 C C . LEU A 1 375 ? -11.827 35.127 24.765 1.00 29.63 425 LEU A C 1
ATOM 2690 O O . LEU A 1 375 ? -10.979 34.271 25.031 1.00 29.90 425 LEU A O 1
ATOM 2695 N N . MET A 1 376 ? -12.598 35.678 25.696 1.00 31.74 426 MET A N 1
ATOM 2696 C CA . MET A 1 376 ? -12.482 35.313 27.109 1.00 32.79 426 MET A CA 1
ATOM 2697 C C . MET A 1 376 ? -12.825 33.850 27.370 1.00 38.32 426 MET A C 1
ATOM 2698 O O . MET A 1 376 ? -12.180 33.204 28.173 1.00 37.93 426 MET A O 1
ATOM 2703 N N . ASN A 1 377 ? -13.848 33.327 26.707 1.00 34.58 427 ASN A N 1
ATOM 2704 C CA . ASN A 1 377 ? -14.195 31.915 26.873 1.00 34.96 427 ASN A CA 1
ATOM 2705 C C . ASN A 1 377 ? -13.061 30.956 26.491 1.00 36.19 427 ASN A C 1
ATOM 2706 O O . ASN A 1 377 ? -12.938 29.868 27.057 1.00 37.88 427 ASN A O 1
ATOM 2711 N N . LEU A 1 378 ? -12.230 31.361 25.536 1.00 33.25 428 LEU A N 1
ATOM 2712 C CA . LEU A 1 378 ? -11.131 30.509 25.081 1.00 32.02 428 LEU A CA 1
ATOM 2713 C C . LEU A 1 378 ? -9.934 30.509 26.035 1.00 39.91 428 LEU A C 1
ATOM 2714 O O . LEU A 1 378 ? -9.013 29.707 25.885 1.00 38.35 428 LEU A O 1
ATOM 2719 N N . LEU A 1 379 ? -9.963 31.398 27.022 1.00 36.83 429 LEU A N 1
ATOM 2720 C CA . LEU A 1 379 ? -8.913 31.460 28.033 1.00 42.29 429 LEU A CA 1
ATOM 2721 C C . LEU A 1 379 ? -8.936 30.250 28.970 1.00 46.90 429 LEU A C 1
ATOM 2722 O O . LEU A 1 379 ? -8.053 30.091 29.813 1.00 50.31 429 LEU A O 1
ATOM 2727 N N . SER A 1 380 ? -9.947 29.401 28.820 1.00 44.97 430 SER A N 1
ATOM 2728 C CA . SER A 1 380 ? -10.040 28.181 29.613 1.00 48.40 430 SER A CA 1
ATOM 2729 C C . SER A 1 380 ? -9.530 26.969 28.821 1.00 52.16 430 SER A C 1
ATOM 2730 O O . SER A 1 380 ? -9.617 25.824 29.278 1.00 50.74 430 SER A O 1
ATOM 2733 N N . ALA A 1 381 ? -8.995 27.228 27.632 1.00 48.60 431 ALA A N 1
ATOM 2734 C CA . ALA A 1 381 ? -8.385 26.171 26.832 1.00 50.98 431 ALA A CA 1
ATOM 2735 C C . ALA A 1 381 ? -7.072 25.724 27.457 1.00 54.81 431 ALA A C 1
ATOM 2736 O O . ALA A 1 381 ? -6.293 26.547 27.947 1.00 55.58 431 ALA A O 1
ATOM 2738 N N . LYS A 1 382 ? -6.823 24.420 27.433 1.00 58.35 432 LYS A N 1
ATOM 2739 C CA . LYS A 1 382 ? -5.550 23.889 27.899 1.00 60.24 432 LYS A CA 1
ATOM 2740 C C . LYS A 1 382 ? -4.561 23.870 26.747 1.00 62.12 432 LYS A C 1
ATOM 2741 O O . LYS A 1 382 ? -4.104 22.808 26.317 1.00 67.64 432 LYS A O 1
ATOM 2747 N N . ASP A 1 383 ? -4.258 25.059 26.238 1.00 54.18 433 ASP A N 1
ATOM 2748 C CA . ASP A 1 383 ? -3.254 25.234 25.203 1.00 53.52 433 ASP A CA 1
ATOM 2749 C C . ASP A 1 383 ? -2.541 26.548 25.482 1.00 53.21 433 ASP A C 1
ATOM 2750 O O . ASP A 1 383 ? -3.141 27.621 25.382 1.00 52.36 433 ASP A O 1
ATOM 2755 N N . THR A 1 384 ? -1.266 26.457 25.852 1.00 55.22 434 THR A N 1
ATOM 2756 C CA . THR A 1 384 ? -0.487 27.629 26.244 1.00 53.49 434 THR A CA 1
ATOM 2757 C C . THR A 1 384 ? -0.410 28.654 25.124 1.00 48.63 434 THR A C 1
ATOM 2758 O O . THR A 1 384 ? -0.555 29.853 25.362 1.00 47.88 434 THR A O 1
ATOM 2762 N N . LYS A 1 385 ? -0.194 28.177 23.902 1.00 46.63 435 LYS A N 1
ATOM 2763 C CA . LYS A 1 385 ? -0.063 29.070 22.757 1.00 48.33 435 LYS A CA 1
ATOM 2764 C C . LYS A 1 385 ? -1.311 29.940 22.540 1.00 41.77 435 LYS A C 1
ATOM 2765 O O . LYS A 1 385 ? -1.194 31.161 22.417 1.00 44.04 435 LYS A O 1
ATOM 2771 N N . ILE A 1 386 ? -2.496 29.335 22.512 1.00 42.61 436 ILE A N 1
ATOM 2772 C CA . ILE A 1 386 ? -3.701 30.135 22.295 1.00 40.44 436 ILE A CA 1
ATOM 2773 C C . ILE A 1 386 ? -3.929 31.133 23.433 1.00 41.75 436 ILE A C 1
ATOM 2774 O O . ILE A 1 386 ? -4.409 32.244 23.203 1.00 40.56 436 ILE A O 1
ATOM 2779 N N . ILE A 1 387 ? -3.554 30.754 24.654 1.00 44.26 437 ILE A N 1
ATOM 2780 C CA . ILE A 1 387 ? -3.659 31.674 25.786 1.00 43.33 437 ILE A CA 1
ATOM 2781 C C . ILE A 1 387 ? -2.771 32.907 25.581 1.00 39.03 437 ILE A C 1
ATOM 2782 O O . ILE A 1 387 ? -3.208 34.043 25.794 1.00 36.74 437 ILE A O 1
ATOM 2787 N N . GLN A 1 388 ? -1.530 32.678 25.155 1.00 39.41 438 GLN A N 1
ATOM 2788 C CA . GLN A 1 388 ? -0.591 33.765 24.883 1.00 41.33 438 GLN A CA 1
ATOM 2789 C C . GLN A 1 388 ? -1.121 34.688 23.792 1.00 38.93 438 GLN A C 1
ATOM 2790 O O . GLN A 1 388 ? -1.026 35.916 23.895 1.00 36.28 438 GLN A O 1
ATOM 2796 N N . VAL A 1 389 ? -1.665 34.077 22.740 1.00 35.90 439 VAL A N 1
ATOM 2797 C CA . VAL A 1 389 ? -2.202 34.810 21.596 1.00 36.31 439 VAL A CA 1
ATOM 2798 C C . VAL A 1 389 ? -3.362 35.713 22.019 1.00 29.28 439 VAL A C 1
ATOM 2799 O O . VAL A 1 389 ? -3.424 36.878 21.629 1.00 30.26 439 VAL A O 1
ATOM 2803 N N . ILE A 1 390 ? -4.252 35.178 22.850 1.00 33.72 440 ILE A N 1
ATOM 2804 C CA . ILE A 1 390 ? -5.415 35.929 23.330 1.00 34.18 440 ILE A CA 1
ATOM 2805 C C . ILE A 1 390 ? -5.018 37.068 24.269 1.00 33.98 440 ILE A C 1
ATOM 2806 O O . ILE A 1 390 ? -5.514 38.185 24.137 1.00 32.44 440 ILE A O 1
ATOM 2811 N N . LEU A 1 391 ? -4.116 36.791 25.208 1.00 39.08 441 LEU A N 1
ATOM 2812 C CA . LEU A 1 391 ? -3.623 37.833 26.117 1.00 36.97 441 LEU A CA 1
ATOM 2813 C C . LEU A 1 391 ? -2.968 38.984 25.348 1.00 36.00 441 LEU A C 1
ATOM 2814 O O . LEU A 1 391 ? -3.148 40.157 25.692 1.00 37.52 441 LEU A O 1
ATOM 2819 N N . ASP A 1 392 ? -2.230 38.647 24.294 1.00 34.84 442 ASP A N 1
ATOM 2820 C CA . ASP A 1 392 ? -1.684 39.654 23.387 1.00 34.53 442 ASP A CA 1
ATOM 2821 C C . ASP A 1 392 ? -2.774 40.506 22.740 1.00 34.11 442 ASP A C 1
ATOM 2822 O O . ASP A 1 392 ? -2.650 41.726 22.644 1.00 35.27 442 ASP A O 1
ATOM 2827 N N . ALA A 1 393 ? -3.837 39.854 22.278 1.00 36.46 443 ALA A N 1
ATOM 2828 C CA . ALA A 1 393 ? -4.941 40.569 21.643 1.00 33.32 443 ALA A CA 1
ATOM 2829 C C . ALA A 1 393 ? -5.580 41.543 22.626 1.00 30.40 443 ALA A C 1
ATOM 2830 O O . ALA A 1 393 ? -5.813 42.705 22.294 1.00 33.94 443 ALA A O 1
ATOM 2832 N N . ILE A 1 394 ? -5.866 41.050 23.829 1.00 35.61 444 ILE A N 1
ATOM 2833 C CA . ILE A 1 394 ? -6.470 41.859 24.886 1.00 36.96 444 ILE A CA 1
ATOM 2834 C C . ILE A 1 394 ? -5.605 43.074 25.193 1.00 36.85 444 ILE A C 1
ATOM 2835 O O . ILE A 1 394 ? -6.105 44.199 25.294 1.00 39.81 444 ILE A O 1
ATOM 2840 N N . SER A 1 395 ? -4.304 42.838 25.348 1.00 39.07 445 SER A N 1
ATOM 2841 C CA . SER A 1 395 ? -3.350 43.920 25.569 1.00 38.38 445 SER A CA 1
ATOM 2842 C C . SER A 1 395 ? -3.422 44.950 24.442 1.00 40.16 445 SER A C 1
ATOM 2843 O O . SER A 1 395 ? -3.480 46.157 24.693 1.00 40.21 445 SER A O 1
ATOM 2846 N N . ASN A 1 396 ? -3.429 44.467 23.202 1.00 36.78 446 ASN A N 1
ATOM 2847 C CA . ASN A 1 396 ? -3.567 45.334 22.032 1.00 34.74 446 ASN A CA 1
ATOM 2848 C C . ASN A 1 396 ? -4.861 46.145 22.040 1.00 33.88 446 ASN A C 1
ATOM 2849 O O . ASN A 1 396 ? -4.884 47.302 21.617 1.00 36.35 446 ASN A O 1
ATOM 2854 N N . ILE A 1 397 ? -5.945 45.520 22.498 1.00 35.48 447 ILE A N 1
ATOM 2855 C CA . ILE A 1 397 ? -7.243 46.188 22.541 1.00 34.40 447 ILE A CA 1
ATOM 2856 C C . ILE A 1 397 ? -7.278 47.231 23.664 1.00 36.73 447 ILE A C 1
ATOM 2857 O O . ILE A 1 397 ? -7.865 48.302 23.510 1.00 38.73 447 ILE A O 1
ATOM 2862 N N . PHE A 1 398 ? -6.635 46.922 24.785 1.00 37.67 448 PHE A N 1
ATOM 2863 C CA . PHE A 1 398 ? -6.509 47.899 25.866 1.00 42.78 448 PHE A CA 1
ATOM 2864 C C . PHE A 1 398 ? -5.718 49.131 25.438 1.00 43.79 448 PHE A C 1
ATOM 2865 O O . PHE A 1 398 ? -6.071 50.254 25.800 1.00 50.32 448 PHE A O 1
ATOM 2873 N N . GLN A 1 399 ? -4.653 48.922 24.667 1.00 42.56 449 GLN A N 1
ATOM 2874 C CA . GLN A 1 399 ? -3.849 50.032 24.160 1.00 45.99 449 GLN A CA 1
ATOM 2875 C C . GLN A 1 399 ? -4.685 50.973 23.303 1.00 48.54 449 GLN A C 1
ATOM 2876 O O . GLN A 1 399 ? -4.453 52.184 23.278 1.00 46.75 449 GLN A O 1
ATOM 2882 N N . ALA A 1 400 ? -5.662 50.412 22.597 1.00 44.12 450 ALA A N 1
ATOM 2883 C CA . ALA A 1 400 ? -6.593 51.224 21.828 1.00 44.64 450 ALA A CA 1
ATOM 2884 C C . ALA A 1 400 ? -7.547 51.958 22.769 1.00 43.77 450 ALA A C 1
ATOM 2885 O O . ALA A 1 400 ? -7.901 53.111 22.532 1.00 45.98 450 ALA A O 1
ATOM 2887 N N . ALA A 1 401 ? -7.968 51.275 23.830 1.00 43.91 451 ALA A N 1
ATOM 2888 C CA . ALA A 1 401 ? -8.885 51.863 24.801 1.00 51.08 451 ALA A CA 1
ATOM 2889 C C . ALA A 1 401 ? -8.233 53.058 25.498 1.00 51.38 451 ALA A C 1
ATOM 2890 O O . ALA A 1 401 ? -8.897 54.055 25.780 1.00 54.05 451 ALA A O 1
ATOM 2892 N N . GLU A 1 402 ? -6.933 52.947 25.769 1.00 52.71 452 GLU A N 1
ATOM 2893 C CA . GLU A 1 402 ? -6.164 54.042 26.361 1.00 53.28 452 GLU A CA 1
ATOM 2894 C C . GLU A 1 402 ? -6.216 55.301 25.495 1.00 52.16 452 GLU A C 1
ATOM 2895 O O . GLU A 1 402 ? -6.336 56.411 26.011 1.00 56.43 452 GLU A O 1
ATOM 2901 N N . LYS A 1 403 ? -6.135 55.124 24.179 1.00 50.83 453 LYS A N 1
ATOM 2902 C CA . LYS A 1 403 ? -6.154 56.256 23.253 1.00 50.43 453 LYS A CA 1
ATOM 2903 C C . LYS A 1 403 ? -7.518 56.939 23.174 1.00 51.96 453 LYS A C 1
ATOM 2904 O O . LYS A 1 403 ? -7.636 58.052 22.653 1.00 54.09 453 LYS A O 1
ATOM 2910 N N . LEU A 1 404 ? -8.548 56.272 23.686 1.00 51.25 454 LEU A N 1
ATOM 2911 C CA . LEU A 1 404 ? -9.889 56.846 23.712 1.00 49.63 454 LEU A CA 1
ATOM 2912 C C . LEU A 1 404 ? -10.322 57.102 25.152 1.00 51.61 454 LEU A C 1
ATOM 2913 O O . LEU A 1 404 ? -11.407 57.630 25.400 1.00 51.92 454 LEU A O 1
ATOM 2918 N N . GLY A 1 405 ? -9.463 56.716 26.094 1.00 53.73 455 GLY A N 1
ATOM 2919 C CA . GLY A 1 405 ? -9.750 56.848 27.512 1.00 53.99 455 GLY A CA 1
ATOM 2920 C C . GLY A 1 405 ? -10.923 55.994 27.957 1.00 61.59 455 GLY A C 1
ATOM 2921 O O . GLY A 1 405 ? -11.745 56.434 28.762 1.00 60.55 455 GLY A O 1
ATOM 2922 N N . GLU A 1 406 ? -10.996 54.769 27.437 1.00 54.49 456 GLU A N 1
ATOM 2923 C CA . GLU A 1 406 ? -12.136 53.888 27.687 1.00 55.89 456 GLU A CA 1
ATOM 2924 C C . GLU A 1 406 ? -11.704 52.540 28.260 1.00 53.61 456 GLU A C 1
ATOM 2925 O O . GLU A 1 406 ? -12.384 51.530 28.073 1.00 54.84 456 GLU A O 1
ATOM 2931 N N . THR A 1 407 ? -10.572 52.530 28.955 1.00 52.19 457 THR A N 1
ATOM 2932 C CA . THR A 1 407 ? -10.032 51.307 29.544 1.00 51.99 457 THR A CA 1
ATOM 2933 C C . THR A 1 407 ? -10.983 50.705 30.572 1.00 53.99 457 THR A C 1
ATOM 2934 O O . THR A 1 407 ? -10.984 49.499 30.807 1.00 53.63 457 THR A O 1
ATOM 2938 N N . GLU A 1 408 ? -11.793 51.565 31.178 1.00 58.70 458 GLU A N 1
ATOM 2939 C CA . GLU A 1 408 ? -12.739 51.176 32.216 1.00 54.92 458 GLU A CA 1
ATOM 2940 C C . GLU A 1 408 ? -13.921 50.417 31.627 1.00 52.22 458 GLU A C 1
ATOM 2941 O O . GLU A 1 408 ? -14.305 49.363 32.140 1.00 50.58 458 GLU A O 1
ATOM 2947 N N . LYS A 1 409 ? -14.499 50.964 30.558 1.00 52.41 459 LYS A N 1
ATOM 2948 C CA . LYS A 1 409 ? -15.596 50.314 29.846 1.00 51.27 459 LYS A CA 1
ATOM 2949 C C . LYS A 1 409 ? -15.200 48.908 29.407 1.00 51.58 459 LYS A C 1
ATOM 2950 O O . LYS A 1 409 ? -15.972 47.959 29.559 1.00 49.51 459 LYS A O 1
ATOM 2956 N N . LEU A 1 410 ? -13.991 48.789 28.864 1.00 46.79 460 LEU A N 1
ATOM 2957 C CA . LEU A 1 410 ? -13.456 47.504 28.429 1.00 47.57 460 LEU A CA 1
ATOM 2958 C C . LEU A 1 410 ? -13.230 46.610 29.639 1.00 46.33 460 LEU A C 1
ATOM 2959 O O . LEU A 1 410 ? -13.527 45.411 29.612 1.00 44.91 460 LEU A O 1
ATOM 2964 N N . SER A 1 411 ? -12.711 47.211 30.705 1.00 48.65 461 SER A N 1
ATOM 2965 C CA . SER A 1 411 ? -12.453 46.501 31.953 1.00 47.95 461 SER A CA 1
ATOM 2966 C C . SER A 1 411 ? -13.738 45.900 32.513 1.00 44.67 461 SER A C 1
ATOM 2967 O O . SER A 1 411 ? -13.731 44.819 33.104 1.00 51.73 461 SER A O 1
ATOM 2970 N N . ILE A 1 412 ? -14.841 46.612 32.316 1.00 43.94 462 ILE A N 1
ATOM 2971 C CA . ILE A 1 412 ? -16.145 46.161 32.785 1.00 48.18 462 ILE A CA 1
ATOM 2972 C C . ILE A 1 412 ? -16.694 45.034 31.905 1.00 49.80 462 ILE A C 1
ATOM 2973 O O . ILE A 1 412 ? -17.214 44.042 32.420 1.00 49.73 462 ILE A O 1
ATOM 2978 N N . MET A 1 413 ? -16.571 45.191 30.585 1.00 49.64 463 MET A N 1
ATOM 2979 C CA . MET A 1 413 ? -16.999 44.160 29.634 1.00 48.62 463 MET A CA 1
ATOM 2980 C C . MET A 1 413 ? -16.344 42.822 29.946 1.00 45.16 463 MET A C 1
ATOM 2981 O O . MET A 1 413 ? -16.990 41.771 29.898 1.00 46.60 463 MET A O 1
ATOM 2986 N N . ILE A 1 414 ? -15.055 42.871 30.270 1.00 42.90 464 ILE A N 1
ATOM 2987 C CA . ILE A 1 414 ? -14.284 41.665 30.559 1.00 43.98 464 ILE A CA 1
ATOM 2988 C C . ILE A 1 414 ? -14.707 41.004 31.872 1.00 45.95 464 ILE A C 1
ATOM 2989 O O . ILE A 1 414 ? -14.820 39.778 31.947 1.00 48.35 464 ILE A O 1
ATOM 2994 N N . GLU A 1 415 ? -14.954 41.814 32.897 1.00 48.31 465 GLU A N 1
ATOM 2995 C CA . GLU A 1 415 ? -15.425 41.295 34.180 1.00 51.90 465 GLU A CA 1
ATOM 2996 C C . GLU A 1 415 ? -16.800 40.635 34.041 1.00 48.43 465 GLU A C 1
ATOM 2997 O O . GLU A 1 415 ? -17.035 39.550 34.576 1.00 52.26 465 GLU A O 1
ATOM 3003 N N . GLU A 1 416 ? -17.698 41.284 33.306 1.00 50.17 466 GLU A N 1
ATOM 3004 C CA . GLU A 1 416 ? -19.075 40.811 33.171 1.00 51.83 466 GLU A CA 1
ATOM 3005 C C . GLU A 1 416 ? -19.219 39.450 32.484 1.00 53.70 466 GLU A C 1
ATOM 3006 O O . GLU A 1 416 ? -20.096 38.664 32.844 1.00 55.16 466 GLU A O 1
ATOM 3012 N N . CYS A 1 417 ? -18.367 39.164 31.503 1.00 49.24 467 CYS A N 1
ATOM 3013 C CA . CYS A 1 417 ? -18.428 37.868 30.828 1.00 51.69 467 CYS A CA 1
ATOM 3014 C C . CYS A 1 417 ? -17.556 36.818 31.520 1.00 51.28 467 CYS A C 1
ATOM 3015 O O . CYS A 1 417 ? -17.392 35.707 31.012 1.00 50.48 467 CYS A O 1
ATOM 3018 N N . GLY A 1 418 ? -16.995 37.172 32.674 1.00 50.62 468 GLY A N 1
ATOM 3019 C CA . GLY A 1 418 ? -16.232 36.224 33.468 1.00 48.32 468 GLY A CA 1
ATOM 3020 C C . GLY A 1 418 ? -14.773 36.137 33.061 1.00 49.10 468 GLY A C 1
ATOM 3021 O O . GLY A 1 418 ? -14.055 35.222 33.473 1.00 51.10 468 GLY A O 1
ATOM 3022 N N . GLY A 1 419 ? -14.328 37.090 32.251 1.00 43.23 469 GLY A N 1
ATOM 3023 C CA . GLY A 1 419 ? -12.968 37.070 31.748 1.00 48.72 469 GLY A CA 1
ATOM 3024 C C . GLY A 1 419 ? -11.940 37.425 32.807 1.00 52.37 469 GLY A C 1
ATOM 3025 O O . GLY A 1 419 ? -10.816 36.916 32.785 1.00 52.26 469 GLY A O 1
ATOM 3026 N N . LEU A 1 420 ? -12.324 38.296 33.737 1.00 53.43 470 LEU A N 1
ATOM 3027 C CA . LEU A 1 420 ? -11.404 38.770 34.770 1.00 55.99 470 LEU A CA 1
ATOM 3028 C C . LEU A 1 420 ? -10.903 37.664 35.706 1.00 57.76 470 LEU A C 1
ATOM 3029 O O . LEU A 1 420 ? -9.712 37.617 36.028 1.00 59.59 470 LEU A O 1
ATOM 3034 N N . ASP A 1 421 ? -11.790 36.773 36.145 1.00 55.55 471 ASP A N 1
ATOM 3035 C CA . ASP A 1 421 ? -11.341 35.674 37.002 1.00 59.07 471 ASP A CA 1
ATOM 3036 C C . ASP A 1 421 ? -10.784 34.484 36.213 1.00 64.21 471 ASP A C 1
ATOM 3037 O O . ASP A 1 421 ? -10.492 33.427 36.781 1.00 68.32 471 ASP A O 1
ATOM 3042 N N . LYS A 1 422 ? -10.636 34.664 34.903 1.00 59.30 472 LYS A N 1
ATOM 3043 C CA . LYS A 1 422 ? -9.805 33.773 34.100 1.00 57.59 472 LYS A CA 1
ATOM 3044 C C . LYS A 1 422 ? -8.412 34.382 34.024 1.00 57.93 472 LYS A C 1
ATOM 3045 O O . LYS A 1 422 ? -7.410 33.691 34.202 1.00 59.68 472 LYS A O 1
ATOM 3051 N N . ILE A 1 423 ? -8.360 35.686 33.760 1.00 56.34 473 ILE A N 1
ATOM 3052 C CA . ILE A 1 423 ? -7.097 36.419 33.745 1.00 58.62 473 ILE A CA 1
ATOM 3053 C C . ILE A 1 423 ? -6.449 36.386 35.124 1.00 63.39 473 ILE A C 1
ATOM 3054 O O . ILE A 1 423 ? -5.237 36.203 35.242 1.00 65.64 473 ILE A O 1
ATOM 3059 N N . GLU A 1 424 ? -7.261 36.556 36.164 1.00 64.12 474 GLU A N 1
ATOM 3060 C CA . GLU A 1 424 ? -6.759 36.505 37.532 1.00 65.67 474 GLU A CA 1
ATOM 3061 C C . GLU A 1 424 ? -6.126 35.140 37.806 1.00 65.48 474 GLU A C 1
ATOM 3062 O O . GLU A 1 424 ? -5.021 35.055 38.339 1.00 68.90 474 GLU A O 1
ATOM 3068 N N . ALA A 1 425 ? -6.825 34.078 37.422 1.00 65.08 475 ALA A N 1
ATOM 3069 C CA . ALA A 1 425 ? -6.332 32.718 37.622 1.00 64.44 475 ALA A CA 1
ATOM 3070 C C . ALA A 1 425 ? -5.084 32.410 36.793 1.00 68.59 475 ALA A C 1
ATOM 3071 O O . ALA A 1 425 ? -4.295 31.531 37.150 1.00 71.43 475 ALA A O 1
ATOM 3073 N N . LEU A 1 426 ? -4.915 33.122 35.682 1.00 65.42 476 LEU A N 1
ATOM 3074 C CA . LEU A 1 426 ? -3.753 32.924 34.815 1.00 64.43 476 LEU A CA 1
ATOM 3075 C C . LEU A 1 426 ? -2.468 33.498 35.416 1.00 68.10 476 LEU A C 1
ATOM 3076 O O . LEU A 1 426 ? -1.370 33.136 34.994 1.00 67.34 476 LEU A O 1
ATOM 3081 N N . GLN A 1 427 ? -2.609 34.382 36.403 1.00 67.41 477 GLN A N 1
ATOM 3082 C CA . GLN A 1 427 ? -1.465 34.922 37.140 1.00 67.35 477 GLN A CA 1
ATOM 3083 C C . GLN A 1 427 ? -0.676 33.815 37.834 1.00 68.94 477 GLN A C 1
ATOM 3084 O O . GLN A 1 427 ? 0.481 34.003 38.211 1.00 70.64 477 GLN A O 1
ATOM 3090 N N . ARG A 1 428 ? -1.283 32.646 38.014 1.00 71.79 478 ARG A N 1
ATOM 3091 C CA . ARG A 1 428 ? -0.612 31.523 38.689 1.00 71.41 478 ARG A CA 1
ATOM 3092 C C . ARG A 1 428 ? -0.222 30.375 37.749 1.00 73.70 478 ARG A C 1
ATOM 3093 O O . ARG A 1 428 ? 0.014 29.250 38.190 1.00 73.16 478 ARG A O 1
ATOM 3101 N N . HIS A 1 429 ? -0.185 30.669 36.456 1.00 71.77 479 HIS A N 1
ATOM 3102 C CA . HIS A 1 429 ? -0.007 29.681 35.399 1.00 73.08 479 HIS A CA 1
ATOM 3103 C C . HIS A 1 429 ? 1.473 29.316 35.305 1.00 72.84 479 HIS A C 1
ATOM 3104 O O . HIS A 1 429 ? 2.339 30.134 35.631 1.00 73.10 479 HIS A O 1
ATOM 3111 N N . GLU A 1 430 ? 1.765 28.094 34.866 1.00 70.80 480 GLU A N 1
ATOM 3112 C CA . GLU A 1 430 ? 3.152 27.639 34.793 1.00 71.22 480 GLU A CA 1
ATOM 3113 C C . GLU A 1 430 ? 3.997 28.458 33.816 1.00 72.80 480 GLU A C 1
ATOM 3114 O O . GLU A 1 430 ? 5.097 28.892 34.160 1.00 73.12 480 GLU A O 1
ATOM 3120 N N . ASN A 1 431 ? 3.565 28.721 32.574 1.00 70.84 481 ASN A N 1
ATOM 3121 C CA . ASN A 1 431 ? 4.327 29.491 31.574 1.00 71.05 481 ASN A CA 1
ATOM 3122 C C . ASN A 1 431 ? 4.564 30.914 31.933 1.00 69.85 481 ASN A C 1
ATOM 3123 O O . ASN A 1 431 ? 3.738 31.599 32.310 1.00 67.06 481 ASN A O 1
ATOM 3128 N N . GLU A 1 432 ? 5.764 31.339 31.702 1.00 71.49 482 GLU A N 1
ATOM 3129 C CA . GLU A 1 432 ? 6.206 32.629 32.099 1.00 75.89 482 GLU A CA 1
ATOM 3130 C C . GLU A 1 432 ? 5.539 33.752 31.486 1.00 72.41 482 GLU A C 1
ATOM 3131 O O . GLU A 1 432 ? 5.005 34.518 32.139 1.00 70.57 482 GLU A O 1
ATOM 3137 N N . SER A 1 433 ? 5.393 33.720 30.207 1.00 73.09 483 SER A N 1
ATOM 3138 C CA . SER A 1 433 ? 4.558 34.735 29.553 1.00 73.22 483 SER A CA 1
ATOM 3139 C C . SER A 1 433 ? 3.138 34.732 30.001 1.00 67.29 483 SER A C 1
ATOM 3140 O O . SER A 1 433 ? 2.669 35.683 30.239 1.00 64.64 483 SER A O 1
ATOM 3143 N N . VAL A 1 434 ? 2.500 33.630 30.166 1.00 64.41 484 VAL A N 1
ATOM 3144 C CA . VAL A 1 434 ? 1.186 33.715 30.527 1.00 63.96 484 VAL A CA 1
ATOM 3145 C C . VAL A 1 434 ? 1.074 34.345 31.843 1.00 66.60 484 VAL A C 1
ATOM 3146 O O . VAL A 1 434 ? 0.385 35.270 31.951 1.00 61.46 484 VAL A O 1
ATOM 3150 N N . TYR A 1 435 ? 1.832 33.879 32.853 1.00 70.12 485 TYR A N 1
ATOM 3151 C CA . TYR A 1 435 ? 1.659 34.497 34.190 1.00 67.58 485 TYR A CA 1
ATOM 3152 C C . TYR A 1 435 ? 2.062 35.833 34.259 1.00 64.77 485 TYR A C 1
ATOM 3153 O O . TYR A 1 435 ? 1.472 36.560 34.844 1.00 67.36 485 TYR A O 1
ATOM 3162 N N . LYS A 1 436 ? 3.115 36.166 33.520 1.00 30.00 486 LYS A N 1
AT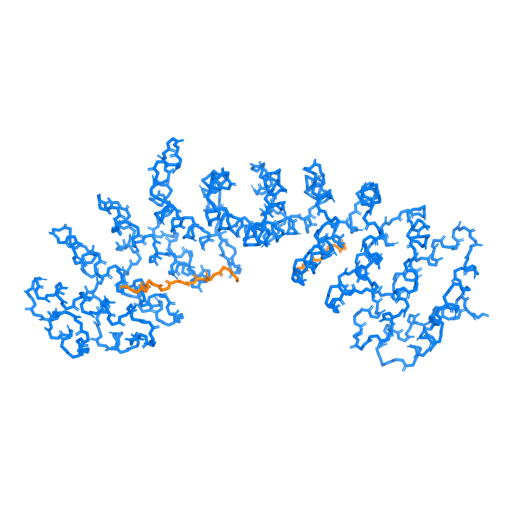OM 3163 C CA . LYS A 1 436 ? 3.611 37.534 33.448 1.00 30.00 486 LYS A CA 1
ATOM 3164 C C . LYS A 1 436 ? 2.631 38.507 32.786 1.00 30.00 486 LYS A C 1
ATOM 3165 O O . LYS A 1 436 ? 2.428 39.614 33.286 1.00 30.00 486 LYS A O 1
ATOM 3171 N N . ALA A 1 437 ? 2.030 38.111 31.665 1.00 68.72 487 ALA A N 1
ATOM 3172 C CA . ALA A 1 437 ? 1.153 39.045 30.920 1.00 66.50 487 ALA A CA 1
ATOM 3173 C C . ALA A 1 437 ? -0.075 39.147 31.665 1.00 56.07 487 ALA A C 1
ATOM 3174 O O . ALA A 1 437 ? -0.724 40.061 31.787 1.00 54.31 487 ALA A O 1
ATOM 3176 N N . SER A 1 438 ? -0.367 38.069 32.201 1.00 56.36 488 SER A N 1
ATOM 3177 C CA . SER A 1 438 ? -1.476 38.126 32.878 1.00 56.58 488 SER A CA 1
ATOM 3178 C C . SER A 1 438 ? -1.390 39.033 34.098 1.00 61.92 488 SER A C 1
ATOM 3179 O O . SER A 1 438 ? -2.173 39.860 34.308 1.00 60.99 488 SER A O 1
ATOM 3182 N N . LEU A 1 439 ? -0.308 38.967 34.839 1.00 65.00 489 LEU A N 1
ATOM 3183 C CA . LEU A 1 439 ? -0.094 39.866 35.940 1.00 65.06 489 LEU A CA 1
ATOM 3184 C C . LEU A 1 439 ? -0.069 41.214 35.406 1.00 59.98 489 LEU A C 1
ATOM 3185 O O . LEU A 1 439 ? -0.553 42.026 35.883 1.00 65.30 489 LEU A O 1
ATOM 3190 N N . ASN A 1 440 ? 0.510 41.441 34.323 1.00 60.64 490 ASN A N 1
ATOM 3191 C CA . ASN A 1 440 ? 0.498 42.791 33.993 1.00 61.40 490 ASN A CA 1
ATOM 3192 C C . ASN A 1 440 ? -0.885 43.385 33.830 1.00 64.70 490 ASN A C 1
ATOM 3193 O O . ASN A 1 440 ? -1.138 44.445 34.211 1.00 65.40 490 ASN A O 1
ATOM 3198 N N . LEU A 1 441 ? -1.757 42.626 33.179 1.00 59.81 491 LEU A N 1
ATOM 3199 C CA . LEU A 1 441 ? -3.080 43.111 32.867 1.00 60.11 491 LEU A CA 1
ATOM 3200 C C . LEU A 1 441 ? -3.854 43.439 34.113 1.00 58.41 491 LEU A C 1
ATOM 3201 O O . LEU A 1 441 ? -4.530 44.449 34.167 1.00 53.68 491 LEU A O 1
ATOM 3206 N N . ILE A 1 442 ? -3.778 42.580 35.115 1.00 59.22 492 ILE A N 1
ATOM 3207 C CA . ILE A 1 442 ? -4.523 42.889 36.301 1.00 59.84 492 ILE A CA 1
ATOM 3208 C C . ILE A 1 442 ? -4.015 44.143 36.986 1.00 63.19 492 ILE A C 1
ATOM 3209 O O . ILE A 1 442 ? -4.762 45.059 37.228 1.00 63.16 492 ILE A O 1
ATOM 3214 N N . GLU A 1 443 ? -2.729 44.279 37.224 1.00 64.37 493 GLU A N 1
ATOM 3215 C CA . GLU A 1 443 ? -2.431 45.478 37.950 1.00 69.92 493 GLU A CA 1
ATOM 3216 C C . GLU A 1 443 ? -2.864 46.650 37.102 1.00 68.43 493 GLU A C 1
ATOM 3217 O O . GLU A 1 443 ? -3.771 47.423 37.459 1.00 72.23 493 GLU A O 1
ATOM 3223 N N . LYS A 1 444 ? -2.395 46.629 35.878 1.00 63.78 494 LYS A N 1
ATOM 3224 C CA . LYS A 1 444 ? -2.542 47.756 35.002 1.00 62.39 494 LYS A CA 1
ATOM 3225 C C . LYS A 1 444 ? -3.958 48.195 34.757 1.00 61.85 494 LYS A C 1
ATOM 3226 O O . LYS A 1 444 ? -4.196 49.386 34.606 1.00 63.17 494 LYS A O 1
ATOM 3232 N N . TYR A 1 445 ? -4.905 47.275 34.667 1.00 59.25 495 TYR A N 1
ATOM 3233 C CA . TYR A 1 445 ? -6.234 47.778 34.346 1.00 59.73 495 TYR A CA 1
ATOM 3234 C C . TYR A 1 445 ? -7.265 47.390 35.338 1.00 60.77 495 TYR A C 1
ATOM 3235 O O . TYR A 1 445 ? -8.410 47.814 35.271 1.00 60.12 495 TYR A O 1
ATOM 3244 N N . PHE A 1 446 ? -6.855 46.539 36.248 1.00 60.94 496 PHE A N 1
ATOM 3245 C CA . PHE A 1 446 ? -7.806 46.008 37.197 1.00 65.95 496 PHE A CA 1
ATOM 3246 C C . PHE A 1 446 ? -7.430 46.318 38.621 1.00 70.07 496 PHE A C 1
ATOM 3247 O O . PHE A 1 446 ? -8.093 45.873 39.547 1.00 69.05 496 PHE A O 1
ATOM 3255 N N . SER A 1 447 ? -6.381 47.098 38.813 1.00 30.00 497 SER A N 1
ATOM 3256 C CA . SER A 1 447 ? -5.942 47.421 40.160 1.00 30.00 497 SER A CA 1
ATOM 3257 C C . SER A 1 447 ? -5.696 48.910 40.342 1.00 30.00 497 SER A C 1
ATOM 3258 O O . SER A 1 447 ? -5.980 49.465 41.403 1.00 30.00 497 SER A O 1
ATOM 3261 N N . SER B 2 6 ? 7.609 40.178 9.965 1.00 30.00 600 SER B N 1
ATOM 3262 C CA . SER B 2 6 ? 6.198 40.289 9.651 1.00 30.00 600 SER B CA 1
ATOM 3263 C C . SER B 2 6 ? 5.408 39.363 10.545 1.00 30.00 600 SER B C 1
ATOM 3264 O O . SER B 2 6 ? 5.974 38.581 11.294 1.00 30.00 600 SER B O 1
ATOM 3267 N N . ARG B 2 7 ? 4.091 39.457 10.472 1.00 43.13 601 ARG B N 1
ATOM 3268 C CA . ARG B 2 7 ? 3.247 38.601 11.279 1.00 42.26 601 ARG B CA 1
ATOM 3269 C C . ARG B 2 7 ? 2.589 37.443 10.506 1.00 38.10 601 ARG B C 1
ATOM 3270 O O . ARG B 2 7 ? 1.803 36.705 11.065 1.00 38.77 601 ARG B O 1
ATOM 3278 N N . LYS B 2 8 ? 2.940 37.287 9.232 1.00 36.89 602 LYS B N 1
ATOM 3279 C CA . LYS B 2 8 ? 2.408 36.203 8.403 1.00 31.13 602 LYS B CA 1
ATOM 3280 C C . LYS B 2 8 ? 2.872 34.885 8.985 1.00 34.35 602 LYS B C 1
ATOM 3281 O O . LYS B 2 8 ? 3.967 34.807 9.514 1.00 34.35 602 LYS B O 1
ATOM 3287 N N . ARG B 2 9 ? 2.050 33.849 8.885 1.00 29.44 603 ARG B N 1
ATOM 3288 C CA . ARG B 2 9 ? 2.406 32.535 9.418 1.00 31.16 603 ARG B CA 1
ATOM 3289 C C . ARG B 2 9 ? 2.235 31.370 8.445 1.00 35.36 603 ARG B C 1
ATOM 3290 O O . ARG B 2 9 ? 1.279 31.310 7.691 1.00 25.48 603 ARG B O 1
ATOM 3298 N N . ALA B 2 10 ? 3.180 30.437 8.501 1.00 39.19 604 ALA B N 1
ATOM 3299 C CA . ALA B 2 10 ? 3.151 29.237 7.685 1.00 35.61 604 ALA B CA 1
ATOM 3300 C C . ALA B 2 10 ? 2.002 28.364 8.151 1.00 37.40 604 ALA B C 1
ATOM 3301 O O . ALA B 2 10 ? 1.440 28.584 9.207 1.00 38.60 604 ALA B O 1
ATOM 3303 N N . ARG B 2 11 ? 1.650 27.369 7.355 1.00 43.44 605 ARG B N 1
ATOM 3304 C CA . ARG B 2 11 ? 0.523 26.494 7.693 1.00 47.03 605 ARG B CA 1
ATOM 3305 C C . ARG B 2 11 ? 0.756 25.644 8.949 1.00 51.74 605 ARG B C 1
ATOM 3306 O O . ARG B 2 11 ? 1.829 25.061 9.137 1.00 54.42 605 ARG B O 1
ATOM 3314 N N . GLU B 2 45 ? -3.493 14.337 0.434 1.00 59.29 639 GLU B N 1
ATOM 3315 C CA . GLU B 2 45 ? -4.886 14.285 -0.012 1.00 57.60 639 GLU B CA 1
ATOM 3316 C C . GLU B 2 45 ? -4.952 14.184 -1.536 1.00 55.35 639 GLU B C 1
ATOM 3317 O O . GLU B 2 45 ? -5.970 13.788 -2.119 1.00 54.40 639 GLU B O 1
ATOM 3323 N N . GLN B 2 46 ? -3.862 14.580 -2.177 1.00 45.98 640 GLN B N 1
ATOM 3324 C CA . GLN B 2 46 ? -3.564 14.074 -3.494 1.00 39.56 640 GLN B CA 1
ATOM 3325 C C . GLN B 2 46 ? -2.609 12.928 -3.161 1.00 43.81 640 GLN B C 1
ATOM 3326 O O . GLN B 2 46 ? -1.656 13.115 -2.392 1.00 40.34 640 GLN B O 1
ATOM 3332 N N . PRO B 2 47 ? -2.888 11.718 -3.672 1.00 46.96 641 PRO B N 1
ATOM 3333 C CA . PRO B 2 47 ? -1.941 10.634 -3.371 1.00 35.22 641 PRO B CA 1
ATOM 3334 C C . PRO B 2 47 ? -0.615 10.903 -4.075 1.00 26.40 641 PRO B C 1
ATOM 3335 O O . PRO B 2 47 ? -0.634 11.457 -5.173 1.00 26.93 641 PRO B O 1
ATOM 3339 N N . SER B 2 48 ? 0.505 10.525 -3.466 1.00 24.52 642 SER B N 1
ATOM 3340 C CA . SER B 2 48 ? 1.804 10.676 -4.117 1.00 24.18 642 SER B CA 1
ATOM 3341 C C . SER B 2 48 ? 1.997 9.632 -5.201 1.00 17.97 642 SER B C 1
ATOM 3342 O O . SER B 2 48 ? 2.700 9.867 -6.192 1.00 20.92 642 SER B O 1
ATOM 3345 N N . LYS B 2 49 ? 1.406 8.460 -4.992 1.00 15.11 643 LYS B N 1
ATOM 3346 C CA . LYS B 2 49 ? 1.541 7.341 -5.925 1.00 15.88 643 LYS B CA 1
ATOM 3347 C C . LYS B 2 49 ? 0.185 6.696 -6.144 1.00 18.43 643 LYS B C 1
ATOM 3348 O O . LYS B 2 49 ? -0.684 6.768 -5.271 1.00 19.82 643 LYS B O 1
ATOM 3354 N N . ARG B 2 50 ? 0.010 6.071 -7.305 1.00 17.58 644 ARG B N 1
ATOM 3355 C CA . ARG B 2 50 ? -1.249 5.416 -7.656 1.00 18.12 644 ARG B CA 1
ATOM 3356 C C . ARG B 2 50 ? -0.976 4.064 -8.275 1.00 16.16 644 ARG B C 1
ATOM 3357 O O . ARG B 2 50 ? -0.189 3.968 -9.213 1.00 17.70 644 ARG B O 1
ATOM 3365 N N . ARG B 2 51 ? -1.634 3.019 -7.773 1.00 17.47 645 ARG B N 1
ATOM 3366 C CA . ARG B 2 51 ? -1.550 1.697 -8.400 1.00 18.23 645 ARG B CA 1
ATOM 3367 C C . ARG B 2 51 ? -2.684 1.542 -9.420 1.00 20.90 645 ARG B C 1
ATOM 3368 O O . ARG B 2 51 ? -3.817 1.980 -9.177 1.00 19.76 645 ARG B O 1
ATOM 3376 N N . ARG B 2 52 ? -2.388 0.954 -10.578 1.00 16.61 646 ARG B N 1
ATOM 3377 C CA . ARG B 2 52 ? -3.443 0.704 -11.550 1.00 19.02 646 ARG B CA 1
ATOM 3378 C C . ARG B 2 52 ? -4.094 -0.647 -11.268 1.00 22.04 646 ARG B C 1
ATOM 3379 O O . ARG B 2 52 ? -3.468 -1.699 -11.427 1.00 21.22 646 ARG B O 1
ATOM 3387 N N . VAL B 2 53 ? -5.351 -0.615 -10.839 1.00 26.63 647 VAL B N 1
ATOM 3388 C CA . VAL B 2 53 ? -6.047 -1.831 -10.419 1.00 26.99 647 VAL B CA 1
ATOM 3389 C C . VAL B 2 53 ? -7.045 -2.293 -11.499 1.00 35.52 647 VAL B C 1
ATOM 3390 O O . VAL B 2 53 ? -7.422 -1.501 -12.370 1.00 42.75 647 VAL B O 1
ATOM 3394 N N . GLU B 2 54 ? -7.419 -3.575 -11.459 1.00 37.63 648 GLU B N 1
ATOM 3395 C CA . GLU B 2 54 ? -8.359 -4.200 -12.405 1.00 51.45 648 GLU B CA 1
ATOM 3396 C C . GLU B 2 54 ? -7.749 -4.432 -13.788 1.00 55.64 648 GLU B C 1
ATOM 3397 O O . GLU B 2 54 ? -7.909 -5.503 -14.383 1.00 62.70 648 GLU B O 1
#

InterPro domains:
  IPR000225 Armadillo [PF00514] (109-149)
  IPR000225 Armadillo [PF00514] (151-190)
  IPR000225 Armadillo [PF00514] (248-280)
  IPR000225 Armadillo [PF00514] (283-321)
  IPR000225 Armadillo [PF00514] (324-364)
  IPR000225 Armadillo [PF00514] (367-405)
  IPR000225 Armadillo [PF00514] (410-447)
  IPR000225 Armadillo [PS50176] (119-162)
  IPR000225 Armadillo [PS50176] (162-204)
  IPR000225 Armadillo [PS50176] (204-230)
  IPR000225 Armadillo [PS50176] (251-293)
  IPR000225 Armadillo [PS50176] (293-335)
  IPR000225 Armadillo [PS50176] (335-377)
  IPR000225 Armadillo [SM00185] (108-149)
  IPR000225 Armadillo [SM00185] (151-191)
  IPR000225 Armadillo [SM00185] (193-231)
  IPR000225 Armadillo [SM00185] (241-280)
  IPR000225 Armadillo [SM00185] (282-322)
  IPR000225 Armadillo [SM00185] (324-364)
  IPR000225 Armadillo [SM00185] (366-406)